Protein AF-A2G928-F1 (afdb_monomer)

Nearest PDB structures (foldseek):
  2f4p-assembly2_C  TM=9.210E-01  e=1.432E-14  Thermotoga maritima MSB8
  4uxa-assembly9_L  TM=9.298E-01  e=4.647E-13  Granulicella tundricola
  4bif-assembly1_C  TM=8.962E-01  e=2.343E-13  Granulicella tundricola MP5ACTX9
  8oz8-assembly1_A  TM=9.062E-01  e=5.838E-13  Granulicella tundricola
  2azn-assembly1_A  TM=7.403E-01  e=6.543E-13  Methanocaldococcus jannaschii

Solvent-accessible surface area (backbone atoms only — not comparable to full-atom values): 20206 Å² total; per-residue (Å²): 142,87,83,85,75,58,48,25,33,40,47,45,58,25,29,71,79,32,34,61,57,60,77,48,63,80,34,73,34,30,59,42,32,52,61,52,45,54,52,57,53,49,38,65,60,53,37,23,37,33,33,34,47,67,62,44,26,76,73,73,38,68,70,40,75,57,88,63,52,89,84,43,60,88,55,82,80,79,63,45,88,50,74,54,79,57,85,27,34,35,36,37,48,30,46,53,58,61,83,30,76,90,56,29,57,46,75,55,88,92,52,73,64,16,40,38,32,40,37,24,12,66,61,34,46,41,28,50,55,47,46,34,54,75,50,56,30,17,33,42,65,18,43,56,92,51,71,34,63,69,57,39,56,51,50,43,31,78,60,46,66,37,56,22,40,33,39,68,30,58,18,46,50,48,33,50,44,51,75,68,65,63,40,47,33,41,37,36,37,34,21,66,41,71,61,90,64,87,86,51,54,37,61,64,32,79,59,89,86,56,75,94,75,76,89,83,56,69,44,84,58,46,76,43,85,38,56,66,73,16,36,39,38,34,29,31,45,65,89,38,74,90,70,84,72,83,80,46,46,84,56,68,53,57,46,73,37,66,96,52,40,94,49,36,47,66,58,43,23,43,19,84,74,44,73,76,82,27,48,29,31,35,40,34,20,39,51,49,5,28,42,22,31,29,28,34,36,65,32,45,38,36,37,42,27,59,25,53,34,23,36,40,32,44,76,98,51,75,72,41,83,41,42,56,77,42,74,47,82,43,61,48,72,46,47,29,35,47,30,17,31,72,70,32,40,18,32,28,37,41,41,33,57,74,52,77,80,55,49,75,50,80,57,62,69,66,58,65,73,63,56,72,67,65,71,89,131

Sequence (377 aa):
MTEERHFIVIHMMTSLDGKITGPFFDTEAADKVSQDYEWTNASYKPNAWICGRITFDENFTNYAVPELNPNDTDVPEGDFVVEPNAELYVVAADPSGKLAWQKNTLQYDVRPPAHIIEALTEKATPQYKNYLRKHQISYIVAGKEQLDWKLLVMKLKEKFNINVLAVEGGGIINWSFLNAGIVDELSICLTAAADGSNDTITLFEKSPYFPKGSPVEFELKAVDKIGAGGLWIRYTPKGASKRERPYLGQFDLGKTNDDYAKYFIGQSYLSTLSTQGAAIYNVTFEPGCRNNWHIHHGAPQTLLCTSGFGWYQEEGKKAIPLKPGDVVDIPPEVKHWHGARKDTWFSHISVQPYAQNTSTEWLEPVDTEYYNKIILE

InterPro domains:
  IPR002734 Bacterial bifunctional deaminase-reductase, C-terminal [PF01872] (7-228)
  IPR011051 RmlC-like cupin domain superfamily [SSF51182] (253-373)
  IPR013096 Cupin 2, conserved barrel [PF07883] (283-344)
  IPR014710 RmlC-like jelly roll fold [G3DSA:2.60.120.10] (249-374)
  IPR024072 Dihydrofolate reductase-like domain superfamily [G3DSA:3.40.430.10] (1-240)
  IPR024072 Dihydrofolate reductase-like domain superfamily [SSF53597] (5-237)
  IPR047263 Hydroxynitrile lyase-like, cupin domain [cd02233] (264-366)

Radius of gyration: 23.88 Å; Cα contacts (8 Å, |Δi|>4): 876; chains: 1; bounding box: 65×44×76 Å

Foldseek 3Di:
DPDQFAAEEAQAEAEPVFFRDDDVCVDLLVVQLVVVSVQVVCQLVFQEEEAEPVVCCVPPQVQDFAPFDPPQQDADDFWFDFCLADSHAYEYADAAQGRHDPAQWDDDDPDPTHGYEYEYELNHGSRSNVSCVVRRHTYGHAYHPHHPPVRVSVCCCVRNVGRYYYHYYDQQVLQVCVQNLNHFKYKYFYGHHDDPDPPTGGNHDHDPPDDDDDDWDWDWQDWDQGTPRTITTMTGTPPRDNDDDPGCWPDHQAAWPVVQVVQKDATKGWDFPDDPQWGKIKIKADAVMKGAWKFKAPWKKKKQWTAKKKWKDWPPDAIDIDHHRDMDIGGGPTTMMMAHHNRMMTIIMIIIGDDPPIDMGRDGGDDPVVSVPDDDD

Secondary structure (DSSP, 8-state):
--SS--EEEEEEEE-TT-BSSSGGGGSHHHHHHHHHHHHHHHHT--SEEEEEHHHHIIIIITTPPP---TT-----SS-B-S-TT-S-EEEEE-TT-----SSSEE--TTSPPEEEEEEE-TTS-HHHHHHHHHTT-EEEE--SSS--HHHHHHHHHHHH---EEEE-S-HHHHHHHHHTT---EEEEEE-S-----SSS-BSS---TTS--PPP--EEEEEEEEETTTEEEEEEEETTS---PPPP--SS---EE-GGGGGGEES-EEEEEEE-SSEEEEEEEE-TT-EEPPEEEESS-EEEEEEEE-EEEEETTS--EEE-TT-EEEE-TT--EEEEE-TTS-EEEEEEEE--TT-EEEE-PPPPHHHHHH----

pLDDT: mean 91.62, std 8.71, range [42.62, 98.75]

Structure (mmCIF, N/CA/C/O backbone):
data_AF-A2G928-F1
#
_entry.id   AF-A2G928-F1
#
loop_
_atom_site.group_PDB
_atom_site.id
_atom_site.type_symbol
_atom_site.label_atom_id
_atom_site.label_alt_id
_atom_site.label_comp_id
_atom_site.label_asym_id
_atom_site.label_entity_id
_atom_site.label_seq_id
_atom_site.pdbx_PDB_ins_code
_atom_site.Cartn_x
_atom_site.Cartn_y
_atom_site.Cartn_z
_atom_site.occupancy
_atom_site.B_iso_or_equiv
_atom_site.auth_seq_id
_atom_site.auth_comp_id
_atom_site.auth_asym_id
_atom_site.auth_atom_id
_atom_site.pdbx_PDB_model_num
ATOM 1 N N . MET A 1 1 ? -12.125 22.262 2.047 1.00 42.62 1 MET A N 1
ATOM 2 C CA . MET A 1 1 ? -11.234 21.292 2.723 1.00 42.62 1 MET A CA 1
ATOM 3 C C . MET A 1 1 ? -10.780 20.276 1.685 1.00 42.62 1 MET A C 1
ATOM 5 O O . MET A 1 1 ? -11.426 19.243 1.561 1.00 42.62 1 MET A O 1
ATOM 9 N N . THR A 1 2 ? -9.791 20.591 0.842 1.00 44.72 2 THR A N 1
ATOM 10 C CA . THR A 1 2 ? -9.618 19.816 -0.406 1.00 44.72 2 THR A CA 1
ATOM 11 C C . THR A 1 2 ? -8.207 19.383 -0.799 1.00 44.72 2 THR A C 1
ATOM 13 O O . THR A 1 2 ? -8.155 18.494 -1.636 1.00 44.72 2 THR A O 1
ATOM 16 N N . GLU A 1 3 ? -7.100 19.800 -0.168 1.00 47.84 3 GLU A N 1
ATOM 17 C CA . GLU A 1 3 ? -5.767 19.365 -0.664 1.00 47.84 3 GLU A CA 1
ATOM 18 C C . GLU A 1 3 ? -4.856 18.609 0.326 1.00 47.84 3 GLU A C 1
ATOM 20 O O . GLU A 1 3 ? -4.025 17.836 -0.127 1.00 47.84 3 GLU A O 1
ATOM 25 N N . GLU A 1 4 ? -5.076 18.645 1.647 1.00 62.22 4 GLU A N 1
ATOM 26 C CA . GLU A 1 4 ? -4.127 18.033 2.617 1.00 62.22 4 GLU A CA 1
ATOM 27 C C . GLU A 1 4 ? -4.628 16.780 3.368 1.00 62.22 4 GLU A C 1
ATOM 29 O O . GLU A 1 4 ? -4.049 16.350 4.364 1.00 62.22 4 GLU A O 1
ATOM 34 N N . ARG A 1 5 ? -5.712 16.146 2.911 1.00 75.06 5 ARG A N 1
ATOM 35 C CA . ARG A 1 5 ? -6.248 14.913 3.534 1.00 75.06 5 ARG A CA 1
ATOM 36 C C . ARG A 1 5 ? -5.358 13.691 3.244 1.00 75.06 5 ARG A C 1
ATOM 38 O O . ARG A 1 5 ? -4.817 13.592 2.146 1.00 75.06 5 ARG A O 1
ATOM 45 N N . HIS A 1 6 ? -5.269 12.765 4.205 1.00 81.44 6 HIS A N 1
ATOM 46 C CA . HIS A 1 6 ? -4.659 11.432 4.065 1.00 81.44 6 HIS A CA 1
ATOM 47 C C . HIS A 1 6 ? -4.981 10.748 2.735 1.00 81.44 6 HIS A C 1
ATOM 49 O O . HIS A 1 6 ? -6.113 10.861 2.255 1.00 81.44 6 HIS A O 1
ATOM 55 N N . PHE A 1 7 ? -4.027 9.961 2.234 1.00 90.31 7 PHE A N 1
ATOM 56 C CA . PHE A 1 7 ? -4.324 8.839 1.351 1.00 90.31 7 PHE A CA 1
ATOM 57 C C . PHE A 1 7 ? -4.638 7.605 2.204 1.00 90.31 7 PHE A C 1
ATOM 59 O O . PHE A 1 7 ? -3.798 7.168 2.992 1.00 90.31 7 PHE A O 1
ATOM 66 N N . ILE A 1 8 ? -5.846 7.064 2.080 1.00 93.81 8 ILE A N 1
ATOM 67 C CA . ILE A 1 8 ? -6.308 5.916 2.864 1.00 93.81 8 ILE A CA 1
ATOM 68 C C . ILE A 1 8 ? -6.521 4.733 1.930 1.00 93.81 8 ILE A C 1
ATOM 70 O O . ILE A 1 8 ? -7.366 4.786 1.033 1.00 93.81 8 ILE A O 1
ATOM 74 N N . VAL A 1 9 ? -5.784 3.654 2.177 1.00 94.75 9 VAL A N 1
ATOM 75 C CA . VAL A 1 9 ? -5.893 2.400 1.429 1.00 94.75 9 VAL A CA 1
ATOM 76 C C . VAL A 1 9 ? -6.364 1.292 2.356 1.00 94.75 9 VAL A C 1
ATOM 78 O O . VAL A 1 9 ? -5.815 1.123 3.438 1.00 94.75 9 VAL A O 1
ATOM 81 N N . ILE A 1 10 ? -7.381 0.538 1.945 1.00 96.81 10 ILE A N 1
ATOM 82 C CA . ILE A 1 10 ? -7.679 -0.761 2.558 1.00 96.81 10 ILE A CA 1
ATOM 83 C C . ILE A 1 10 ? -6.804 -1.781 1.843 1.00 96.81 10 ILE A C 1
ATOM 85 O O . ILE A 1 10 ? -6.989 -1.972 0.642 1.00 96.81 10 ILE A O 1
ATOM 89 N N . HIS A 1 11 ? -5.853 -2.392 2.546 1.00 96.44 11 HIS A N 1
ATOM 90 C CA . HIS A 1 11 ? -4.930 -3.367 1.972 1.00 96.44 11 HIS A CA 1
ATOM 91 C C . HIS A 1 11 ? -5.091 -4.708 2.683 1.00 96.44 11 HIS A C 1
ATOM 93 O O . HIS A 1 11 ? -4.807 -4.815 3.869 1.00 96.44 11 HIS A O 1
ATOM 99 N N . MET A 1 12 ? -5.615 -5.710 1.974 1.00 96.56 12 MET A N 1
ATOM 100 C CA . MET A 1 12 ? -6.047 -6.975 2.575 1.00 96.56 12 MET A CA 1
ATOM 101 C C . MET A 1 12 ? -5.626 -8.167 1.721 1.00 96.56 12 MET A C 1
ATOM 103 O O . MET A 1 12 ? -5.741 -8.124 0.497 1.00 96.56 12 MET A O 1
ATOM 107 N N . MET A 1 13 ? -5.225 -9.261 2.365 1.00 96.06 13 MET A N 1
ATOM 108 C CA . MET A 1 13 ? -5.152 -10.575 1.727 1.00 96.06 13 MET A CA 1
ATOM 109 C C . MET A 1 13 ? -6.473 -11.324 1.942 1.00 96.06 13 MET A C 1
ATOM 111 O O . MET A 1 13 ? -7.021 -11.290 3.046 1.00 96.06 13 MET A O 1
ATOM 115 N N . THR A 1 14 ? -7.003 -11.976 0.904 1.00 96.94 14 THR A N 1
ATOM 116 C CA . THR A 1 14 ? -8.292 -12.688 0.986 1.00 96.94 14 THR A CA 1
ATOM 117 C C . THR A 1 14 ? -8.269 -14.055 0.313 1.00 96.94 14 THR A C 1
ATOM 119 O O . THR A 1 14 ? -7.622 -14.216 -0.719 1.00 96.94 14 THR A O 1
ATOM 122 N N . SER A 1 15 ? -9.072 -15.004 0.800 1.00 96.81 15 SER A N 1
ATOM 123 C CA . SER A 1 15 ? -9.488 -16.179 0.014 1.00 96.81 15 SER A CA 1
ATOM 124 C C . SER A 1 15 ? -10.389 -15.779 -1.173 1.00 96.81 15 SER A C 1
ATOM 126 O O . SER A 1 15 ? -10.907 -14.660 -1.224 1.00 96.81 15 SER A O 1
ATOM 128 N N . LEU A 1 16 ? -10.635 -16.701 -2.112 1.00 96.62 16 LEU A N 1
ATOM 129 C CA . LEU A 1 16 ? -11.545 -16.531 -3.258 1.00 96.62 16 LEU A CA 1
ATOM 130 C C . LEU A 1 16 ? -12.969 -16.135 -2.847 1.00 96.62 16 LEU A C 1
ATOM 132 O O . LEU A 1 16 ? -13.645 -15.404 -3.567 1.00 96.62 16 LEU A O 1
ATOM 136 N N . ASP A 1 17 ? -13.423 -16.622 -1.698 1.00 95.06 17 ASP A N 1
ATOM 137 C CA . ASP A 1 17 ? -14.734 -16.346 -1.118 1.00 95.06 17 ASP A CA 1
ATOM 138 C C . ASP A 1 17 ? -14.708 -15.222 -0.062 1.00 95.06 17 ASP A C 1
ATOM 140 O O . ASP A 1 17 ? -15.703 -14.968 0.617 1.00 95.06 17 ASP A O 1
ATOM 144 N N . GLY A 1 18 ? -13.593 -14.487 0.024 1.00 94.88 18 GLY A N 1
ATOM 145 C CA . GLY A 1 18 ? -13.498 -13.215 0.735 1.00 94.88 18 GLY A CA 1
ATOM 146 C C . GLY A 1 18 ? -13.173 -13.314 2.223 1.00 94.88 18 GLY A C 1
ATOM 147 O O . GLY A 1 18 ? -13.383 -12.329 2.937 1.00 94.88 18 GLY A O 1
ATOM 148 N N . LYS A 1 19 ? -12.672 -14.458 2.707 1.00 95.56 19 LYS A N 1
ATOM 149 C CA . LYS A 1 19 ? -12.175 -14.601 4.084 1.00 95.56 19 LYS A CA 1
ATOM 150 C C . LYS A 1 19 ? -10.887 -13.815 4.267 1.00 95.56 19 LYS A C 1
ATOM 152 O O . LYS A 1 19 ? -10.051 -13.808 3.373 1.00 95.56 19 LYS A O 1
ATOM 157 N N . ILE A 1 20 ? -10.736 -13.176 5.426 1.00 93.94 20 ILE A N 1
ATOM 158 C CA . ILE A 1 20 ? -9.525 -12.415 5.810 1.00 93.94 20 ILE A CA 1
ATOM 159 C C . ILE A 1 20 ? -8.834 -12.978 7.057 1.00 93.94 20 ILE A C 1
ATOM 161 O O . ILE A 1 20 ? -7.858 -12.419 7.539 1.00 93.94 20 ILE A O 1
ATOM 165 N N . THR A 1 21 ? -9.365 -14.070 7.600 1.00 91.88 21 THR A N 1
ATOM 166 C CA . THR A 1 21 ? -8.780 -14.894 8.662 1.00 91.88 21 THR A CA 1
ATOM 167 C C . THR A 1 21 ? -9.273 -16.325 8.474 1.00 91.88 21 THR A C 1
ATOM 169 O O . THR A 1 21 ? -10.303 -16.524 7.824 1.00 91.88 21 THR A O 1
ATOM 172 N N . GLY A 1 22 ? -8.575 -17.297 9.055 1.00 92.00 22 GLY A N 1
ATOM 173 C CA . GLY A 1 22 ? -8.984 -18.699 9.058 1.00 92.00 22 GLY A CA 1
ATOM 174 C C . GLY A 1 22 ? -8.045 -19.638 8.294 1.00 92.00 22 GLY A C 1
ATOM 175 O O . GLY A 1 22 ? -6.968 -19.220 7.862 1.00 92.00 22 GLY A O 1
ATOM 176 N N . PRO A 1 23 ? -8.452 -20.912 8.142 1.00 95.00 23 PRO A N 1
ATOM 177 C CA . PRO A 1 23 ? -7.642 -21.984 7.558 1.00 95.00 23 PRO A CA 1
ATOM 178 C C . PRO A 1 23 ? -7.009 -21.700 6.190 1.00 95.00 23 PRO A C 1
ATOM 180 O O . PRO A 1 23 ? -6.005 -22.325 5.854 1.00 95.00 23 PRO A O 1
ATOM 183 N N . PHE A 1 24 ? -7.546 -20.781 5.376 1.00 95.00 24 PHE A N 1
ATOM 184 C CA . PHE A 1 24 ? -6.922 -20.474 4.080 1.00 95.00 24 PHE A CA 1
ATOM 185 C C . PHE A 1 24 ? -5.479 -19.957 4.193 1.00 95.00 24 PHE A C 1
ATOM 187 O O . PHE A 1 24 ? -4.713 -20.132 3.242 1.00 95.00 24 PHE A O 1
ATOM 194 N N . PHE A 1 25 ? -5.101 -19.354 5.328 1.00 93.75 25 PHE A N 1
ATOM 195 C CA . PHE A 1 25 ? -3.729 -18.905 5.583 1.00 93.75 25 PHE A CA 1
ATOM 196 C C . PHE A 1 25 ? -2.721 -20.058 5.621 1.00 93.75 25 PHE A C 1
ATOM 198 O O . PHE A 1 25 ? -1.570 -19.844 5.267 1.00 93.75 25 PHE A O 1
ATOM 205 N N . ASP A 1 26 ? -3.153 -21.275 5.960 1.00 95.19 26 ASP A N 1
ATOM 206 C CA . ASP A 1 26 ? -2.279 -22.453 6.059 1.00 95.19 26 ASP A CA 1
ATOM 207 C C . ASP A 1 26 ? -2.031 -2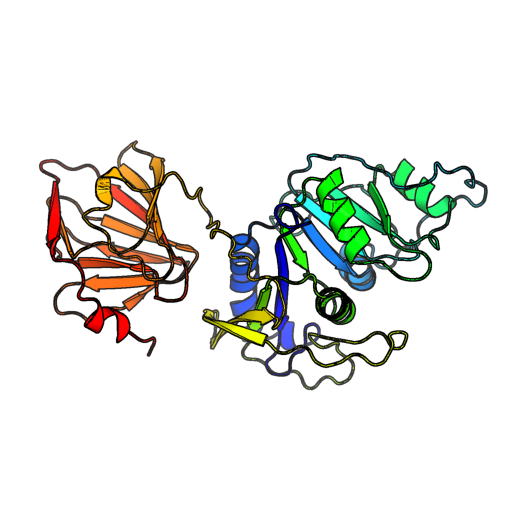3.131 4.695 1.00 95.19 26 ASP A C 1
ATOM 209 O O . ASP A 1 26 ? -1.452 -24.217 4.611 1.00 95.19 26 ASP A O 1
ATOM 213 N N . THR A 1 27 ? -2.526 -22.541 3.603 1.00 95.19 27 THR A N 1
ATOM 214 C CA . THR A 1 27 ? -2.385 -23.106 2.258 1.00 95.19 27 THR A CA 1
ATOM 215 C C . THR A 1 27 ? -1.083 -22.667 1.595 1.00 95.19 27 THR A C 1
ATOM 217 O O . THR A 1 27 ? -0.672 -21.516 1.708 1.00 95.19 27 THR A O 1
ATOM 220 N N . GLU A 1 28 ? -0.494 -23.540 0.769 1.00 94.50 28 GLU A N 1
ATOM 221 C CA . GLU A 1 28 ? 0.679 -23.181 -0.047 1.00 94.50 28 GLU A CA 1
ATOM 222 C C . GLU A 1 28 ? 0.400 -21.955 -0.935 1.00 94.50 28 GLU A C 1
ATOM 224 O O . GLU A 1 28 ? 1.271 -21.115 -1.149 1.00 94.50 28 GLU A O 1
ATOM 229 N N . ALA A 1 29 ? -0.831 -21.817 -1.440 1.00 93.88 29 ALA A N 1
ATOM 230 C CA . ALA A 1 29 ? -1.226 -20.656 -2.228 1.00 93.88 29 ALA A CA 1
ATOM 231 C C . ALA A 1 29 ? -1.139 -19.354 -1.415 1.00 93.88 29 ALA A C 1
ATOM 233 O O . ALA A 1 29 ? -0.656 -18.353 -1.947 1.00 93.88 29 ALA A O 1
ATOM 234 N N . ALA A 1 30 ? -1.578 -19.365 -0.150 1.00 94.69 30 ALA A N 1
ATOM 235 C CA . ALA A 1 30 ? -1.466 -18.213 0.740 1.00 94.69 30 ALA A CA 1
ATOM 236 C C . ALA A 1 30 ? -0.002 -17.898 1.044 1.00 94.69 30 ALA A C 1
ATOM 238 O O . ALA A 1 30 ? 0.397 -16.751 0.874 1.00 94.69 30 ALA A O 1
ATOM 239 N N . ASP A 1 31 ? 0.824 -18.902 1.352 1.00 92.75 31 ASP A N 1
ATOM 240 C CA . ASP A 1 31 ? 2.261 -18.711 1.596 1.00 92.75 31 ASP A CA 1
ATOM 241 C C . ASP A 1 31 ? 2.962 -17.978 0.444 1.00 92.75 31 ASP A C 1
ATOM 243 O O . ASP A 1 31 ? 3.776 -17.078 0.661 1.00 92.75 31 ASP A O 1
ATOM 247 N N . LYS A 1 32 ? 2.634 -18.334 -0.806 1.00 89.56 32 LYS A N 1
ATOM 248 C CA . LYS A 1 32 ? 3.209 -17.686 -1.997 1.00 89.56 32 LYS A CA 1
ATOM 2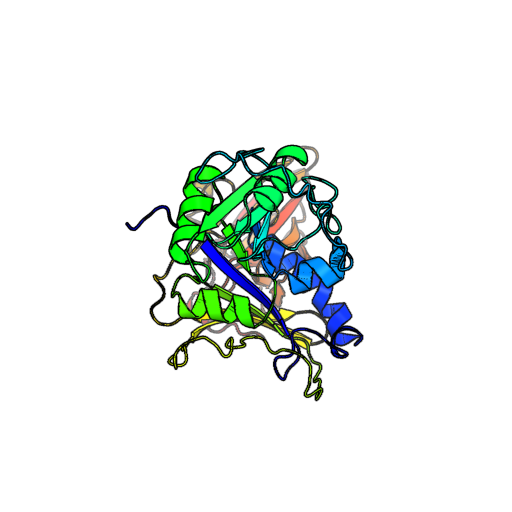49 C C . LYS A 1 32 ? 2.711 -16.258 -2.204 1.00 89.56 32 LYS A C 1
ATOM 251 O O . LYS A 1 32 ? 3.417 -15.483 -2.838 1.00 89.56 32 LYS A O 1
ATOM 256 N N . VAL A 1 33 ? 1.520 -15.921 -1.713 1.00 93.19 33 VAL A N 1
ATOM 257 C CA . VAL A 1 33 ? 0.933 -14.577 -1.813 1.00 93.19 33 VAL A CA 1
ATOM 258 C C . VAL A 1 33 ? 1.357 -13.686 -0.642 1.00 93.19 33 VAL A C 1
ATOM 260 O O . VAL A 1 33 ? 1.470 -12.479 -0.828 1.00 93.19 33 VAL A O 1
ATOM 263 N N . SER A 1 34 ? 1.670 -14.242 0.530 1.00 89.88 34 SER A N 1
ATOM 264 C CA . SER A 1 34 ? 2.063 -13.479 1.725 1.00 89.88 34 SER A CA 1
ATOM 265 C C . SER A 1 34 ? 3.271 -12.564 1.489 1.00 89.88 34 SER A C 1
ATOM 267 O O . SER A 1 34 ? 3.284 -11.425 1.950 1.00 89.88 34 SER A O 1
ATOM 269 N N . GLN A 1 35 ? 4.268 -13.010 0.716 1.00 82.94 35 GLN A N 1
ATOM 270 C CA . GLN A 1 35 ? 5.404 -12.152 0.355 1.00 82.94 35 GLN A CA 1
ATOM 271 C C . GLN A 1 35 ? 4.983 -10.990 -0.559 1.00 82.94 35 GLN A C 1
ATOM 273 O O . GLN A 1 35 ? 5.414 -9.854 -0.358 1.00 82.94 35 GLN A O 1
ATOM 278 N N . ASP A 1 36 ? 4.110 -11.259 -1.531 1.00 86.88 36 ASP A N 1
ATOM 279 C CA . ASP A 1 36 ? 3.572 -10.226 -2.415 1.00 86.88 36 ASP A CA 1
ATOM 280 C C . ASP A 1 36 ? 2.670 -9.245 -1.653 1.00 86.88 36 ASP A C 1
ATOM 282 O O . ASP A 1 36 ? 2.681 -8.053 -1.956 1.00 86.88 36 ASP A O 1
ATOM 286 N N . TYR A 1 37 ? 1.937 -9.699 -0.631 1.00 90.69 37 TYR A N 1
ATOM 287 C CA . TYR A 1 37 ? 1.176 -8.830 0.271 1.00 90.69 37 TYR A CA 1
ATOM 288 C C . TYR A 1 37 ? 2.095 -7.808 0.952 1.00 90.69 37 TYR A C 1
ATOM 290 O O . TYR A 1 37 ? 1.864 -6.606 0.842 1.00 90.69 37 TYR A O 1
ATOM 298 N N . GLU A 1 38 ? 3.201 -8.243 1.560 1.00 86.00 38 GLU A N 1
ATOM 299 C CA . GLU A 1 38 ? 4.134 -7.310 2.206 1.00 86.00 38 GLU A CA 1
ATOM 300 C C . GLU A 1 38 ? 4.769 -6.330 1.206 1.00 86.00 38 GLU A C 1
ATOM 302 O O . GLU A 1 38 ? 4.880 -5.132 1.481 1.00 86.00 38 GLU A O 1
ATOM 307 N N . TRP A 1 39 ? 5.139 -6.792 0.008 1.00 79.81 39 TRP A N 1
ATOM 308 C CA . TRP A 1 39 ? 5.709 -5.923 -1.028 1.00 79.81 39 TRP A CA 1
ATOM 309 C C . TRP A 1 39 ? 4.712 -4.917 -1.592 1.00 79.81 39 TRP A C 1
ATOM 311 O O . TRP A 1 39 ? 5.046 -3.743 -1.789 1.00 79.81 39 TRP A O 1
ATOM 321 N N . THR A 1 40 ? 3.487 -5.356 -1.861 1.00 85.50 40 THR A N 1
ATOM 322 C CA . THR A 1 40 ? 2.433 -4.480 -2.371 1.00 85.50 40 THR A CA 1
ATOM 323 C C . THR A 1 40 ? 2.013 -3.471 -1.308 1.00 85.50 40 THR A C 1
ATOM 325 O O . THR A 1 40 ? 1.879 -2.293 -1.643 1.00 85.50 40 THR A O 1
ATOM 328 N N . ASN A 1 41 ? 1.947 -3.854 -0.030 1.00 87.69 41 ASN A N 1
ATOM 329 C CA . ASN A 1 41 ? 1.759 -2.917 1.075 1.00 87.69 41 ASN A CA 1
ATOM 330 C C . ASN A 1 41 ? 2.893 -1.881 1.150 1.00 87.69 41 ASN A C 1
ATOM 332 O O . ASN A 1 41 ? 2.652 -0.671 1.141 1.00 87.69 41 ASN A O 1
ATOM 336 N N . ALA A 1 42 ? 4.148 -2.343 1.137 1.00 82.25 42 ALA A N 1
ATOM 337 C CA . ALA A 1 42 ? 5.327 -1.479 1.181 1.00 82.25 42 ALA A CA 1
ATOM 338 C C . ALA A 1 42 ? 5.387 -0.495 -0.001 1.00 82.25 42 ALA A C 1
ATOM 340 O O . ALA A 1 42 ? 5.879 0.623 0.153 1.00 82.25 42 ALA A O 1
ATOM 341 N N . SER A 1 43 ? 4.827 -0.854 -1.163 1.00 79.25 43 SER A N 1
ATOM 342 C CA . SER A 1 43 ? 4.748 0.037 -2.330 1.00 79.25 43 SER A CA 1
ATOM 343 C C . SER A 1 43 ? 3.898 1.292 -2.087 1.00 79.25 43 SER A C 1
ATOM 345 O O . SER A 1 43 ? 4.133 2.329 -2.714 1.00 79.25 43 SER A O 1
ATOM 347 N N . TYR A 1 44 ? 2.959 1.247 -1.131 1.00 83.69 44 TYR A N 1
ATOM 348 C CA . TYR A 1 44 ? 2.223 2.427 -0.681 1.00 83.69 44 TYR A CA 1
ATOM 349 C C . TYR A 1 44 ? 3.029 3.287 0.301 1.00 83.69 44 TYR A C 1
ATOM 351 O O . TYR A 1 44 ? 2.570 4.378 0.628 1.00 83.69 44 TYR A O 1
ATOM 359 N N . LYS A 1 45 ? 4.200 2.852 0.788 1.00 85.06 45 LYS A N 1
ATOM 360 C CA . LYS A 1 45 ? 4.973 3.494 1.873 1.00 85.06 45 LYS A CA 1
ATOM 361 C C . LYS A 1 45 ? 4.065 4.057 2.981 1.00 85.06 45 LYS A C 1
ATOM 363 O O . LYS A 1 45 ? 4.028 5.282 3.170 1.00 85.06 45 LYS A O 1
ATOM 368 N N . PRO A 1 46 ? 3.253 3.209 3.640 1.00 90.38 46 PRO A N 1
ATOM 369 C CA . PRO A 1 46 ? 2.429 3.659 4.745 1.00 90.38 46 PRO A CA 1
ATOM 370 C C . PRO A 1 46 ? 3.315 4.233 5.852 1.00 90.38 46 PRO A C 1
ATOM 372 O O . PRO A 1 46 ? 4.277 3.589 6.258 1.00 90.38 46 PRO A O 1
ATOM 375 N N . ASN A 1 47 ? 2.994 5.432 6.345 1.00 92.06 47 ASN A N 1
ATOM 376 C CA . ASN A 1 47 ? 3.603 5.946 7.576 1.00 92.06 47 ASN A CA 1
ATOM 377 C C . ASN A 1 47 ? 2.715 5.711 8.807 1.00 92.06 47 ASN A C 1
ATOM 379 O O . ASN A 1 47 ? 3.115 6.014 9.928 1.00 92.06 47 ASN A O 1
ATOM 383 N N . ALA A 1 48 ? 1.538 5.112 8.610 1.00 95.81 48 ALA A N 1
ATOM 384 C CA . ALA A 1 48 ? 0.752 4.486 9.658 1.00 95.81 48 ALA A CA 1
ATOM 385 C C . ALA A 1 48 ? -0.061 3.306 9.115 1.00 95.81 48 ALA A C 1
ATOM 387 O O . ALA A 1 48 ? -0.514 3.330 7.967 1.00 95.81 48 ALA A O 1
ATOM 388 N N . TRP A 1 49 ? -0.323 2.326 9.975 1.00 96.06 49 TRP A N 1
ATOM 389 C CA . TRP A 1 49 ? -1.327 1.289 9.738 1.00 96.06 49 TRP A CA 1
ATOM 390 C C . TRP A 1 49 ? -2.331 1.224 10.892 1.00 96.06 49 TRP A C 1
ATOM 392 O O . TRP A 1 49 ? -2.016 1.609 12.018 1.00 96.06 49 TRP A O 1
ATOM 402 N N . ILE A 1 50 ? -3.562 0.795 10.608 1.00 97.00 50 ILE A N 1
ATOM 403 C CA . ILE A 1 50 ? -4.651 0.709 11.586 1.00 97.00 50 ILE A CA 1
ATOM 404 C C . ILE A 1 50 ? -5.318 -0.662 11.572 1.00 97.00 50 ILE A C 1
ATOM 406 O O . ILE A 1 50 ? -5.709 -1.170 10.519 1.00 97.00 50 ILE A O 1
ATOM 410 N N . CYS A 1 51 ? -5.517 -1.201 12.775 1.00 94.44 51 CYS A N 1
ATOM 411 C CA . CYS A 1 51 ? -6.271 -2.425 13.023 1.00 94.44 51 CYS A CA 1
ATOM 412 C C . CYS A 1 51 ? -7.254 -2.238 14.186 1.00 94.44 51 CYS A C 1
ATOM 414 O O . CYS A 1 51 ? -7.256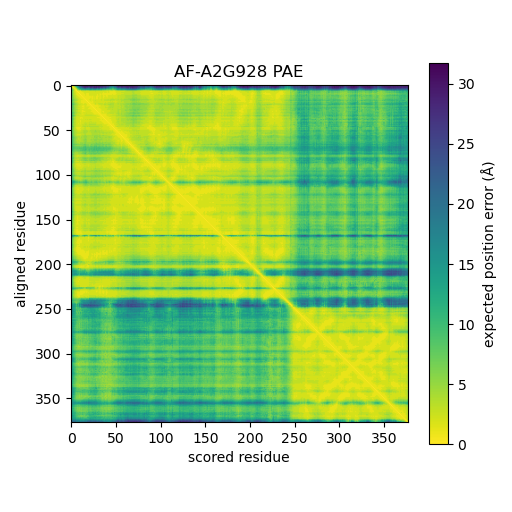 -1.230 14.902 1.00 94.44 51 CYS A O 1
ATOM 416 N N . GLY A 1 52 ? -8.122 -3.229 14.373 1.00 92.88 52 GLY A N 1
ATOM 417 C CA . GLY A 1 52 ? -9.071 -3.248 15.480 1.00 92.88 52 GLY A CA 1
ATOM 418 C C . GLY A 1 52 ? -8.486 -3.857 16.733 1.00 92.88 52 GLY A C 1
ATOM 419 O O . GLY A 1 52 ? -7.571 -4.672 16.663 1.00 92.88 52 GLY A O 1
ATOM 420 N N . ARG A 1 53 ? -9.088 -3.525 17.879 1.00 92.88 53 ARG A N 1
ATOM 421 C CA . ARG A 1 53 ? -8.747 -4.107 19.183 1.00 92.88 53 ARG A CA 1
ATOM 422 C C . ARG A 1 53 ? -8.536 -5.623 19.142 1.00 92.88 53 ARG A C 1
ATOM 424 O O . ARG A 1 53 ? -7.552 -6.103 19.676 1.00 92.88 53 ARG A O 1
ATOM 431 N N . ILE A 1 54 ? -9.447 -6.368 18.509 1.00 90.06 54 ILE A N 1
ATOM 432 C CA . ILE A 1 54 ? -9.385 -7.841 18.474 1.00 90.06 54 ILE A CA 1
ATOM 433 C C . ILE A 1 54 ? -8.087 -8.318 17.815 1.00 90.06 54 ILE A C 1
ATOM 435 O O . ILE A 1 54 ? -7.398 -9.150 18.387 1.00 90.06 54 ILE A O 1
ATOM 439 N N . THR A 1 55 ? -7.708 -7.723 16.683 1.00 89.81 55 THR A N 1
ATOM 440 C CA . THR A 1 55 ? -6.439 -8.026 16.011 1.00 89.81 55 THR A CA 1
ATOM 441 C C . THR A 1 55 ? -5.247 -7.756 16.928 1.00 89.81 55 THR A C 1
ATOM 443 O O . THR A 1 55 ? -4.306 -8.544 16.952 1.00 89.81 55 THR A O 1
ATOM 446 N N . PHE A 1 56 ? -5.280 -6.675 17.715 1.00 92.88 56 PHE A N 1
ATOM 447 C CA . PHE A 1 56 ? -4.205 -6.394 18.666 1.00 92.88 56 PHE A CA 1
ATOM 448 C C . PHE A 1 56 ? -4.165 -7.369 19.846 1.00 92.88 56 PHE A C 1
ATOM 450 O O . PHE A 1 56 ? -3.081 -7.795 20.247 1.00 92.88 56 PHE A O 1
ATOM 457 N N . ASP A 1 57 ? -5.333 -7.760 20.351 1.00 91.81 57 ASP A N 1
ATOM 458 C CA . ASP A 1 57 ? -5.466 -8.766 21.402 1.00 91.81 57 ASP A CA 1
ATOM 459 C C . ASP A 1 57 ? -4.935 -10.135 20.978 1.00 91.81 57 ASP A C 1
ATOM 461 O O . ASP A 1 57 ? -4.196 -10.756 21.738 1.00 91.81 57 ASP A O 1
ATOM 465 N N . GLU A 1 58 ? -5.253 -10.576 19.764 1.00 88.94 58 GLU A N 1
ATOM 466 C CA . GLU A 1 58 ? -4.828 -11.874 19.232 1.00 88.94 58 GLU A CA 1
ATOM 467 C C . GLU A 1 58 ? -3.320 -11.952 18.978 1.00 88.94 58 GLU A C 1
ATOM 469 O O . GLU A 1 58 ? -2.730 -13.013 19.157 1.00 88.94 58 GLU A O 1
ATOM 474 N N . ASN A 1 59 ? -2.694 -10.841 18.573 1.00 87.12 59 ASN A N 1
ATOM 475 C CA . ASN A 1 59 ? -1.328 -10.865 18.043 1.00 87.12 59 ASN A CA 1
ATOM 476 C C . ASN A 1 59 ? -0.276 -10.219 18.958 1.00 87.12 59 ASN A C 1
ATOM 478 O O . ASN A 1 59 ? 0.909 -10.512 18.808 1.00 87.12 59 ASN A O 1
ATOM 482 N N . PHE A 1 60 ? -0.662 -9.335 19.888 1.00 90.62 60 PHE A N 1
ATOM 483 C CA . PHE A 1 60 ? 0.312 -8.513 20.624 1.00 90.62 60 PHE A CA 1
ATOM 484 C C . PHE A 1 60 ? 0.068 -8.432 22.130 1.00 90.62 60 PHE A C 1
ATOM 486 O O . PHE A 1 60 ? 1.012 -8.594 22.905 1.00 90.62 60 PHE A O 1
ATOM 493 N N . THR A 1 61 ? -1.164 -8.172 22.576 1.00 92.00 61 THR A N 1
ATOM 494 C CA . THR A 1 61 ? -1.462 -8.030 24.017 1.00 92.00 61 THR A CA 1
ATOM 495 C C . THR A 1 61 ? -1.901 -9.345 24.661 1.00 92.00 61 THR A C 1
ATOM 497 O O . THR A 1 61 ? -1.910 -9.436 25.888 1.00 92.00 61 THR A O 1
ATOM 500 N N . ASN A 1 62 ? -2.228 -10.373 23.870 1.00 92.50 62 ASN A N 1
ATOM 501 C CA . ASN A 1 62 ? -2.671 -11.692 24.335 1.00 92.50 62 ASN A CA 1
ATOM 502 C C . ASN A 1 62 ? -3.863 -11.614 25.304 1.00 92.50 62 ASN A C 1
ATOM 504 O O . ASN A 1 62 ? -3.907 -12.329 26.306 1.00 92.50 62 ASN A O 1
ATOM 508 N N . TYR A 1 63 ? -4.807 -10.706 25.032 1.00 93.31 63 TYR A N 1
ATOM 509 C CA . TYR A 1 63 ? -5.977 -10.432 25.879 1.00 93.31 63 TYR A CA 1
ATOM 510 C C . TYR A 1 63 ? -5.646 -10.090 27.344 1.00 93.31 63 TYR A C 1
ATOM 512 O O . TYR A 1 63 ? -6.481 -10.279 28.235 1.00 93.31 63 TYR A O 1
ATOM 520 N N . ALA A 1 64 ? -4.437 -9.591 27.620 1.00 95.31 64 ALA A N 1
ATOM 521 C CA . ALA A 1 64 ? -4.091 -9.094 28.943 1.00 95.31 64 ALA A CA 1
ATOM 522 C C . ALA A 1 64 ? -5.018 -7.936 29.353 1.00 95.31 64 ALA A C 1
ATOM 524 O O . ALA A 1 64 ? -5.561 -7.208 28.521 1.00 95.31 64 ALA A O 1
ATOM 525 N N . VAL A 1 65 ? -5.197 -7.766 30.663 1.00 94.75 65 VAL A N 1
ATOM 526 C CA . VAL A 1 65 ? -6.034 -6.706 31.235 1.00 94.75 65 VAL A CA 1
ATOM 527 C C . VAL A 1 65 ? -5.120 -5.586 31.737 1.00 94.75 65 VAL A C 1
ATOM 529 O O . VAL A 1 65 ? -4.172 -5.882 32.465 1.00 94.75 65 VAL A O 1
ATOM 532 N N . PRO A 1 66 ? -5.369 -4.312 31.381 1.00 95.19 66 PRO A N 1
ATOM 533 C CA . PRO A 1 66 ? -4.533 -3.210 31.835 1.00 95.19 66 PRO A CA 1
ATOM 534 C C . PRO A 1 66 ? -4.650 -3.041 33.354 1.00 95.19 66 PRO A C 1
ATOM 536 O O . PRO A 1 66 ? -5.747 -3.061 33.919 1.00 95.19 66 PRO A O 1
ATOM 539 N N . GLU A 1 67 ? -3.518 -2.836 34.023 1.00 93.94 67 GLU A N 1
ATOM 540 C CA . GLU A 1 67 ? -3.479 -2.576 35.463 1.00 93.94 67 GLU A CA 1
ATOM 541 C C . GLU A 1 67 ? -3.894 -1.127 35.753 1.00 93.94 67 GLU A C 1
ATOM 543 O O . GLU A 1 67 ? -3.085 -0.196 35.774 1.00 93.94 67 GLU A O 1
ATOM 548 N N . LEU A 1 68 ? -5.198 -0.926 35.948 1.00 95.75 68 LEU A N 1
ATOM 549 C CA . LEU A 1 68 ? -5.781 0.386 36.210 1.00 95.75 68 LEU A CA 1
ATOM 550 C C . LEU A 1 68 ? -5.858 0.669 37.711 1.00 95.75 68 LEU A C 1
ATOM 552 O O . LEU A 1 68 ? -6.412 -0.116 38.477 1.00 95.75 68 LEU A O 1
ATOM 556 N N . ASN A 1 69 ? -5.369 1.837 38.131 1.00 92.25 69 ASN A N 1
ATOM 557 C CA . ASN A 1 69 ? -5.579 2.333 39.490 1.00 92.25 69 ASN A CA 1
ATOM 558 C C . ASN A 1 69 ? -6.961 3.013 39.578 1.00 92.25 69 ASN A C 1
ATOM 560 O O . ASN A 1 69 ? -7.147 4.049 38.939 1.00 92.25 69 ASN A O 1
ATOM 564 N N . PRO A 1 70 ? -7.916 2.510 40.386 1.00 92.81 70 PRO A N 1
ATOM 565 C CA . PRO A 1 70 ? -9.262 3.085 40.481 1.00 92.81 70 PRO A CA 1
ATOM 566 C C . PRO A 1 70 ? -9.285 4.557 40.910 1.00 92.81 70 PRO A C 1
ATOM 568 O O . PRO A 1 70 ? -10.173 5.300 40.496 1.00 92.81 70 PRO A O 1
ATOM 571 N N . ASN A 1 71 ? -8.293 4.978 41.700 1.00 94.50 71 ASN A N 1
ATOM 572 C CA . ASN A 1 71 ? -8.182 6.339 42.228 1.00 94.50 71 ASN A CA 1
ATOM 573 C C . ASN A 1 71 ? -7.561 7.326 41.226 1.00 94.50 71 ASN A C 1
ATOM 575 O O . ASN A 1 71 ? -7.466 8.515 41.516 1.00 94.50 71 ASN A O 1
ATOM 579 N N . ASP A 1 72 ? -7.109 6.849 40.066 1.00 92.44 72 ASP A N 1
ATOM 580 C CA . ASP A 1 72 ? -6.440 7.661 39.053 1.00 92.44 72 ASP A CA 1
ATOM 581 C C . ASP A 1 72 ? -7.464 8.343 38.133 1.00 92.44 72 ASP A C 1
ATOM 583 O O . ASP A 1 72 ? -7.635 7.986 36.967 1.00 92.44 72 ASP A O 1
ATOM 587 N N . THR A 1 73 ? -8.236 9.265 38.711 1.00 93.75 73 THR A N 1
ATOM 588 C CA . THR A 1 73 ? -9.378 9.915 38.048 1.00 93.75 73 THR A CA 1
ATOM 589 C C . THR A 1 73 ? -9.043 11.258 37.409 1.00 93.75 73 THR A C 1
ATOM 591 O O . THR A 1 73 ? -9.819 11.738 36.586 1.00 93.75 73 THR A O 1
ATOM 594 N N . ASP A 1 74 ? -7.939 11.889 37.812 1.00 94.81 74 ASP A N 1
ATOM 595 C CA . ASP A 1 74 ? -7.544 13.209 37.318 1.00 94.81 74 ASP A CA 1
ATOM 596 C C . ASP A 1 74 ? -6.760 13.072 36.011 1.00 94.81 74 ASP A C 1
ATOM 598 O O . ASP A 1 74 ? -5.621 12.607 36.000 1.00 94.81 74 ASP A O 1
ATOM 602 N N . VAL A 1 75 ? -7.391 13.427 34.894 1.00 95.19 75 VAL A N 1
ATOM 603 C CA . VAL A 1 75 ? -6.824 13.281 33.555 1.00 95.19 75 VAL A CA 1
ATOM 604 C C . VAL A 1 75 ? -7.050 14.564 32.755 1.00 95.19 75 VAL A C 1
ATOM 606 O O . VAL A 1 75 ? -8.188 15.030 32.664 1.00 95.19 75 VAL A O 1
ATOM 609 N N . PRO A 1 76 ? -6.012 15.136 32.118 1.00 95.62 76 PRO A N 1
ATOM 610 C CA . PRO A 1 76 ? -6.218 16.246 31.200 1.00 95.62 76 PRO A CA 1
ATOM 611 C C . PRO A 1 76 ? -7.166 15.861 30.060 1.00 95.62 76 PRO A C 1
ATOM 613 O O . PRO A 1 76 ? -6.999 14.801 29.440 1.00 95.62 76 PRO A O 1
ATOM 616 N N . GLU A 1 77 ? -8.131 16.738 29.783 1.00 93.56 77 GLU A N 1
ATOM 617 C CA . GLU A 1 77 ? -9.081 16.578 28.685 1.00 93.56 77 GLU A CA 1
ATOM 618 C C . GLU A 1 77 ? -8.391 16.556 27.314 1.00 93.56 77 GLU A C 1
ATOM 620 O O . GLU A 1 77 ? -7.287 17.071 27.123 1.00 93.56 77 GLU A O 1
ATOM 625 N N . GLY A 1 78 ? -9.085 15.977 26.335 1.00 95.25 78 GLY A N 1
ATOM 626 C CA . GLY A 1 78 ? -8.627 15.929 24.953 1.00 95.25 78 GLY A CA 1
ATOM 627 C C . GLY A 1 78 ? -7.564 14.865 24.692 1.00 95.25 78 GLY A C 1
ATOM 628 O O . GLY A 1 78 ? -7.471 13.856 25.392 1.00 95.25 78 GLY A O 1
ATOM 629 N N . ASP A 1 79 ? -6.817 15.089 23.618 1.00 98.44 79 ASP A N 1
ATOM 630 C CA . ASP A 1 79 ? -5.844 14.154 23.059 1.00 98.44 79 ASP A CA 1
ATOM 631 C C . ASP A 1 79 ? -4.518 14.169 23.839 1.00 98.44 79 ASP A C 1
ATOM 633 O O . ASP A 1 79 ? -4.172 15.149 24.503 1.00 98.44 79 ASP A O 1
ATOM 637 N N . PHE A 1 80 ? -3.735 13.102 23.714 1.00 98.56 80 PHE A N 1
ATOM 638 C CA . PHE A 1 80 ? -2.383 13.024 24.259 1.00 98.56 80 PHE A CA 1
ATOM 639 C C . PHE A 1 80 ? -1.418 12.563 23.172 1.00 98.56 80 PHE A C 1
ATOM 641 O O . PHE A 1 80 ? -1.615 11.517 22.562 1.00 98.56 80 PHE A O 1
ATOM 648 N N . VAL A 1 81 ? -0.386 13.362 22.915 1.00 98.19 81 VAL A N 1
ATOM 649 C CA . VAL A 1 81 ? 0.571 13.126 21.831 1.00 98.19 81 VAL A CA 1
ATOM 650 C C . VAL A 1 81 ? 1.955 12.943 22.427 1.00 98.19 81 VAL A C 1
ATOM 652 O O . VAL A 1 81 ? 2.432 13.776 23.193 1.00 98.19 81 VAL A O 1
ATOM 655 N N . VAL A 1 82 ? 2.582 11.849 22.029 1.00 95.56 82 VAL A N 1
ATOM 656 C CA . VAL A 1 82 ? 3.962 11.459 22.300 1.00 95.56 82 VAL A CA 1
ATOM 657 C C . VAL A 1 82 ? 4.573 11.101 20.946 1.00 95.56 82 VAL A C 1
ATOM 659 O O . VAL A 1 82 ? 3.863 10.575 20.094 1.00 95.56 82 VAL A O 1
ATOM 662 N N . GLU A 1 83 ? 5.850 11.407 20.727 1.00 94.62 83 GLU A N 1
ATOM 663 C CA . GLU A 1 83 ? 6.552 11.141 19.458 1.00 94.62 83 GLU A CA 1
ATOM 664 C C . GLU A 1 83 ? 5.778 11.584 18.190 1.00 94.62 83 GLU A C 1
ATOM 666 O O . GLU A 1 83 ? 5.404 10.752 17.363 1.00 94.62 83 GLU A O 1
ATOM 671 N N . PRO A 1 84 ? 5.532 12.893 17.973 1.00 95.00 84 P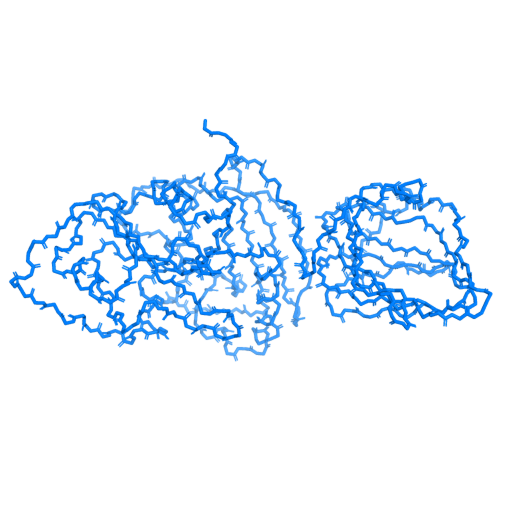RO A N 1
ATOM 672 C CA . PRO A 1 84 ? 4.797 13.392 16.799 1.00 95.00 84 PRO A CA 1
ATOM 673 C C . PRO A 1 84 ? 5.548 13.249 15.461 1.00 95.00 84 PRO A C 1
ATOM 675 O O . PRO A 1 84 ? 4.978 13.560 14.420 1.00 95.00 84 PRO A O 1
ATOM 678 N N . ASN A 1 85 ? 6.808 12.794 15.486 1.00 93.88 85 ASN A N 1
ATOM 679 C CA . ASN A 1 85 ? 7.665 12.618 14.308 1.00 93.88 85 ASN A CA 1
ATOM 680 C C . ASN A 1 85 ? 8.304 11.215 14.249 1.00 93.88 85 ASN A C 1
ATOM 682 O O . ASN A 1 85 ? 9.453 11.079 13.829 1.00 93.88 85 ASN A O 1
ATOM 686 N N . ALA A 1 86 ? 7.604 10.184 14.725 1.00 94.75 86 ALA A N 1
ATOM 687 C CA . ALA A 1 86 ? 8.059 8.804 14.598 1.00 94.75 86 ALA A CA 1
ATOM 688 C C . ALA A 1 86 ? 8.104 8.384 13.119 1.00 94.75 86 ALA A C 1
ATOM 690 O O . ALA A 1 86 ? 7.337 8.878 12.292 1.00 94.75 86 ALA A O 1
ATOM 691 N N . GLU A 1 87 ? 8.998 7.450 12.793 1.00 90.62 87 GLU A N 1
ATOM 692 C CA . GLU A 1 87 ? 9.144 6.920 11.431 1.00 90.62 87 GLU A CA 1
ATOM 693 C C . GLU A 1 87 ? 7.889 6.161 10.972 1.00 90.62 87 GLU A C 1
ATOM 695 O O . GLU A 1 87 ? 7.461 6.289 9.824 1.00 90.62 87 GLU A O 1
ATOM 700 N N . LEU A 1 88 ? 7.284 5.400 11.888 1.00 95.31 88 LEU A N 1
ATOM 701 C CA . LEU A 1 88 ? 6.096 4.596 11.643 1.00 95.31 88 LEU A CA 1
ATOM 702 C C . LEU A 1 88 ? 5.154 4.663 12.845 1.00 95.31 88 LEU A C 1
ATOM 704 O O . LEU A 1 88 ? 5.590 4.652 13.999 1.00 95.31 88 LEU A O 1
ATOM 708 N N . TYR A 1 89 ? 3.855 4.672 12.564 1.00 98.06 89 TYR A N 1
ATOM 709 C CA . TYR A 1 89 ? 2.809 4.575 13.574 1.00 98.06 89 TYR A CA 1
ATOM 710 C C . TYR A 1 89 ? 1.969 3.315 13.411 1.00 98.06 89 TYR A C 1
ATOM 712 O O . TYR A 1 89 ? 1.735 2.829 12.304 1.00 98.06 89 TYR A O 1
ATOM 720 N N . VAL A 1 90 ? 1.444 2.840 14.533 1.00 97.44 90 VAL A N 1
ATOM 721 C CA . VAL A 1 90 ? 0.352 1.875 14.568 1.00 97.44 90 VAL A CA 1
ATOM 722 C C . VAL A 1 90 ? -0.820 2.495 15.312 1.00 97.44 90 VAL A C 1
ATOM 724 O O . VAL A 1 90 ? -0.669 2.990 16.427 1.00 97.44 90 VAL A O 1
ATOM 727 N N . VAL A 1 91 ? -1.991 2.498 14.684 1.00 98.00 91 VAL A N 1
ATOM 728 C CA . VAL A 1 91 ? -3.220 3.023 15.276 1.00 98.00 91 VAL A CA 1
ATOM 729 C C . VAL A 1 91 ? -4.086 1.858 15.734 1.00 98.00 91 VAL A C 1
ATOM 731 O O . VAL A 1 91 ? -4.447 0.985 14.942 1.00 98.00 91 VAL A O 1
ATOM 734 N N . ALA A 1 92 ? -4.457 1.859 17.008 1.00 97.56 92 ALA A N 1
ATOM 735 C CA . ALA A 1 92 ? -5.333 0.855 17.584 1.00 97.56 92 ALA A CA 1
ATOM 736 C C . ALA A 1 92 ? -6.747 1.398 17.768 1.00 97.56 92 ALA A C 1
ATOM 738 O O . ALA A 1 92 ? -6.992 2.276 18.592 1.00 97.56 92 ALA A O 1
ATOM 739 N N . ALA A 1 93 ? -7.699 0.885 16.983 1.00 96.88 93 ALA A N 1
ATOM 740 C CA . ALA A 1 93 ? -9.104 1.233 17.146 1.00 96.88 93 ALA A CA 1
ATOM 741 C C . ALA A 1 93 ? -9.696 0.497 18.357 1.00 96.88 93 ALA A C 1
ATOM 743 O O . ALA A 1 93 ? -10.179 -0.637 18.245 1.00 96.88 93 ALA A O 1
ATOM 744 N N . ASP A 1 94 ? -9.682 1.176 19.504 1.00 96.44 94 ASP A N 1
ATOM 745 C CA . ASP A 1 94 ? -10.180 0.676 20.782 1.00 96.44 94 ASP A CA 1
ATOM 746 C C . ASP A 1 94 ? -11.086 1.712 21.473 1.00 96.44 94 ASP A C 1
ATOM 748 O O . ASP A 1 94 ? -10.694 2.392 22.423 1.00 96.44 94 ASP A O 1
ATOM 752 N N . PRO A 1 95 ? -12.350 1.840 21.032 1.00 95.44 95 PRO A N 1
ATOM 753 C CA . PRO A 1 95 ? -13.243 2.914 21.465 1.00 95.44 95 PRO A CA 1
ATOM 754 C C . PRO A 1 95 ? -13.390 3.074 22.985 1.00 95.44 95 PRO A C 1
ATOM 756 O O . PRO A 1 95 ? -13.698 4.173 23.450 1.00 95.44 95 PRO A O 1
ATOM 759 N N . SER A 1 96 ? -13.236 1.993 23.755 1.00 95.06 96 SER A N 1
ATOM 760 C CA . SER A 1 96 ? -13.446 1.975 25.209 1.00 95.06 96 SER A CA 1
ATOM 761 C C . SER A 1 96 ? -12.165 1.833 26.027 1.00 95.06 96 SER A C 1
ATOM 763 O O . SER A 1 96 ? -12.260 1.938 27.246 1.00 95.06 96 SER A O 1
ATOM 765 N N . GLY A 1 97 ? -11.009 1.618 25.395 1.00 95.94 97 GLY A N 1
ATOM 766 C CA . GLY A 1 97 ? -9.733 1.496 26.090 1.00 95.94 97 GLY A CA 1
ATOM 767 C C . GLY A 1 97 ? -9.629 0.232 26.947 1.00 95.94 97 GLY A C 1
ATOM 768 O O . GLY A 1 97 ? -9.909 0.233 28.145 1.00 95.94 97 GLY A O 1
ATOM 769 N N . LYS A 1 98 ? -9.260 -0.869 26.310 1.00 96.31 98 LYS A N 1
ATOM 770 C CA . LYS A 1 98 ? -9.160 -2.220 26.861 1.00 96.31 98 LYS A CA 1
ATOM 771 C C . LYS A 1 98 ? -7.809 -2.873 26.579 1.00 96.31 98 LYS A C 1
ATOM 773 O O . LYS A 1 98 ? -7.464 -3.789 27.317 1.00 96.31 98 LYS A O 1
ATOM 778 N N . LEU A 1 99 ? -7.061 -2.433 25.564 1.00 97.19 99 LEU A N 1
ATOM 779 C CA . LEU A 1 99 ? -5.752 -3.002 25.239 1.00 97.19 99 LEU A CA 1
ATOM 780 C C . LEU A 1 99 ? -4.743 -2.762 26.366 1.00 97.19 99 LEU A C 1
ATOM 782 O O . LEU A 1 99 ? -4.594 -1.645 26.866 1.00 97.19 99 LEU A O 1
ATOM 786 N N . ALA A 1 100 ? -4.038 -3.823 26.752 1.00 96.50 100 ALA A N 1
ATOM 787 C CA . ALA A 1 100 ? -3.041 -3.812 27.819 1.00 96.50 100 ALA A CA 1
ATOM 788 C C . ALA A 1 100 ? -1.612 -3.697 27.269 1.00 96.50 100 ALA A C 1
ATOM 790 O O . ALA A 1 100 ? -0.821 -4.645 27.290 1.00 96.50 100 ALA A O 1
ATOM 791 N N . TRP A 1 101 ? -1.275 -2.514 26.771 1.00 96.00 101 TRP A N 1
ATOM 792 C CA . TRP A 1 101 ? 0.053 -2.202 26.257 1.00 96.00 101 TRP A CA 1
ATOM 793 C C . TRP A 1 101 ? 1.157 -2.222 27.322 1.00 96.00 101 TRP A C 1
ATOM 795 O O . TRP A 1 101 ? 1.051 -1.616 28.384 1.00 96.00 101 TRP A O 1
ATOM 805 N N . GLN A 1 102 ? 2.275 -2.871 27.004 1.00 91.94 102 GLN A N 1
ATOM 806 C CA . GLN A 1 102 ? 3.444 -2.931 27.895 1.00 91.94 102 GLN A CA 1
ATOM 807 C C . GLN A 1 102 ? 4.531 -1.913 27.526 1.00 91.94 102 GLN A C 1
ATOM 809 O O . GLN A 1 102 ? 5.400 -1.590 28.332 1.00 91.94 102 GLN A O 1
ATOM 814 N N . LYS A 1 103 ? 4.504 -1.424 26.285 1.00 94.38 103 LYS A N 1
ATOM 815 C CA . LYS A 1 103 ? 5.458 -0.473 25.707 1.00 94.38 103 LYS A CA 1
ATOM 816 C C . LYS A 1 103 ? 4.693 0.536 24.857 1.00 94.38 103 LYS A C 1
ATOM 818 O O . LYS A 1 103 ? 3.558 0.268 24.475 1.00 94.38 103 LYS A O 1
ATOM 823 N N . ASN A 1 104 ? 5.326 1.663 24.539 1.00 96.56 104 ASN A N 1
ATOM 824 C CA . ASN A 1 104 ? 4.789 2.653 23.603 1.00 96.56 104 ASN A CA 1
ATOM 825 C C . ASN A 1 104 ? 5.066 2.348 22.131 1.00 96.56 104 ASN A C 1
ATOM 827 O O . ASN A 1 104 ? 4.525 3.028 21.266 1.00 96.56 104 ASN A O 1
ATOM 831 N N . THR A 1 105 ? 5.882 1.338 21.843 1.00 96.56 105 THR A N 1
ATOM 832 C CA . THR A 1 105 ? 6.183 0.905 20.483 1.00 96.56 105 THR A CA 1
ATOM 833 C C . THR A 1 105 ? 5.857 -0.566 20.278 1.00 96.56 105 THR A C 1
ATOM 835 O O . THR A 1 105 ? 5.901 -1.377 21.209 1.00 96.56 105 THR A O 1
ATOM 838 N N . LEU A 1 106 ? 5.550 -0.905 19.032 1.00 94.00 106 LEU A N 1
ATOM 839 C CA . LEU A 1 106 ? 5.264 -2.251 18.568 1.00 94.00 106 LEU A CA 1
ATOM 840 C C . LEU A 1 106 ? 6.225 -2.591 17.427 1.00 94.00 106 LEU A C 1
ATOM 842 O O . LEU A 1 106 ? 6.329 -1.861 16.444 1.00 94.00 106 LEU A O 1
ATOM 846 N N . GLN A 1 107 ? 6.938 -3.705 17.577 1.00 89.06 107 GLN A N 1
ATOM 847 C CA . GLN A 1 107 ? 7.779 -4.280 16.531 1.00 89.06 107 GLN A CA 1
ATOM 848 C C . GLN A 1 107 ? 6.965 -5.355 15.808 1.00 89.06 107 GLN A C 1
ATOM 850 O O . GLN A 1 107 ? 6.509 -6.299 16.452 1.00 89.06 107 GLN A O 1
ATOM 855 N N . TYR A 1 108 ? 6.790 -5.215 14.496 1.00 81.81 108 TYR A N 1
ATOM 856 C CA . TYR A 1 108 ? 6.113 -6.206 13.662 1.00 81.81 108 TYR A CA 1
ATOM 857 C C . TYR A 1 108 ? 7.004 -6.567 12.480 1.00 81.81 108 TYR A C 1
ATOM 859 O O . TYR A 1 108 ? 7.328 -5.708 11.658 1.00 81.81 108 TYR A O 1
ATOM 867 N N . ASP A 1 109 ? 7.402 -7.837 12.431 1.00 75.75 109 ASP A N 1
ATOM 868 C CA . ASP A 1 109 ? 8.298 -8.377 11.410 1.00 75.75 109 ASP A CA 1
ATOM 869 C C . ASP A 1 109 ? 9.569 -7.508 11.234 1.00 75.75 109 ASP A C 1
ATOM 871 O O . ASP A 1 109 ? 10.155 -7.060 12.227 1.00 75.75 109 ASP A O 1
ATOM 875 N N . VAL A 1 110 ? 9.990 -7.245 9.995 1.00 72.94 110 VAL A N 1
ATOM 876 C CA . VAL A 1 110 ? 11.153 -6.420 9.631 1.00 72.94 110 VAL A CA 1
ATOM 877 C C . VAL A 1 110 ? 10.864 -4.913 9.572 1.00 72.94 110 VAL A C 1
ATOM 879 O O . VAL A 1 110 ? 11.759 -4.137 9.232 1.00 72.94 110 VAL A O 1
ATOM 882 N N . ARG A 1 111 ? 9.633 -4.471 9.873 1.00 82.06 111 ARG A N 1
ATOM 883 C CA . ARG A 1 111 ? 9.261 -3.042 9.843 1.00 82.06 111 ARG A CA 1
ATOM 884 C C . ARG A 1 111 ? 9.982 -2.279 10.970 1.00 82.06 111 ARG A C 1
ATOM 886 O O . ARG A 1 111 ? 10.286 -2.880 11.998 1.00 82.06 111 ARG A O 1
ATOM 893 N N . PRO A 1 112 ? 10.263 -0.971 10.840 1.00 84.88 112 PRO A N 1
ATOM 894 C CA . PRO A 1 112 ? 10.787 -0.194 11.965 1.00 84.88 112 PRO A CA 1
ATOM 895 C C . PRO A 1 112 ? 9.800 -0.219 13.152 1.00 84.88 112 PRO A C 1
ATOM 897 O O . PRO A 1 112 ? 8.593 -0.372 12.931 1.00 84.88 112 PRO A O 1
ATOM 900 N N . PRO A 1 113 ? 10.267 -0.056 14.407 1.00 93.19 113 PRO A N 1
ATOM 901 C CA . PRO A 1 113 ? 9.380 0.025 15.562 1.00 93.19 113 PRO A CA 1
ATOM 902 C C . PRO A 1 113 ? 8.312 1.107 15.367 1.00 93.19 113 PRO A C 1
ATOM 904 O O . PRO A 1 113 ? 8.632 2.283 15.193 1.00 93.19 113 PRO A O 1
ATOM 907 N N . ALA A 1 114 ? 7.041 0.713 15.415 1.00 96.44 114 ALA A N 1
ATOM 908 C CA . ALA A 1 114 ? 5.919 1.619 15.226 1.00 96.44 114 ALA A CA 1
ATOM 909 C C . ALA A 1 114 ? 5.488 2.219 16.566 1.00 96.44 114 ALA A C 1
ATOM 911 O O . ALA A 1 114 ? 5.219 1.478 17.512 1.00 96.44 114 ALA A O 1
ATOM 912 N N . HIS A 1 115 ? 5.383 3.544 16.661 1.00 98.25 115 HIS A N 1
ATOM 913 C CA . HIS A 1 115 ? 4.819 4.194 17.845 1.00 98.25 115 HIS A CA 1
ATOM 914 C C . HIS A 1 115 ? 3.303 3.993 17.904 1.00 98.25 115 HIS A C 1
ATOM 916 O O . HIS A 1 115 ? 2.600 4.159 16.904 1.00 98.25 115 HIS A O 1
ATOM 922 N N . ILE A 1 116 ? 2.800 3.621 19.078 1.00 98.50 116 ILE A N 1
ATOM 923 C CA . ILE A 1 116 ? 1.397 3.263 19.285 1.00 98.50 116 ILE A CA 1
ATOM 924 C C . ILE A 1 116 ? 0.557 4.527 19.492 1.00 98.50 116 ILE A C 1
ATOM 926 O O . ILE A 1 116 ? 0.860 5.379 20.335 1.00 98.50 116 ILE A O 1
ATOM 930 N N . ILE A 1 117 ? -0.541 4.610 18.740 1.00 98.69 117 ILE A N 1
ATOM 931 C CA . ILE A 1 117 ? -1.598 5.607 18.894 1.00 98.69 117 ILE A CA 1
ATOM 932 C C . ILE A 1 117 ? -2.917 4.889 19.191 1.00 98.69 117 ILE A C 1
ATOM 934 O O . ILE A 1 117 ? -3.480 4.212 18.333 1.00 98.69 117 ILE A O 1
ATOM 938 N N . GLU A 1 118 ? -3.469 5.101 20.379 1.00 98.56 118 GLU A N 1
ATOM 939 C CA . GLU A 1 118 ? -4.781 4.576 20.745 1.00 98.56 118 GLU A CA 1
ATOM 940 C C . GLU A 1 118 ? -5.903 5.481 20.209 1.00 98.56 118 GLU A C 1
ATOM 942 O O . GLU A 1 118 ? -5.970 6.672 20.525 1.00 98.56 118 GLU A O 1
ATOM 947 N N . ALA A 1 119 ? -6.821 4.939 19.413 1.00 98.38 119 ALA A N 1
ATOM 948 C CA . ALA A 1 119 ? -8.014 5.644 18.955 1.00 98.38 119 ALA A CA 1
ATOM 949 C C . ALA A 1 119 ? -9.200 5.338 19.881 1.00 98.38 119 ALA A C 1
ATOM 951 O O . ALA A 1 119 ? -9.801 4.263 19.833 1.00 98.38 119 ALA A O 1
ATOM 952 N N . LEU A 1 120 ? -9.549 6.322 20.708 1.00 98.50 120 LEU A N 1
ATOM 953 C CA . LEU A 1 120 ? -10.537 6.240 21.779 1.00 98.50 120 LEU A CA 1
ATOM 954 C C . LEU A 1 120 ? -11.811 7.024 21.444 1.00 98.50 120 LEU A C 1
ATOM 956 O O . LEU A 1 120 ? -11.811 7.952 20.637 1.00 98.50 120 LEU A O 1
ATOM 960 N N . THR A 1 121 ? -12.890 6.719 22.160 1.00 97.81 121 THR A N 1
ATOM 961 C CA . THR A 1 121 ? -14.062 7.604 22.276 1.00 97.81 121 THR A CA 1
ATOM 962 C C . THR A 1 121 ? -14.127 8.227 23.672 1.00 97.81 121 THR A C 1
ATOM 964 O O . THR A 1 121 ? -13.314 7.915 24.547 1.00 97.81 121 THR A O 1
ATOM 967 N N . GLU A 1 122 ? -15.111 9.093 23.921 1.00 96.75 122 GLU A N 1
ATOM 968 C CA . GLU A 1 122 ? -15.363 9.656 25.257 1.00 96.75 122 GLU A CA 1
ATOM 969 C C . GLU A 1 122 ? -15.681 8.581 26.318 1.00 96.75 122 GLU A C 1
ATOM 971 O O . GLU A 1 122 ? -15.519 8.849 27.506 1.00 96.75 122 GLU A O 1
ATOM 976 N N . LYS A 1 123 ? -16.032 7.349 25.914 1.00 96.06 123 LYS A N 1
ATOM 977 C CA . LYS A 1 123 ? -16.218 6.202 26.825 1.00 96.06 123 LYS A CA 1
ATOM 978 C C . LYS A 1 123 ? -14.951 5.742 27.539 1.00 96.06 123 LYS A C 1
ATOM 980 O O . LYS A 1 123 ? -15.060 5.074 28.565 1.00 96.06 123 LYS A O 1
ATOM 985 N N . ALA A 1 124 ? -13.772 6.028 26.991 1.00 96.88 124 ALA A N 1
ATOM 986 C CA . ALA A 1 124 ? -12.524 5.613 27.614 1.00 96.88 124 ALA A CA 1
ATOM 987 C C . ALA A 1 124 ? -12.350 6.318 28.965 1.00 96.88 124 ALA A C 1
ATOM 989 O O . ALA A 1 124 ? -12.403 7.552 29.055 1.00 96.88 124 ALA A O 1
ATOM 990 N N . THR A 1 125 ? -12.145 5.522 30.011 1.00 97.00 125 THR A N 1
ATOM 991 C CA . THR A 1 125 ? -12.117 6.019 31.386 1.00 97.00 125 THR A CA 1
ATOM 992 C C . THR A 1 125 ? -10.882 6.889 31.641 1.00 97.00 125 THR A C 1
ATOM 994 O O . THR A 1 125 ? -9.842 6.700 30.996 1.00 97.00 125 THR A O 1
ATOM 997 N N . PRO A 1 126 ? -10.949 7.834 32.596 1.00 97.56 126 PRO A N 1
ATOM 998 C CA . PRO A 1 126 ? -9.772 8.568 33.047 1.00 97.56 126 PRO A CA 1
ATOM 999 C C . PRO A 1 126 ? -8.601 7.669 33.449 1.00 97.56 126 PRO A C 1
ATOM 1001 O O . PRO A 1 126 ? -7.470 7.918 33.040 1.00 97.56 126 PRO A O 1
ATOM 1004 N N . GLN A 1 127 ? -8.892 6.567 34.142 1.00 97.81 127 GLN A N 1
ATOM 1005 C CA . GLN A 1 127 ? -7.900 5.593 34.589 1.00 97.81 127 GLN A CA 1
ATOM 1006 C C . GLN A 1 127 ? -7.156 4.970 33.407 1.00 97.81 127 GLN A C 1
ATOM 1008 O O . GLN A 1 127 ? -5.934 4.846 33.447 1.00 97.81 127 GLN A O 1
ATOM 1013 N N . TYR A 1 128 ? -7.875 4.605 32.341 1.00 98.00 128 TYR A N 1
ATOM 1014 C CA . TYR A 1 128 ? -7.252 4.040 31.148 1.00 98.00 128 TYR A CA 1
ATOM 1015 C C . TYR A 1 128 ? -6.397 5.076 30.408 1.00 98.00 128 TYR A C 1
ATOM 1017 O O . TYR A 1 128 ? -5.260 4.803 30.032 1.00 98.00 128 TYR A O 1
ATOM 1025 N N . LYS A 1 129 ? -6.891 6.309 30.262 1.00 98.19 129 LYS A N 1
ATOM 1026 C CA . LYS A 1 129 ? -6.115 7.402 29.654 1.00 98.19 129 LYS A CA 1
ATOM 1027 C C . LYS A 1 129 ? -4.842 7.714 30.453 1.00 98.19 129 LYS A C 1
ATOM 1029 O O . LYS A 1 129 ? -3.789 7.934 29.856 1.00 98.19 129 LYS A O 1
ATOM 1034 N N . ASN A 1 130 ? -4.899 7.686 31.785 1.00 97.81 130 ASN A N 1
ATOM 1035 C CA . ASN A 1 130 ? -3.715 7.848 32.632 1.00 97.81 130 ASN A CA 1
ATOM 1036 C C . ASN A 1 130 ? -2.769 6.647 32.559 1.00 97.81 130 ASN A C 1
ATOM 1038 O O . ASN A 1 130 ? -1.551 6.831 32.567 1.00 97.81 130 ASN A O 1
ATOM 1042 N N . TYR A 1 131 ? -3.299 5.432 32.414 1.00 97.62 131 TYR A N 1
ATOM 1043 C CA . TYR A 1 131 ? -2.503 4.248 32.108 1.00 97.62 131 TYR A CA 1
ATOM 1044 C C . TYR A 1 131 ? -1.701 4.427 30.807 1.00 97.62 131 TYR A C 1
ATOM 1046 O O . TYR A 1 131 ? -0.481 4.258 30.836 1.00 97.62 131 TYR A O 1
ATOM 1054 N N . LEU A 1 132 ? -2.325 4.880 29.713 1.00 98.06 132 LEU A N 1
ATOM 1055 C CA . LEU A 1 132 ? -1.616 5.181 28.459 1.00 98.06 132 LEU A CA 1
ATOM 1056 C C . LEU A 1 132 ? -0.552 6.273 28.644 1.00 98.06 132 LEU A C 1
ATOM 1058 O O . LEU A 1 132 ? 0.580 6.123 28.183 1.00 98.06 132 LEU A O 1
ATOM 1062 N N . ARG A 1 133 ? -0.879 7.347 29.380 1.00 97.44 133 ARG A N 1
ATOM 1063 C CA . ARG A 1 133 ? 0.060 8.441 29.686 1.00 97.44 133 ARG A CA 1
ATOM 1064 C C . ARG A 1 133 ? 1.307 7.961 30.418 1.00 97.44 133 ARG A C 1
ATOM 1066 O O . ARG A 1 133 ? 2.416 8.336 30.041 1.00 97.44 133 ARG A O 1
ATOM 1073 N N . LYS A 1 134 ? 1.152 7.103 31.429 1.00 96.00 134 LYS A N 1
ATOM 1074 C CA . LYS A 1 134 ? 2.285 6.514 32.166 1.00 96.00 134 LYS A CA 1
ATOM 1075 C C . LYS A 1 134 ? 3.184 5.676 31.264 1.00 96.00 134 LYS A C 1
ATOM 1077 O O . LYS A 1 134 ? 4.398 5.724 31.420 1.00 96.00 134 LYS A O 1
ATOM 1082 N N . HIS A 1 135 ? 2.595 4.975 30.300 1.00 96.75 135 HIS A N 1
ATOM 1083 C CA . HIS A 1 135 ? 3.324 4.168 29.324 1.00 96.75 135 HIS A CA 1
ATOM 1084 C C . HIS A 1 135 ? 3.845 4.976 28.133 1.00 96.75 135 HIS A C 1
ATOM 1086 O O . HIS A 1 135 ? 4.451 4.387 27.249 1.00 96.75 135 HIS A O 1
ATOM 1092 N N . GLN A 1 136 ? 3.647 6.301 28.105 1.00 98.06 136 GLN A N 1
ATOM 1093 C CA . GLN A 1 136 ? 4.060 7.175 27.000 1.00 98.06 136 GLN A CA 1
ATOM 1094 C C . GLN A 1 136 ? 3.425 6.779 25.652 1.00 98.06 136 GLN A C 1
ATOM 1096 O O . GLN A 1 136 ? 4.020 6.966 24.592 1.00 98.06 136 GLN A O 1
ATOM 1101 N N . ILE A 1 137 ? 2.202 6.245 25.693 1.00 98.38 137 ILE A N 1
ATOM 1102 C CA . ILE A 1 137 ? 1.410 5.888 24.511 1.00 98.38 137 ILE A CA 1
ATOM 1103 C C . ILE A 1 137 ? 0.541 7.076 24.126 1.00 98.38 137 ILE A C 1
ATOM 1105 O O . ILE A 1 137 ? -0.144 7.652 24.974 1.00 98.38 137 ILE A O 1
ATOM 1109 N N . SER A 1 138 ? 0.558 7.443 22.846 1.00 98.69 138 SER A N 1
ATOM 1110 C CA . SER A 1 138 ? -0.327 8.495 22.344 1.00 98.69 138 SER A CA 1
ATOM 1111 C C . SER A 1 138 ? -1.764 8.018 22.286 1.00 98.69 138 SER A C 1
ATOM 1113 O O . SER A 1 138 ? -2.019 6.847 22.034 1.00 98.69 138 SER A O 1
ATOM 1115 N N . TYR A 1 139 ? -2.719 8.926 22.451 1.00 98.75 139 TYR A N 1
ATOM 1116 C CA . TYR A 1 139 ? -4.110 8.619 22.171 1.00 98.75 139 TYR A CA 1
ATOM 1117 C C . TYR A 1 139 ? -4.862 9.807 21.576 1.00 98.75 139 TYR A C 1
ATOM 1119 O O . TYR A 1 139 ? -4.619 10.972 21.903 1.00 98.75 139 TYR A O 1
ATOM 1127 N N . ILE A 1 140 ? -5.828 9.482 20.724 1.00 98.69 140 ILE A N 1
ATOM 1128 C CA . ILE A 1 140 ? -6.751 10.417 20.093 1.00 98.69 140 ILE A CA 1
ATOM 1129 C C . ILE A 1 140 ? -8.168 10.076 20.529 1.00 98.69 140 ILE A C 1
ATOM 1131 O O . ILE A 1 140 ? -8.631 8.957 20.336 1.00 98.69 140 ILE A O 1
ATOM 1135 N N . VAL A 1 141 ? -8.878 11.056 21.083 1.00 98.56 141 VAL A N 1
ATOM 1136 C CA . VAL A 1 141 ? -10.301 10.932 21.406 1.00 98.56 141 VAL A CA 1
ATOM 1137 C C . VAL A 1 141 ? -11.110 11.436 20.212 1.00 98.56 141 VAL A C 1
ATOM 1139 O O . VAL A 1 141 ? -11.091 12.629 19.897 1.00 98.56 141 VAL A O 1
ATOM 1142 N N . ALA A 1 142 ? -11.817 10.541 19.527 1.00 97.81 142 ALA A N 1
ATOM 1143 C CA . ALA A 1 142 ? -12.585 10.842 18.323 1.00 97.81 142 ALA A CA 1
ATOM 1144 C C . ALA A 1 142 ? -13.995 10.241 18.392 1.00 97.81 142 ALA A C 1
ATOM 1146 O O . ALA A 1 142 ? -14.225 9.103 17.995 1.00 97.81 142 ALA A O 1
ATOM 1147 N N . GLY A 1 143 ? -14.960 11.037 18.852 1.00 96.50 143 GLY A N 1
ATOM 1148 C CA . GLY A 1 143 ? -16.363 10.637 18.966 1.00 96.50 143 GLY A CA 1
ATOM 1149 C C . GLY A 1 143 ? -16.772 10.268 20.392 1.00 96.50 143 GLY A C 1
ATOM 1150 O O . GLY A 1 143 ? -15.936 10.072 21.274 1.00 96.50 143 GLY A O 1
ATOM 1151 N N . LYS A 1 144 ? -18.087 10.215 20.626 1.00 95.19 144 LYS A N 1
ATOM 1152 C CA . LYS A 1 144 ? -18.662 10.025 21.968 1.00 95.19 144 LYS A CA 1
ATOM 1153 C C . LYS A 1 144 ? -18.914 8.560 22.290 1.00 95.19 144 LYS A C 1
ATOM 1155 O O . LYS A 1 144 ? -18.308 7.985 23.183 1.00 95.19 144 LYS A O 1
ATOM 1160 N N . GLU A 1 145 ? -19.805 7.961 21.505 1.00 91.69 145 GLU A N 1
ATOM 1161 C CA . GLU A 1 145 ? -20.299 6.596 21.698 1.00 91.69 145 GLU A CA 1
ATOM 1162 C C . GLU A 1 145 ? -19.628 5.582 20.770 1.00 91.69 145 GLU A C 1
ATOM 1164 O O . GLU A 1 145 ? -19.493 4.408 21.124 1.00 91.69 145 GLU A O 1
ATOM 1169 N N . GLN A 1 146 ? -19.261 6.048 19.577 1.00 91.81 146 GLN A N 1
ATOM 1170 C CA . GLN A 1 146 ? -18.619 5.321 18.489 1.00 91.81 146 GLN A CA 1
ATOM 1171 C C . GLN A 1 146 ? -17.512 6.209 17.921 1.00 91.81 146 GLN A C 1
ATOM 1173 O O . GLN A 1 146 ? -17.578 7.435 18.063 1.00 91.81 146 GLN A O 1
ATOM 1178 N N . LEU A 1 147 ? -16.520 5.592 17.276 1.00 94.75 147 LEU A N 1
ATOM 1179 C CA . LEU A 1 147 ? -15.452 6.340 16.626 1.00 94.75 147 LEU A CA 1
ATOM 1180 C C . LEU A 1 147 ? -16.015 7.182 15.479 1.00 94.75 147 LEU 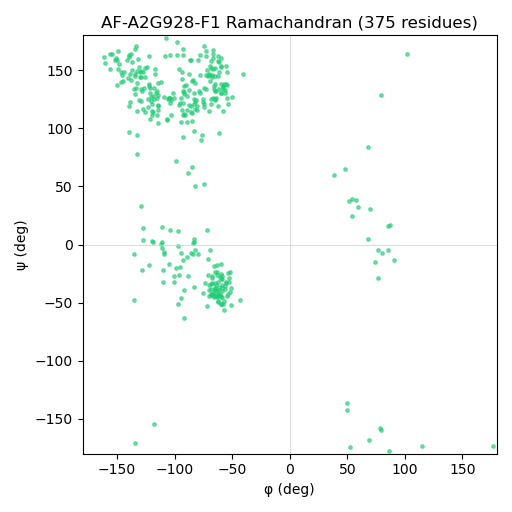A C 1
ATOM 1182 O O . LEU A 1 147 ? -16.668 6.666 14.570 1.00 94.75 147 LEU A O 1
ATOM 1186 N N . ASP A 1 148 ? -15.730 8.479 15.518 1.00 95.62 148 ASP A N 1
ATOM 1187 C CA . ASP A 1 148 ? -15.882 9.347 14.357 1.00 95.62 148 ASP A CA 1
ATOM 1188 C C . ASP A 1 148 ? -14.625 9.211 13.495 1.00 95.62 148 ASP A C 1
ATOM 1190 O O . ASP A 1 148 ? -13.591 9.828 13.757 1.00 95.62 148 ASP A O 1
ATOM 1194 N N . TRP A 1 149 ? -14.712 8.371 12.464 1.00 93.94 149 TRP A N 1
ATOM 1195 C CA . TRP A 1 149 ? -13.586 8.066 11.582 1.00 93.94 149 TRP A CA 1
ATOM 1196 C C . TRP A 1 149 ? -13.070 9.290 10.828 1.00 93.94 149 TRP A C 1
ATOM 1198 O O . TRP A 1 149 ? -11.869 9.382 10.592 1.00 93.94 149 TRP A O 1
ATOM 1208 N N . LYS A 1 150 ? -13.941 10.252 10.488 1.00 94.12 150 LYS A N 1
ATOM 1209 C CA . LYS A 1 150 ? -13.527 11.492 9.814 1.00 94.12 150 LYS A CA 1
ATOM 1210 C C . LYS A 1 150 ? -12.727 12.373 10.766 1.00 94.12 150 LYS A C 1
ATOM 1212 O O . LYS A 1 150 ? -11.678 12.882 10.382 1.00 94.12 150 LYS A O 1
ATOM 1217 N N . LEU A 1 151 ? -13.194 12.511 12.006 1.00 96.56 151 LEU A N 1
ATOM 1218 C CA . LEU A 1 151 ? -12.484 13.247 13.049 1.00 96.56 151 LEU A CA 1
ATOM 1219 C C . LEU A 1 151 ? -11.150 12.582 13.406 1.00 96.56 151 LEU A C 1
ATOM 1221 O O . LEU A 1 151 ? -10.143 13.276 13.533 1.00 96.56 151 LEU A O 1
ATOM 1225 N N . LEU A 1 152 ? -11.130 11.252 13.536 1.00 97.44 152 LEU A N 1
ATOM 1226 C CA . LEU A 1 152 ? -9.918 10.489 13.831 1.00 97.44 152 LEU A CA 1
ATOM 1227 C C . LEU A 1 152 ? -8.849 10.748 12.769 1.00 97.44 152 LEU A C 1
ATOM 1229 O O . LEU A 1 152 ? -7.763 11.217 13.104 1.00 97.44 152 LEU A O 1
ATOM 1233 N N . VAL A 1 153 ? -9.162 10.513 11.489 1.00 95.19 153 VAL A N 1
ATOM 1234 C CA . VAL A 1 153 ? -8.180 10.730 10.418 1.00 95.19 153 VAL A CA 1
ATOM 1235 C C . VAL A 1 153 ? -7.845 12.205 10.247 1.00 95.19 153 VAL A C 1
ATOM 1237 O O . VAL A 1 153 ? -6.736 12.524 9.873 1.00 95.19 153 VAL A O 1
ATOM 1240 N N . MET A 1 154 ? -8.728 13.153 10.545 1.00 95.31 154 MET A N 1
ATOM 1241 C CA . MET A 1 154 ? -8.330 14.565 10.545 1.00 95.31 154 MET A CA 1
ATOM 1242 C C . MET A 1 154 ? -7.242 14.829 11.602 1.00 95.31 154 MET A C 1
ATOM 1244 O O . MET A 1 154 ? -6.175 15.348 11.281 1.00 95.31 154 MET A O 1
ATOM 1248 N N . LYS A 1 155 ? -7.457 14.374 12.841 1.00 97.19 155 LYS A N 1
ATOM 1249 C CA . LYS A 1 155 ? -6.504 14.560 13.946 1.00 97.19 155 LYS A CA 1
ATOM 1250 C C . LYS A 1 155 ? -5.177 13.833 13.730 1.00 97.19 155 LYS A C 1
ATOM 1252 O O . LYS A 1 155 ? -4.133 14.378 14.080 1.00 97.19 155 LYS A O 1
ATOM 1257 N N . LEU A 1 156 ? -5.197 12.632 13.145 1.00 97.00 156 LEU A N 1
ATOM 1258 C CA . LEU A 1 156 ? -3.978 11.884 12.811 1.00 97.00 156 LEU A CA 1
ATOM 1259 C C . LEU A 1 156 ? -3.065 12.676 11.856 1.00 97.00 156 LEU A C 1
ATOM 1261 O O . LEU A 1 156 ? -1.844 12.647 11.994 1.00 97.00 156 LEU A O 1
ATOM 1265 N N . LYS A 1 157 ? -3.657 13.454 10.940 1.00 93.06 157 LYS A N 1
ATOM 1266 C CA . LYS A 1 157 ? -2.925 14.254 9.949 1.00 93.06 157 LYS A CA 1
ATOM 1267 C C . LYS A 1 157 ? -2.259 15.414 10.658 1.00 93.06 157 LYS A C 1
ATOM 1269 O O . LYS A 1 157 ? -1.059 15.615 10.535 1.00 93.06 157 LYS A O 1
ATOM 1274 N N . GLU A 1 158 ? -3.070 16.156 11.405 1.00 95.00 158 GLU A N 1
ATOM 1275 C CA . GLU A 1 158 ? -2.675 17.391 12.072 1.00 95.00 158 GLU A CA 1
ATOM 1276 C C . GLU A 1 158 ? -1.599 17.162 13.136 1.00 95.00 158 GLU A C 1
ATOM 1278 O O . GLU A 1 158 ? -0.745 18.020 13.334 1.00 95.00 158 GLU A O 1
ATOM 1283 N N . LYS A 1 159 ? -1.643 16.023 13.838 1.00 96.81 159 LYS A N 1
ATOM 1284 C CA . LYS A 1 159 ? -0.804 15.783 15.022 1.00 96.81 159 LYS A CA 1
ATOM 1285 C C . LYS A 1 159 ? 0.429 14.923 14.770 1.00 96.81 159 LYS A C 1
ATOM 1287 O O . LYS A 1 159 ? 1.395 15.067 15.510 1.00 96.81 159 LYS A O 1
ATOM 1292 N N . PHE A 1 160 ? 0.388 14.049 13.766 1.00 96.62 160 PHE A N 1
ATOM 1293 C CA . PHE A 1 160 ? 1.450 13.070 13.495 1.00 96.62 160 PHE A CA 1
ATOM 1294 C C . PHE A 1 160 ? 1.943 13.112 12.046 1.00 96.62 160 PHE A C 1
ATOM 1296 O O . PHE A 1 160 ? 2.742 12.275 11.638 1.00 96.62 160 PHE A O 1
ATOM 1303 N N . ASN A 1 161 ? 1.433 14.048 11.234 1.00 93.12 161 ASN A N 1
ATOM 1304 C CA . ASN A 1 161 ? 1.755 14.156 9.812 1.00 93.12 161 ASN A CA 1
ATOM 1305 C C . ASN A 1 161 ? 1.581 12.819 9.061 1.00 93.12 161 ASN A C 1
ATOM 1307 O O . ASN A 1 161 ? 2.355 12.461 8.166 1.00 93.12 161 ASN A O 1
ATOM 1311 N N . ILE A 1 162 ? 0.555 12.047 9.434 1.00 93.94 162 ILE A N 1
ATOM 1312 C CA . ILE A 1 162 ? 0.245 10.795 8.750 1.00 93.94 162 ILE A CA 1
ATOM 1313 C C . ILE A 1 162 ? -0.290 11.151 7.360 1.00 93.94 162 ILE A C 1
ATOM 1315 O O . ILE A 1 162 ? -1.302 11.826 7.187 1.00 93.94 162 ILE A O 1
ATOM 1319 N N . ASN A 1 163 ? 0.458 10.757 6.335 1.00 89.38 163 ASN A N 1
ATOM 1320 C CA . ASN A 1 163 ? 0.138 11.039 4.938 1.00 89.38 163 ASN A CA 1
ATOM 1321 C C . ASN A 1 163 ? -0.584 9.858 4.301 1.00 89.38 163 ASN A C 1
ATOM 1323 O O . ASN A 1 163 ? -1.354 10.034 3.355 1.00 89.38 163 ASN A O 1
ATOM 1327 N N . VAL A 1 164 ? -0.335 8.670 4.845 1.00 91.81 164 VAL A N 1
ATOM 1328 C CA . VAL A 1 164 ? -0.763 7.389 4.315 1.00 91.81 164 VAL A CA 1
ATOM 1329 C C . VAL A 1 164 ? -1.198 6.531 5.475 1.00 91.81 164 VAL A C 1
ATOM 1331 O O . VAL A 1 164 ? -0.397 6.229 6.359 1.00 91.81 164 VAL A O 1
ATOM 1334 N N . LEU A 1 165 ? -2.457 6.132 5.446 1.00 95.19 165 LEU A N 1
ATOM 1335 C CA . LEU A 1 165 ? -2.993 5.208 6.422 1.00 95.19 165 LEU A CA 1
ATOM 1336 C C . LEU A 1 165 ? -3.389 3.925 5.700 1.00 95.19 165 LEU A C 1
ATOM 1338 O O . LEU A 1 165 ? -4.329 3.932 4.901 1.00 95.19 165 LEU A O 1
ATOM 1342 N N . ALA A 1 166 ? -2.660 2.847 5.976 1.00 95.31 166 ALA A N 1
ATOM 1343 C CA . ALA A 1 166 ? -3.050 1.509 5.558 1.00 95.31 166 ALA A CA 1
ATOM 1344 C C . ALA A 1 166 ? -4.050 0.937 6.570 1.00 95.31 166 ALA A C 1
ATOM 1346 O O . ALA A 1 166 ? -3.773 0.838 7.763 1.00 95.31 166 ALA A O 1
ATOM 1347 N N . VAL A 1 167 ? -5.244 0.594 6.106 1.00 96.31 167 VAL A N 1
ATOM 1348 C CA . VAL A 1 167 ? -6.227 -0.155 6.884 1.00 96.31 167 VAL A CA 1
ATOM 1349 C C . VAL A 1 167 ? -5.952 -1.631 6.621 1.00 96.31 167 VAL A C 1
ATOM 1351 O O . VAL A 1 167 ? -6.242 -2.119 5.529 1.00 96.31 167 VAL A O 1
ATOM 1354 N N . GLU A 1 168 ? -5.351 -2.299 7.607 1.00 91.31 168 GLU A N 1
ATOM 1355 C CA . GLU A 1 168 ? -4.838 -3.678 7.495 1.00 91.31 168 GLU A CA 1
ATOM 1356 C C . GLU A 1 168 ? -5.644 -4.674 8.356 1.00 91.31 168 GLU A C 1
ATOM 1358 O O . GLU A 1 168 ? -5.336 -5.862 8.389 1.00 91.31 168 GLU A O 1
ATOM 1363 N N . GLY A 1 169 ? -6.683 -4.228 9.081 1.00 76.88 169 GLY A N 1
ATOM 1364 C CA . GLY A 1 169 ? -7.321 -5.065 10.103 1.00 76.88 169 GLY A CA 1
ATOM 1365 C C . GLY A 1 169 ? -8.840 -5.007 10.173 1.00 76.88 169 GLY A C 1
ATOM 1366 O O . GLY A 1 169 ? -9.411 -3.975 10.507 1.00 76.88 169 GLY A O 1
ATOM 1367 N N . GLY A 1 170 ? -9.468 -6.179 10.024 1.00 86.50 170 GLY A N 1
ATOM 1368 C CA . GLY A 1 170 ? -10.836 -6.499 10.441 1.00 86.50 170 GLY A CA 1
ATOM 1369 C C . GLY A 1 170 ? -11.948 -5.998 9.515 1.00 86.50 170 GLY A C 1
ATOM 1370 O O . GLY A 1 170 ? -12.071 -4.805 9.243 1.00 86.50 170 GLY A O 1
ATOM 1371 N N . GLY A 1 171 ? -12.861 -6.899 9.131 1.00 92.12 171 GLY A N 1
ATOM 1372 C CA . GLY A 1 171 ? -13.975 -6.581 8.229 1.00 92.12 171 GLY A CA 1
ATOM 1373 C C . GLY A 1 171 ? -14.843 -5.412 8.709 1.00 92.12 171 GLY A C 1
ATOM 1374 O O . GLY A 1 171 ? -15.327 -4.621 7.899 1.00 92.12 171 GLY A O 1
ATOM 1375 N N . ILE A 1 172 ? -14.979 -5.245 10.031 1.00 92.19 172 ILE A N 1
ATOM 1376 C CA . ILE A 1 172 ? -15.727 -4.137 10.642 1.00 92.19 172 ILE A CA 1
ATOM 1377 C C . ILE A 1 172 ? -15.062 -2.785 10.393 1.00 92.19 172 ILE A C 1
ATOM 1379 O O . ILE A 1 172 ? -15.755 -1.808 10.102 1.00 92.19 172 ILE A O 1
ATOM 1383 N N . ILE A 1 173 ? -13.739 -2.696 10.509 1.00 93.31 173 ILE A N 1
ATOM 1384 C CA . ILE A 1 173 ? -13.017 -1.435 10.305 1.00 93.31 173 ILE A CA 1
ATOM 1385 C C . ILE A 1 173 ? -12.939 -1.119 8.821 1.00 93.31 1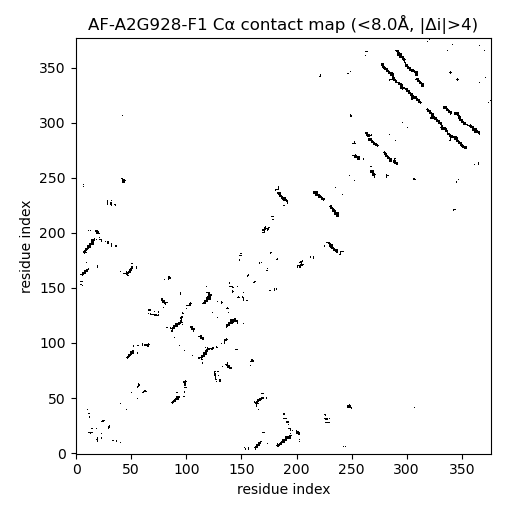73 ILE A C 1
ATOM 1387 O O . ILE A 1 173 ? -13.231 0.016 8.446 1.00 93.31 173 ILE A O 1
ATOM 1391 N N . ASN A 1 174 ? -12.676 -2.124 7.982 1.00 95.12 174 ASN A N 1
ATOM 1392 C CA . ASN A 1 174 ? -12.733 -1.988 6.529 1.00 95.12 174 ASN A CA 1
ATOM 1393 C C . ASN A 1 174 ? -14.063 -1.356 6.093 1.00 95.12 174 ASN A C 1
ATOM 1395 O O . ASN A 1 174 ? -14.082 -0.325 5.416 1.00 95.12 174 ASN A O 1
ATOM 1399 N N . TRP A 1 175 ? -15.189 -1.913 6.556 1.00 94.12 175 TRP A N 1
ATOM 1400 C CA . TRP A 1 175 ? -16.510 -1.359 6.263 1.00 94.12 175 TRP A CA 1
ATOM 1401 C C . TRP A 1 175 ? -16.712 0.030 6.872 1.00 94.12 175 TRP A C 1
ATOM 1403 O O . TRP A 1 175 ? -17.310 0.898 6.242 1.00 94.12 175 TRP A O 1
ATOM 1413 N N . SER A 1 176 ? -16.210 0.271 8.083 1.00 92.19 176 SER A N 1
ATOM 1414 C CA . SER A 1 176 ? -16.368 1.555 8.770 1.00 92.19 176 SER A CA 1
ATOM 1415 C C . SER A 1 176 ? -15.699 2.710 8.020 1.00 92.19 176 SER A C 1
ATOM 1417 O O . SER A 1 176 ? -16.321 3.758 7.832 1.00 92.19 176 SER A O 1
ATOM 1419 N N . PHE A 1 177 ? -14.471 2.510 7.536 1.00 93.81 177 PHE A N 1
ATOM 1420 C CA . PHE A 1 177 ? -13.760 3.486 6.708 1.00 93.81 177 PHE A CA 1
ATOM 1421 C C . PHE A 1 177 ? -14.450 3.691 5.357 1.00 93.81 177 PHE A C 1
ATOM 1423 O O . PHE A 1 177 ? -14.652 4.831 4.926 1.00 93.81 177 PHE A O 1
ATOM 1430 N N . LEU A 1 178 ? -14.858 2.598 4.706 1.00 92.81 178 LEU A N 1
ATOM 1431 C CA . LEU A 1 178 ? -15.539 2.656 3.416 1.00 92.81 178 LEU A CA 1
ATOM 1432 C C . LEU A 1 178 ? -16.876 3.406 3.517 1.00 92.81 178 LEU A C 1
ATOM 1434 O O . LEU A 1 178 ? -17.127 4.338 2.757 1.00 92.81 178 LEU A O 1
ATOM 1438 N N . ASN A 1 179 ? -17.700 3.068 4.510 1.00 90.38 179 ASN A N 1
ATOM 1439 C CA . ASN A 1 179 ? -18.995 3.701 4.766 1.00 90.38 179 ASN A CA 1
ATOM 1440 C C . ASN A 1 179 ? -18.860 5.166 5.218 1.00 90.38 179 ASN A C 1
ATOM 1442 O O . ASN A 1 179 ? -19.756 5.974 4.978 1.00 90.38 179 ASN A O 1
ATOM 1446 N N . ALA A 1 180 ? -17.739 5.542 5.842 1.00 90.69 180 ALA A N 1
ATOM 1447 C CA . ALA A 1 180 ? -17.430 6.941 6.131 1.00 90.69 180 ALA A CA 1
ATOM 1448 C C . ALA A 1 180 ? -17.073 7.753 4.866 1.00 90.69 180 ALA A C 1
ATOM 1450 O O . ALA A 1 180 ? -17.049 8.987 4.930 1.00 90.69 180 ALA A O 1
ATOM 1451 N N . GLY A 1 181 ? -16.832 7.099 3.723 1.00 91.50 181 GLY A N 1
ATOM 1452 C CA . GLY A 1 181 ? -16.509 7.747 2.450 1.00 91.50 181 GLY A CA 1
ATOM 1453 C C . GLY A 1 181 ? -15.122 8.391 2.436 1.00 91.50 181 GLY A C 1
ATOM 1454 O O . GLY A 1 181 ? -14.932 9.425 1.799 1.00 91.50 181 GLY A O 1
ATOM 1455 N N . ILE A 1 182 ? -14.178 7.827 3.197 1.00 91.88 182 ILE A N 1
ATOM 1456 C CA . ILE A 1 182 ? -12.813 8.358 3.353 1.00 91.88 182 ILE A CA 1
ATOM 1457 C C . ILE A 1 182 ? -11.734 7.476 2.712 1.00 91.88 182 ILE A C 1
ATOM 1459 O O . ILE A 1 182 ? -10.572 7.857 2.729 1.00 91.88 182 ILE A O 1
ATOM 1463 N N . VAL A 1 183 ? -12.108 6.328 2.142 1.00 93.75 183 VAL A N 1
ATOM 1464 C CA . VAL A 1 183 ? -11.187 5.415 1.447 1.00 93.75 183 VAL A CA 1
ATOM 1465 C C . VAL A 1 183 ? -10.884 5.941 0.046 1.00 93.75 183 VAL A C 1
ATOM 1467 O O . VAL A 1 183 ? -11.803 6.287 -0.697 1.00 93.75 183 VAL A O 1
ATOM 1470 N N . ASP A 1 184 ? -9.605 5.970 -0.318 1.00 92.75 184 ASP A N 1
ATOM 1471 C CA . ASP A 1 184 ? -9.138 6.332 -1.659 1.00 92.75 184 ASP A CA 1
ATOM 1472 C C . ASP A 1 184 ? -8.992 5.109 -2.565 1.00 92.75 184 ASP A C 1
ATOM 1474 O O . ASP A 1 184 ? -9.336 5.160 -3.747 1.00 92.75 184 ASP A O 1
ATOM 1478 N N . GLU A 1 185 ? -8.504 4.002 -2.007 1.00 93.62 185 GLU A N 1
ATOM 1479 C CA . GLU A 1 185 ? -8.215 2.786 -2.759 1.00 93.62 185 GLU A CA 1
ATOM 1480 C C . GLU A 1 185 ? -8.511 1.530 -1.930 1.00 93.62 185 GLU A C 1
ATOM 1482 O O . GLU A 1 185 ? -8.246 1.471 -0.729 1.00 93.62 185 GLU A O 1
ATOM 1487 N N . LEU A 1 186 ? -9.061 0.515 -2.590 1.00 95.81 186 LEU A N 1
ATOM 1488 C CA . LEU A 1 186 ? -9.142 -0.850 -2.084 1.00 95.81 186 LEU A CA 1
ATOM 1489 C C . LEU A 1 186 ? -8.110 -1.692 -2.835 1.00 95.81 186 LEU A C 1
ATOM 1491 O O . LEU A 1 186 ? -8.116 -1.723 -4.062 1.00 95.81 186 LEU A O 1
ATOM 1495 N N . SER A 1 187 ? -7.242 -2.363 -2.091 1.00 95.88 187 SER A N 1
ATOM 1496 C CA . SER A 1 187 ? -6.104 -3.139 -2.567 1.00 95.88 187 SER A CA 1
ATOM 1497 C C . SER A 1 187 ? -6.206 -4.551 -1.990 1.00 95.88 187 SER A C 1
ATOM 1499 O O . SER A 1 187 ? -6.166 -4.734 -0.777 1.00 95.88 187 SER A O 1
ATOM 1501 N N . ILE A 1 188 ? -6.416 -5.544 -2.851 1.00 97.12 188 ILE A N 1
ATOM 1502 C CA . ILE A 1 188 ? -6.690 -6.928 -2.451 1.00 97.12 188 ILE A CA 1
ATOM 1503 C C . ILE A 1 188 ? -5.619 -7.842 -3.030 1.00 97.12 188 ILE A C 1
ATOM 1505 O O . ILE A 1 188 ? -5.468 -7.903 -4.246 1.00 97.12 188 ILE A O 1
ATOM 1509 N N . CYS A 1 189 ? -4.934 -8.592 -2.176 1.00 96.75 189 CYS A N 1
ATOM 1510 C CA . CYS A 1 189 ? -4.127 -9.743 -2.565 1.00 96.75 189 CYS A CA 1
ATOM 1511 C C . CYS A 1 189 ? -5.006 -10.998 -2.462 1.00 96.75 189 CYS A C 1
ATOM 1513 O O . CYS A 1 189 ? -5.181 -11.577 -1.394 1.00 96.75 189 CYS A O 1
ATOM 1515 N N . LEU A 1 190 ? -5.638 -11.370 -3.573 1.00 97.50 190 LEU A N 1
ATOM 1516 C CA . LEU A 1 190 ? -6.538 -12.511 -3.671 1.00 97.50 190 LEU A CA 1
ATOM 1517 C C . LEU A 1 190 ? -5.732 -13.803 -3.812 1.00 97.50 190 LEU A C 1
ATOM 1519 O O . LEU A 1 190 ? -5.062 -14.025 -4.822 1.00 97.50 190 LEU A O 1
ATOM 1523 N N . THR A 1 191 ? -5.851 -14.676 -2.826 1.00 97.31 191 THR A N 1
ATOM 1524 C CA . THR A 1 191 ? -5.243 -16.002 -2.807 1.00 97.31 191 THR A CA 1
ATOM 1525 C C . THR A 1 191 ? -6.102 -16.998 -3.579 1.00 97.31 191 THR A C 1
ATOM 1527 O O . THR A 1 191 ? -7.324 -17.027 -3.435 1.00 97.31 191 THR A O 1
ATOM 1530 N N . ALA A 1 192 ? -5.461 -17.877 -4.356 1.00 96.44 192 ALA A N 1
ATOM 1531 C CA . ALA A 1 192 ? -6.106 -18.985 -5.065 1.00 96.44 192 ALA A CA 1
ATOM 1532 C C . ALA A 1 192 ? -6.493 -20.148 -4.120 1.00 96.44 192 ALA A C 1
ATOM 1534 O O . ALA A 1 192 ? -6.143 -21.303 -4.350 1.00 96.44 192 ALA A O 1
ATOM 1535 N N . ALA A 1 193 ? -7.213 -19.832 -3.044 1.00 96.00 193 ALA A N 1
ATOM 1536 C CA . ALA A 1 193 ? -7.729 -20.764 -2.046 1.00 96.00 193 ALA A CA 1
ATOM 1537 C C . ALA A 1 193 ? -9.154 -20.356 -1.656 1.00 96.00 193 ALA A C 1
ATOM 1539 O O . ALA A 1 193 ? -9.466 -19.169 -1.641 1.00 96.00 193 ALA A O 1
ATOM 1540 N N . ALA A 1 194 ? -10.016 -21.318 -1.338 1.00 95.75 194 ALA A N 1
ATOM 1541 C CA . ALA A 1 194 ? -11.363 -21.068 -0.822 1.00 95.75 194 ALA A CA 1
ATOM 1542 C C . ALA A 1 194 ? -11.487 -21.629 0.597 1.00 95.75 194 ALA A C 1
ATOM 1544 O O . ALA A 1 194 ? -10.895 -22.669 0.892 1.00 95.75 194 ALA A O 1
ATOM 1545 N N . ASP A 1 195 ? -12.273 -20.971 1.446 1.00 95.19 195 ASP A N 1
ATOM 1546 C CA . ASP A 1 195 ? -12.445 -21.353 2.847 1.00 95.19 195 ASP A CA 1
ATOM 1547 C C . ASP A 1 195 ? -13.899 -21.210 3.295 1.00 95.19 195 ASP A C 1
ATOM 1549 O O . ASP A 1 195 ? -14.368 -20.155 3.712 1.00 95.19 195 ASP A O 1
ATOM 1553 N N . GLY A 1 196 ? -14.611 -22.337 3.247 1.00 94.00 196 GLY A N 1
ATOM 1554 C CA . GLY A 1 196 ? -16.036 -22.420 3.559 1.00 94.00 196 GLY A CA 1
ATOM 1555 C C . GLY A 1 196 ? -16.401 -22.263 5.040 1.00 94.00 196 GLY A C 1
ATOM 1556 O O . GLY A 1 196 ? -17.539 -22.576 5.397 1.00 94.00 196 GLY A O 1
ATOM 1557 N N . SER A 1 197 ? -15.479 -21.824 5.903 1.00 92.94 197 SER A N 1
ATOM 1558 C CA . SER A 1 197 ? -15.751 -21.575 7.321 1.00 92.94 197 SER A CA 1
ATOM 1559 C C . SER A 1 197 ? -16.854 -20.520 7.487 1.00 92.94 197 SER A C 1
ATOM 1561 O O . SER A 1 197 ? -16.848 -19.455 6.865 1.00 92.94 197 SER A O 1
ATOM 1563 N N . ASN A 1 198 ? -17.861 -20.807 8.310 1.00 88.62 198 ASN A N 1
ATOM 1564 C CA . ASN A 1 198 ? -19.042 -19.948 8.479 1.00 88.62 198 ASN A CA 1
ATOM 1565 C C . ASN A 1 198 ? -18.925 -18.970 9.660 1.00 88.62 198 ASN A C 1
ATOM 1567 O O . ASN A 1 198 ? -19.781 -18.104 9.827 1.00 88.62 198 ASN A O 1
ATOM 1571 N N . ASP A 1 199 ? -17.871 -19.108 10.453 1.00 86.62 199 ASP A N 1
ATOM 1572 C CA . ASP A 1 199 ? -17.567 -18.357 11.668 1.00 86.62 199 ASP A CA 1
ATOM 1573 C C . ASP A 1 199 ? -16.382 -17.390 11.499 1.00 86.62 199 ASP A C 1
ATOM 1575 O O . ASP A 1 199 ? -16.150 -16.534 12.351 1.00 86.62 199 ASP A O 1
ATOM 1579 N N . THR A 1 200 ? -15.670 -17.461 10.373 1.00 86.69 200 THR A N 1
ATOM 1580 C CA . THR A 1 200 ? -14.602 -16.517 10.009 1.00 86.69 200 THR A CA 1
ATOM 1581 C C . THR A 1 200 ? -15.157 -15.252 9.349 1.00 86.69 200 THR A C 1
ATOM 1583 O O . THR A 1 200 ? -16.060 -15.323 8.504 1.00 86.69 200 THR A O 1
ATOM 1586 N N . ILE A 1 201 ? -14.561 -14.107 9.682 1.00 89.44 201 ILE A N 1
ATOM 1587 C CA . ILE A 1 201 ? -14.925 -12.791 9.142 1.00 89.44 201 ILE A CA 1
ATOM 1588 C C . ILE A 1 201 ? -14.534 -12.627 7.667 1.00 89.44 201 ILE A C 1
ATOM 1590 O O . ILE A 1 201 ? -13.502 -13.134 7.214 1.00 89.44 201 ILE A O 1
ATOM 1594 N N . THR A 1 202 ? -15.350 -11.876 6.927 1.00 93.69 202 THR A N 1
ATOM 1595 C CA . THR A 1 202 ? -15.070 -11.515 5.532 1.00 93.69 202 THR A CA 1
ATOM 1596 C C . THR A 1 202 ? -14.456 -10.117 5.400 1.00 93.69 202 THR A C 1
ATOM 1598 O O . THR A 1 202 ? -14.334 -9.369 6.374 1.00 93.69 202 THR A O 1
ATOM 1601 N N . LEU A 1 203 ? -14.055 -9.756 4.177 1.00 95.31 203 LEU A N 1
ATOM 1602 C CA . LEU A 1 203 ? -13.421 -8.478 3.840 1.00 95.31 203 LEU A CA 1
ATOM 1603 C C . LEU A 1 203 ? -14.183 -7.242 4.351 1.00 95.31 203 LEU A C 1
ATOM 1605 O O . LEU A 1 203 ? -13.550 -6.276 4.782 1.00 95.31 203 LEU A O 1
ATOM 1609 N N . PHE A 1 204 ? -15.517 -7.270 4.318 1.00 94.50 204 PHE A N 1
ATOM 1610 C CA . PHE A 1 204 ? -16.376 -6.182 4.779 1.00 94.50 204 PHE A CA 1
ATOM 1611 C C . PHE A 1 204 ? -17.484 -6.729 5.670 1.00 94.50 204 PHE A C 1
ATOM 1613 O O . PHE A 1 204 ? -18.383 -7.420 5.204 1.00 94.50 204 PHE A O 1
ATOM 1620 N N . GLU A 1 205 ? -17.460 -6.341 6.940 1.00 91.00 205 GLU A N 1
ATOM 1621 C CA . GLU A 1 205 ? -18.460 -6.737 7.926 1.00 91.00 205 GLU A CA 1
ATOM 1622 C C . GLU A 1 205 ? -19.116 -5.503 8.519 1.00 91.00 205 GLU A C 1
ATOM 1624 O O . GLU A 1 205 ? -18.465 -4.526 8.883 1.00 91.00 205 GLU A O 1
ATOM 1629 N N . LYS A 1 206 ? -20.434 -5.534 8.668 1.00 86.75 206 LYS A N 1
ATOM 1630 C CA . LYS A 1 206 ? -21.144 -4.436 9.311 1.00 86.75 206 LYS A CA 1
ATOM 1631 C C . LYS A 1 206 ? -21.334 -4.759 10.789 1.00 86.75 206 LYS A C 1
ATOM 1633 O O . LYS A 1 206 ? -21.953 -5.760 11.131 1.00 86.75 206 LYS A O 1
ATOM 1638 N N . SER A 1 207 ? -20.904 -3.859 11.675 1.00 79.31 207 SER A N 1
ATOM 1639 C CA . SER A 1 207 ? -21.286 -3.961 13.089 1.00 79.31 207 SER A CA 1
ATOM 1640 C C . SER A 1 207 ? -22.823 -3.944 13.235 1.00 79.31 207 SER A C 1
ATOM 1642 O O . SER A 1 207 ? -23.474 -3.084 12.624 1.00 79.31 207 SER A O 1
ATOM 1644 N N . PRO A 1 208 ? -23.422 -4.828 14.062 1.00 73.44 208 PRO A N 1
ATOM 1645 C CA . PRO A 1 208 ? -24.874 -4.903 14.264 1.00 73.44 208 PRO A CA 1
ATOM 1646 C C . PRO A 1 208 ? -25.523 -3.573 14.670 1.00 73.44 208 PRO A C 1
ATOM 1648 O O . PRO A 1 208 ? -26.707 -3.356 14.430 1.00 73.44 208 PRO A O 1
ATOM 1651 N N . TYR A 1 209 ? -24.739 -2.672 15.264 1.00 68.62 209 TYR A N 1
ATOM 1652 C CA . TYR A 1 209 ? -25.187 -1.380 15.780 1.00 68.62 209 TYR A CA 1
ATOM 1653 C C . TYR A 1 209 ? -25.219 -0.258 14.732 1.00 68.62 209 TYR A C 1
ATOM 1655 O O . TYR A 1 209 ? -25.701 0.834 15.030 1.00 68.62 209 TYR A O 1
ATOM 1663 N N . PHE A 1 210 ? -24.711 -0.483 13.515 1.00 67.75 210 PHE A N 1
ATOM 1664 C CA . PHE A 1 210 ? -24.794 0.525 12.458 1.00 67.75 210 PHE A CA 1
ATOM 1665 C C . PHE A 1 210 ? -26.197 0.557 11.825 1.00 67.75 210 PHE A C 1
ATOM 1667 O O . PHE A 1 210 ? -26.823 -0.494 11.638 1.00 67.75 210 PHE A O 1
ATOM 1674 N N . PRO A 1 211 ? -26.695 1.735 11.404 1.00 69.06 211 PRO A N 1
ATOM 1675 C CA . PRO A 1 211 ? -27.928 1.831 10.628 1.00 69.06 211 PRO A CA 1
ATOM 1676 C C . PRO A 1 211 ? -27.783 1.104 9.286 1.00 69.06 211 PRO A C 1
ATOM 1678 O O . PRO A 1 211 ? -26.679 0.773 8.847 1.00 69.06 211 PRO A O 1
ATOM 1681 N N . LYS A 1 212 ? -28.900 0.787 8.625 1.00 71.00 212 LYS A N 1
ATOM 1682 C CA . LYS A 1 212 ? -28.870 0.191 7.281 1.00 71.00 212 LYS A CA 1
ATOM 1683 C C . LYS A 1 212 ? -28.106 1.136 6.340 1.00 71.00 212 LYS A C 1
ATOM 1685 O O . LYS A 1 212 ? -28.540 2.263 6.135 1.00 71.00 212 LYS A O 1
ATOM 1690 N N . GLY A 1 213 ? -26.957 0.684 5.843 1.00 70.88 213 GLY A N 1
ATOM 1691 C CA . GLY A 1 213 ? -26.172 1.390 4.833 1.00 70.88 213 GLY A CA 1
ATOM 1692 C C . GLY A 1 213 ? -26.551 0.923 3.431 1.00 70.88 213 GLY A C 1
ATOM 1693 O O . GLY A 1 213 ? -27.245 -0.087 3.275 1.00 70.88 213 GLY A O 1
ATOM 1694 N N . SER A 1 214 ? -26.079 1.651 2.425 1.00 82.38 214 SER A N 1
ATOM 1695 C CA . SER A 1 214 ? -26.129 1.219 1.028 1.00 82.38 214 SER A CA 1
ATOM 1696 C C . SER A 1 214 ? -24.821 0.514 0.656 1.00 82.38 214 SER A C 1
ATOM 1698 O O . SER A 1 214 ? -23.775 0.885 1.192 1.00 82.38 214 SER A O 1
ATOM 1700 N N . PRO A 1 215 ? -24.847 -0.474 -0.254 1.00 90.50 215 PRO A N 1
ATOM 1701 C CA . PRO A 1 215 ? -23.630 -1.007 -0.856 1.00 90.50 215 PRO A CA 1
ATOM 1702 C C . PRO A 1 215 ? -22.787 0.107 -1.488 1.00 90.50 215 PRO A C 1
ATOM 1704 O O . PRO A 1 215 ? -23.334 1.086 -1.999 1.00 90.50 215 PRO A O 1
ATOM 1707 N N . VAL A 1 216 ? -21.465 -0.064 -1.475 1.00 92.19 216 VAL A N 1
ATOM 1708 C CA . VAL A 1 216 ? -20.523 0.821 -2.169 1.00 92.19 216 VAL A CA 1
ATOM 1709 C C . VAL A 1 216 ? -20.040 0.112 -3.427 1.00 92.19 216 VAL A C 1
ATOM 1711 O O . VAL A 1 216 ? -19.578 -1.025 -3.368 1.00 92.19 216 VAL A O 1
ATOM 1714 N N . GLU A 1 217 ? -20.183 0.775 -4.570 1.00 95.25 217 GLU A N 1
ATOM 1715 C CA . GLU A 1 217 ? -19.675 0.286 -5.850 1.00 95.25 217 GLU A CA 1
ATOM 1716 C C . GLU A 1 217 ? -18.212 0.692 -6.051 1.00 95.25 217 GLU A C 1
ATOM 1718 O O . GLU A 1 217 ? -17.746 1.676 -5.478 1.00 95.25 217 GLU A O 1
ATOM 1723 N N . PHE A 1 218 ? -17.501 -0.024 -6.919 1.00 95.75 218 PHE A N 1
ATOM 1724 C CA . PHE A 1 218 ? -16.086 0.201 -7.199 1.00 95.75 218 PHE A CA 1
ATOM 1725 C C . PHE A 1 218 ? -15.820 0.319 -8.707 1.00 95.75 218 PHE A C 1
ATOM 1727 O O . PHE A 1 218 ? -16.509 -0.297 -9.521 1.00 95.75 218 PHE A O 1
ATOM 1734 N N . GLU A 1 219 ? -14.813 1.108 -9.077 1.00 94.31 219 GLU A N 1
ATOM 1735 C CA . GLU A 1 219 ? -14.199 1.145 -10.408 1.00 94.31 219 GLU A CA 1
ATOM 1736 C C . GLU A 1 219 ? -12.898 0.334 -10.362 1.00 94.31 219 GLU A C 1
ATOM 1738 O O . GLU A 1 219 ? -12.056 0.569 -9.494 1.00 94.31 219 GLU A O 1
ATOM 1743 N N . LEU A 1 220 ? -12.737 -0.640 -11.267 1.00 92.88 220 LEU A N 1
ATOM 1744 C CA . LEU A 1 220 ? -11.496 -1.410 -11.372 1.00 92.88 220 LEU A CA 1
ATOM 1745 C C . LEU A 1 220 ? -10.363 -0.493 -11.837 1.00 92.88 220 LEU A C 1
ATOM 1747 O O . LEU A 1 220 ? -10.482 0.152 -12.878 1.00 92.88 220 LEU A O 1
ATOM 1751 N N . LYS A 1 221 ? -9.270 -0.468 -11.074 1.00 86.19 221 LYS A N 1
ATOM 1752 C CA . LYS A 1 221 ? -8.075 0.321 -11.376 1.00 86.19 221 LYS A CA 1
ATOM 1753 C C . LYS A 1 221 ? -7.010 -0.522 -12.069 1.00 86.19 221 LYS A C 1
ATOM 1755 O O . LYS A 1 221 ? -6.517 -0.120 -13.114 1.00 86.19 221 LYS A O 1
ATOM 1760 N N . ALA A 1 222 ? -6.673 -1.680 -11.503 1.00 84.75 222 ALA A N 1
ATOM 1761 C CA . ALA A 1 222 ? -5.667 -2.584 -12.059 1.00 84.75 222 ALA A CA 1
ATOM 1762 C C . ALA A 1 222 ? -5.821 -4.009 -11.509 1.00 84.75 222 ALA A C 1
ATOM 1764 O O . ALA A 1 222 ? -6.356 -4.205 -10.413 1.00 84.75 222 ALA A O 1
ATOM 1765 N N . VAL A 1 223 ? -5.317 -4.985 -12.268 1.00 88.06 223 VAL A N 1
ATOM 1766 C CA . VAL A 1 223 ? -5.194 -6.392 -11.862 1.00 88.06 223 VAL A CA 1
ATOM 1767 C C . VAL A 1 223 ? -3.821 -6.900 -12.264 1.00 88.06 223 VAL A C 1
ATOM 1769 O O . VAL A 1 223 ? -3.416 -6.722 -13.413 1.00 88.06 223 VAL A O 1
ATOM 1772 N N . ASP A 1 224 ? -3.148 -7.585 -11.349 1.00 83.50 224 ASP A N 1
ATOM 1773 C CA . ASP A 1 224 ? -1.850 -8.201 -11.597 1.00 83.50 224 ASP A CA 1
ATOM 1774 C C . ASP A 1 224 ? -1.799 -9.623 -11.048 1.00 83.50 224 ASP A C 1
ATOM 1776 O O . ASP A 1 224 ? -2.397 -9.914 -10.016 1.00 83.50 224 ASP A O 1
ATOM 1780 N N . LYS A 1 225 ? -1.093 -10.526 -11.735 1.00 86.44 225 LYS A N 1
ATOM 1781 C CA . LYS A 1 225 ? -0.864 -11.894 -11.246 1.00 86.44 225 LYS A CA 1
ATOM 1782 C C . LYS A 1 225 ? 0.244 -11.861 -10.183 1.00 86.44 225 LYS A C 1
ATOM 1784 O O . LYS A 1 225 ? 1.311 -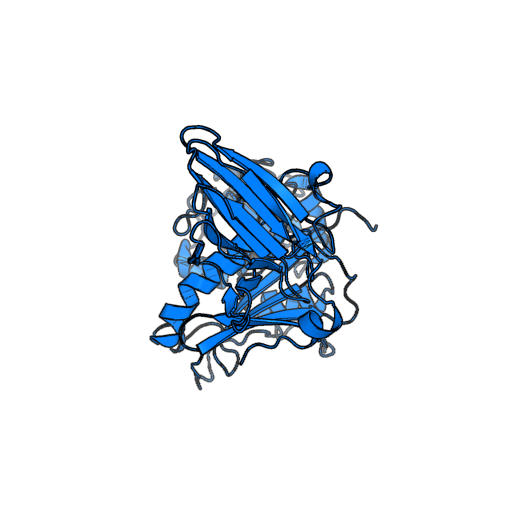11.307 -10.444 1.00 86.44 225 LYS A O 1
ATOM 1789 N N . ILE A 1 226 ? 0.002 -12.482 -9.032 1.00 86.25 226 ILE A N 1
ATOM 1790 C CA . ILE A 1 226 ? 0.942 -12.594 -7.902 1.00 86.25 226 ILE A CA 1
ATOM 1791 C C . ILE A 1 226 ? 1.012 -14.046 -7.405 1.00 86.25 226 ILE A C 1
ATOM 1793 O O . ILE A 1 226 ? 0.110 -14.843 -7.676 1.00 86.25 226 ILE A O 1
ATOM 1797 N N . GLY A 1 227 ? 2.078 -14.408 -6.695 1.00 80.56 227 GLY A N 1
ATOM 1798 C CA . GLY A 1 227 ? 2.253 -15.715 -6.066 1.00 80.56 227 GLY A CA 1
ATOM 1799 C C . GLY A 1 227 ? 1.983 -16.910 -6.990 1.00 80.56 227 GLY A C 1
ATOM 1800 O O . GLY A 1 227 ? 2.287 -16.901 -8.186 1.00 80.56 227 GLY A O 1
ATOM 1801 N N . ALA A 1 228 ? 1.378 -17.960 -6.427 1.00 83.00 228 ALA A N 1
ATOM 1802 C CA . ALA A 1 228 ? 0.971 -19.174 -7.138 1.00 83.00 228 ALA A CA 1
ATOM 1803 C C . ALA A 1 228 ? -0.446 -19.053 -7.732 1.00 83.00 228 ALA A C 1
ATOM 1805 O O . ALA A 1 228 ? -1.354 -19.799 -7.376 1.00 83.00 228 ALA A O 1
ATOM 1806 N N . GLY A 1 229 ? -0.638 -18.094 -8.642 1.00 85.94 229 GLY A N 1
ATOM 1807 C CA . GLY A 1 229 ? -1.928 -17.873 -9.312 1.00 85.94 229 GLY A CA 1
ATOM 1808 C C . GLY A 1 229 ? -2.900 -16.977 -8.540 1.00 85.94 229 GLY A C 1
ATOM 1809 O O . GLY A 1 229 ? -4.087 -16.951 -8.862 1.00 85.94 229 GLY A O 1
ATOM 1810 N N . GLY A 1 230 ? -2.404 -16.241 -7.545 1.00 94.06 230 GLY A N 1
ATOM 1811 C CA . GLY A 1 230 ? -3.147 -15.172 -6.893 1.00 94.06 230 GLY A CA 1
ATOM 1812 C C . GLY A 1 230 ? -3.256 -13.922 -7.768 1.00 94.06 230 GLY A C 1
ATOM 1813 O O . GLY A 1 230 ? -2.608 -13.801 -8.814 1.00 94.06 230 GLY A O 1
ATOM 1814 N N . LEU A 1 231 ? -4.080 -12.972 -7.328 1.00 95.56 231 LEU A N 1
ATOM 1815 C CA . LEU A 1 231 ? -4.290 -11.696 -8.010 1.00 95.56 231 LEU A CA 1
ATOM 1816 C C . LEU A 1 231 ? -4.100 -10.524 -7.049 1.00 95.56 231 LEU A C 1
ATOM 1818 O O . LEU A 1 231 ? -4.717 -10.493 -5.993 1.00 95.56 231 LEU A O 1
ATOM 1822 N N . TRP A 1 232 ? -3.330 -9.515 -7.444 1.00 93.56 232 TRP A N 1
ATOM 1823 C CA . TRP A 1 232 ? -3.371 -8.201 -6.818 1.00 93.56 232 TRP A CA 1
ATOM 1824 C C . TRP A 1 232 ? -4.388 -7.333 -7.551 1.00 93.56 232 TRP A C 1
ATOM 1826 O O . TRP A 1 232 ? -4.196 -6.973 -8.713 1.00 93.56 232 TRP A O 1
ATOM 1836 N N . ILE A 1 233 ? -5.495 -7.020 -6.889 1.00 95.19 233 ILE A N 1
ATOM 1837 C CA . ILE A 1 233 ? -6.628 -6.310 -7.472 1.00 95.19 233 ILE A CA 1
ATOM 1838 C C . ILE A 1 233 ? -6.785 -4.967 -6.774 1.00 95.19 233 ILE A C 1
ATOM 1840 O O . ILE A 1 233 ? -6.917 -4.898 -5.553 1.00 95.19 233 ILE A O 1
ATOM 1844 N N . ARG A 1 234 ? -6.806 -3.891 -7.559 1.00 93.38 234 ARG A N 1
ATOM 1845 C CA . ARG A 1 234 ? -6.948 -2.523 -7.058 1.00 93.38 234 ARG A CA 1
ATOM 1846 C C . ARG A 1 234 ? -8.217 -1.886 -7.595 1.00 93.38 234 ARG A C 1
ATOM 1848 O O . ARG A 1 234 ? -8.492 -1.948 -8.794 1.00 93.38 234 ARG A O 1
ATOM 1855 N N . TYR A 1 235 ? -8.957 -1.233 -6.711 1.00 94.19 235 TYR A N 1
ATOM 1856 C CA . TYR A 1 235 ? -10.220 -0.571 -7.003 1.00 94.19 235 TYR A CA 1
ATOM 1857 C C . TYR A 1 235 ? -10.271 0.837 -6.414 1.00 94.19 235 TYR A C 1
ATOM 1859 O O . TYR A 1 235 ? -9.756 1.090 -5.327 1.00 94.19 235 TYR A O 1
ATOM 1867 N N . THR A 1 236 ? -11.002 1.727 -7.078 1.00 93.25 236 THR A N 1
ATOM 1868 C CA . THR A 1 236 ? -11.399 3.026 -6.526 1.00 93.25 236 THR A CA 1
ATOM 1869 C C . THR A 1 236 ? -12.880 2.980 -6.137 1.00 93.25 236 THR A C 1
ATOM 1871 O O . THR A 1 236 ? -13.705 2.633 -6.984 1.00 93.25 236 THR A O 1
ATOM 1874 N N . PRO A 1 237 ? -13.269 3.320 -4.892 1.00 94.06 237 PRO A N 1
ATOM 1875 C CA . PRO A 1 237 ? -14.682 3.413 -4.526 1.00 94.06 237 PRO A CA 1
ATOM 1876 C C . PRO A 1 237 ? -15.402 4.482 -5.363 1.00 94.06 237 PRO A C 1
ATOM 1878 O O . PRO A 1 237 ? -14.918 5.610 -5.501 1.00 94.06 237 PRO A O 1
ATOM 1881 N N . LYS A 1 238 ? -16.583 4.171 -5.907 1.00 91.25 238 LYS A N 1
ATOM 1882 C CA . LYS A 1 238 ? -17.387 5.156 -6.640 1.00 91.25 238 LYS A CA 1
ATOM 1883 C C . LYS A 1 238 ? -17.822 6.280 -5.703 1.00 91.25 238 LYS A C 1
ATOM 1885 O O . LYS A 1 238 ? -18.335 6.040 -4.614 1.00 91.25 238 LYS A O 1
ATOM 1890 N N . GLY A 1 239 ? -17.629 7.520 -6.147 1.00 81.00 239 GLY A N 1
ATOM 1891 C CA . GLY A 1 239 ? -17.908 8.716 -5.348 1.00 81.00 239 GLY A CA 1
ATOM 1892 C C . GLY A 1 239 ? -16.767 9.142 -4.418 1.00 81.00 239 GLY A C 1
ATOM 1893 O O . GLY A 1 239 ? -16.858 10.220 -3.830 1.00 81.00 239 GLY A O 1
ATOM 1894 N N . ALA A 1 240 ? -15.676 8.371 -4.316 1.00 78.06 240 ALA A N 1
ATOM 1895 C CA . ALA A 1 240 ? -14.449 8.861 -3.697 1.00 78.06 240 ALA A CA 1
ATOM 1896 C C . ALA A 1 240 ? -13.855 10.003 -4.538 1.00 78.06 240 ALA A C 1
ATOM 1898 O O . ALA A 1 240 ? -13.921 9.996 -5.771 1.00 78.06 240 ALA A O 1
ATOM 1899 N N . SER A 1 241 ? -13.246 10.998 -3.885 1.00 67.00 241 SER A N 1
ATOM 1900 C CA . SER A 1 241 ? -12.455 11.988 -4.622 1.00 67.00 241 SER A CA 1
ATOM 1901 C C . SER A 1 241 ? -11.298 11.252 -5.297 1.00 67.00 241 SER A C 1
ATOM 1903 O O . SER A 1 241 ? -10.487 10.666 -4.579 1.00 67.00 241 SER A O 1
ATOM 1905 N N . LYS A 1 242 ? -11.217 11.288 -6.632 1.00 63.69 242 LYS A N 1
ATOM 1906 C CA . LYS A 1 242 ? -10.122 10.674 -7.395 1.00 63.69 242 LYS A CA 1
ATOM 1907 C C . LYS A 1 242 ? -8.808 11.346 -7.000 1.00 63.69 242 LYS A C 1
ATOM 1909 O O . LYS A 1 242 ? -8.495 12.434 -7.472 1.00 63.69 242 LYS A O 1
ATOM 1914 N N . ARG A 1 243 ? -8.091 10.729 -6.065 1.00 68.44 243 ARG A N 1
ATOM 1915 C CA . ARG A 1 243 ? -6.742 11.120 -5.668 1.00 68.44 243 ARG A CA 1
ATOM 1916 C C . ARG A 1 243 ? -5.807 10.083 -6.235 1.00 68.44 243 ARG A C 1
ATOM 1918 O O . ARG A 1 243 ? -5.777 8.946 -5.775 1.00 68.44 243 ARG A O 1
ATOM 1925 N N . GLU A 1 244 ? -5.067 10.479 -7.252 1.00 61.62 244 GLU A N 1
ATOM 1926 C CA . GLU A 1 244 ? -3.918 9.700 -7.668 1.00 61.62 244 GLU A CA 1
ATOM 1927 C C . GLU A 1 244 ? -2.766 10.059 -6.749 1.00 61.62 244 GLU A C 1
ATOM 1929 O O . GLU A 1 244 ? -2.434 11.230 -6.560 1.00 61.62 244 GLU A O 1
ATOM 1934 N N . ARG A 1 245 ? -2.192 9.040 -6.119 1.00 64.56 245 ARG A N 1
ATOM 1935 C CA . ARG A 1 245 ? -0.942 9.216 -5.409 1.00 64.56 245 ARG A CA 1
ATOM 1936 C C . ARG A 1 245 ? 0.201 8.941 -6.381 1.00 64.56 245 ARG A C 1
ATOM 1938 O O . ARG A 1 245 ? 0.111 7.946 -7.105 1.00 64.56 245 ARG A O 1
ATOM 1945 N N . PRO A 1 246 ? 1.271 9.755 -6.382 1.00 54.88 246 PRO A N 1
ATOM 1946 C CA . PRO A 1 246 ? 2.495 9.363 -7.056 1.00 54.88 246 PRO A CA 1
ATOM 1947 C C . PRO A 1 246 ? 2.945 8.023 -6.479 1.00 54.88 246 PRO A C 1
ATOM 1949 O O . PRO A 1 246 ? 2.963 7.822 -5.263 1.00 54.88 246 PRO A O 1
ATOM 1952 N N . TYR A 1 247 ? 3.241 7.091 -7.369 1.00 59.94 247 TYR A N 1
ATOM 1953 C CA . TYR A 1 247 ? 3.807 5.807 -7.013 1.00 59.94 247 TYR A CA 1
ATOM 1954 C C . TYR A 1 247 ? 5.143 6.015 -6.295 1.00 59.94 247 TYR A C 1
ATOM 1956 O O . TYR A 1 247 ? 5.937 6.877 -6.673 1.00 59.94 247 TYR A O 1
ATOM 1964 N N . LEU A 1 248 ? 5.385 5.242 -5.240 1.00 63.34 248 LEU A N 1
ATOM 1965 C CA . LEU A 1 248 ? 6.504 5.523 -4.345 1.00 63.34 248 LEU A CA 1
ATOM 1966 C C . LEU A 1 248 ? 7.681 4.574 -4.519 1.00 63.34 248 LEU A C 1
ATOM 1968 O O . LEU A 1 248 ? 8.766 4.934 -4.073 1.00 63.34 248 LEU A O 1
ATOM 1972 N N . GLY A 1 249 ? 7.490 3.418 -5.163 1.00 70.69 249 GLY A N 1
ATOM 1973 C CA . GLY A 1 249 ? 8.536 2.418 -5.395 1.00 70.69 249 GLY A CA 1
ATOM 1974 C C . GLY A 1 249 ? 9.292 2.000 -4.127 1.00 70.69 249 GLY A C 1
ATOM 1975 O O . GLY A 1 249 ? 8.956 2.396 -3.015 1.00 70.69 249 GLY A O 1
ATOM 1976 N N . GLN A 1 250 ? 10.339 1.190 -4.271 1.00 76.44 250 GLN A N 1
ATOM 1977 C CA . GLN A 1 250 ? 11.253 0.908 -3.152 1.00 76.44 250 GLN A CA 1
ATOM 1978 C C . GLN A 1 250 ? 12.312 2.009 -2.996 1.00 76.44 250 GLN A C 1
ATOM 1980 O O . GLN A 1 250 ? 12.657 2.398 -1.885 1.00 76.44 250 GLN A O 1
ATOM 1985 N N . PHE A 1 251 ? 12.783 2.553 -4.116 1.00 85.19 251 PHE A N 1
ATOM 1986 C CA . PHE A 1 251 ? 13.789 3.610 -4.172 1.00 85.19 251 PHE A CA 1
ATOM 1987 C C . PHE A 1 251 ? 13.135 4.980 -4.346 1.00 85.19 251 PHE A C 1
ATOM 1989 O O . PHE A 1 251 ? 11.965 5.077 -4.723 1.00 85.19 251 PHE A O 1
ATOM 1996 N N . ASP A 1 252 ? 13.886 6.046 -4.074 1.00 83.38 252 ASP A N 1
ATOM 1997 C CA . ASP A 1 252 ? 13.412 7.405 -4.324 1.00 83.38 252 ASP A CA 1
ATOM 1998 C C . ASP A 1 252 ? 13.030 7.586 -5.793 1.00 83.38 252 ASP A C 1
ATOM 2000 O O . ASP A 1 252 ? 13.744 7.145 -6.700 1.00 83.38 252 ASP A O 1
ATOM 2004 N N . LEU A 1 253 ? 11.908 8.276 -6.016 1.00 83.75 253 LEU A N 1
ATOM 2005 C CA . LEU A 1 253 ? 11.412 8.597 -7.353 1.00 83.75 253 LEU A CA 1
ATOM 2006 C C . LEU A 1 253 ? 12.448 9.406 -8.149 1.00 83.75 253 LEU A C 1
ATOM 2008 O O . LEU A 1 253 ? 12.630 9.186 -9.342 1.00 83.75 253 LEU A O 1
ATOM 2012 N N . GLY A 1 254 ? 13.162 10.306 -7.465 1.00 86.38 254 GLY A N 1
ATOM 2013 C CA . GLY A 1 254 ? 14.111 11.224 -8.081 1.00 86.38 254 GLY A CA 1
ATOM 2014 C C . GLY A 1 254 ? 13.427 12.426 -8.730 1.00 86.38 254 GLY A C 1
ATOM 2015 O O . GLY A 1 254 ? 12.308 12.794 -8.371 1.00 86.38 254 GLY A O 1
ATOM 2016 N N . LYS A 1 255 ? 14.129 13.078 -9.659 1.00 90.31 255 LYS A N 1
ATOM 2017 C CA . LYS A 1 255 ? 13.595 14.221 -10.419 1.00 90.31 255 LYS A CA 1
ATOM 2018 C C . LYS A 1 255 ? 12.963 13.737 -11.719 1.00 90.31 255 LYS A C 1
ATOM 2020 O O . LYS A 1 255 ? 13.230 12.621 -12.159 1.00 90.31 255 LYS A O 1
ATOM 2025 N N . THR A 1 256 ? 12.150 14.583 -12.343 1.00 91.44 256 THR A N 1
ATOM 2026 C CA . THR A 1 256 ? 11.692 14.369 -13.719 1.00 91.44 256 THR A CA 1
ATOM 2027 C C . THR A 1 256 ? 12.894 14.174 -14.647 1.00 91.44 256 THR A C 1
ATOM 2029 O O . THR A 1 256 ? 13.914 14.854 -14.522 1.00 91.44 256 THR A O 1
ATOM 2032 N N . ASN A 1 257 ? 12.800 13.201 -15.553 1.00 91.00 257 ASN A N 1
ATOM 2033 C CA . ASN A 1 257 ? 13.877 12.820 -16.467 1.00 91.00 257 ASN A CA 1
ATOM 2034 C C . ASN A 1 257 ? 13.931 13.746 -17.701 1.00 91.00 257 ASN A C 1
ATOM 2036 O O . ASN A 1 257 ? 13.921 13.294 -18.848 1.00 91.00 257 ASN A O 1
ATOM 2040 N N . ASP A 1 258 ? 13.927 15.057 -17.461 1.00 91.19 258 ASP A N 1
ATOM 2041 C CA . ASP A 1 258 ? 13.691 16.074 -18.493 1.00 91.19 258 ASP A CA 1
ATOM 2042 C C . ASP A 1 258 ? 14.793 16.098 -19.559 1.00 91.19 258 ASP A C 1
ATOM 2044 O O . ASP A 1 258 ? 14.510 16.282 -20.744 1.00 91.19 258 ASP A O 1
ATOM 2048 N N . ASP A 1 259 ? 16.036 15.804 -19.164 1.00 90.94 259 ASP A N 1
ATOM 2049 C CA . ASP A 1 259 ? 17.193 15.740 -20.067 1.00 90.94 259 ASP A CA 1
ATOM 2050 C C . ASP A 1 259 ? 17.029 14.678 -21.170 1.00 90.94 259 ASP A C 1
ATOM 2052 O O . ASP A 1 259 ? 17.555 14.827 -22.279 1.00 90.94 259 ASP A O 1
ATOM 2056 N N . TYR A 1 260 ? 16.261 13.619 -20.892 1.00 92.56 260 TYR A N 1
ATOM 2057 C CA . TYR A 1 260 ? 15.993 12.527 -21.827 1.00 92.56 260 TYR A CA 1
ATOM 2058 C C . TYR A 1 260 ? 14.545 12.496 -22.319 1.00 92.56 260 TYR A C 1
ATOM 2060 O O . TYR A 1 260 ? 14.226 11.633 -23.130 1.00 92.56 260 TYR A O 1
ATOM 2068 N N . ALA A 1 261 ? 13.682 13.436 -21.917 1.00 93.75 261 ALA A N 1
ATOM 2069 C CA . ALA A 1 261 ? 12.245 13.404 -22.211 1.00 93.75 261 ALA A CA 1
ATOM 2070 C C . ALA A 1 261 ? 11.916 13.236 -23.707 1.00 93.75 261 ALA A C 1
ATOM 2072 O O . ALA A 1 261 ? 10.951 12.567 -24.058 1.00 93.75 261 ALA A O 1
ATOM 2073 N N . LYS A 1 262 ? 12.756 13.761 -24.612 1.00 96.81 262 LYS A N 1
ATOM 2074 C CA . LYS A 1 262 ? 12.612 13.585 -26.074 1.00 96.81 262 LYS A CA 1
ATOM 2075 C C . LYS A 1 262 ? 12.726 12.133 -26.570 1.00 96.81 262 LYS A C 1
ATOM 2077 O O . LYS A 1 262 ? 12.342 11.854 -27.702 1.00 96.81 262 LYS A O 1
ATOM 2082 N N . TYR A 1 263 ? 13.278 11.236 -25.757 1.00 97.56 263 TYR A N 1
ATOM 2083 C CA . TYR A 1 263 ? 13.420 9.807 -26.042 1.00 97.56 263 TYR A CA 1
ATOM 2084 C C . TYR A 1 263 ? 12.398 8.954 -25.286 1.00 97.56 263 TYR A C 1
ATOM 2086 O O . TYR A 1 263 ? 12.566 7.742 -25.185 1.00 97.56 263 TYR A O 1
ATOM 2094 N N . PHE A 1 264 ? 11.382 9.582 -24.698 1.00 97.56 264 PHE A N 1
ATOM 2095 C CA . PHE A 1 264 ? 10.335 8.914 -23.944 1.00 97.56 264 PHE A CA 1
ATOM 2096 C C . PHE A 1 264 ? 8.971 9.346 -24.470 1.00 97.56 264 PHE A C 1
ATOM 2098 O O . PHE A 1 264 ? 8.762 10.478 -24.905 1.00 97.56 264 PHE A O 1
ATOM 2105 N N . ILE A 1 265 ? 8.017 8.428 -24.388 1.00 97.75 265 ILE A N 1
ATOM 2106 C CA . ILE A 1 265 ? 6.599 8.729 -24.526 1.00 97.75 265 ILE A CA 1
ATOM 2107 C C . ILE A 1 265 ? 6.022 8.682 -23.116 1.00 97.75 265 ILE A C 1
ATOM 2109 O O . ILE A 1 265 ? 6.127 7.646 -22.465 1.00 97.75 265 ILE A O 1
ATOM 2113 N N . GLY A 1 266 ? 5.424 9.777 -22.643 1.00 94.81 266 GLY A N 1
ATOM 2114 C CA . GLY A 1 266 ? 4.971 9.927 -21.252 1.00 94.81 266 GLY A CA 1
ATOM 2115 C C . GLY A 1 266 ? 6.069 10.434 -20.307 1.00 94.81 266 GLY A C 1
ATOM 2116 O O . GLY A 1 266 ? 7.182 10.726 -20.741 1.00 94.81 266 GLY A O 1
ATOM 2117 N N . GLN A 1 267 ? 5.751 10.549 -19.016 1.00 94.88 267 GLN A N 1
ATOM 2118 C CA . GLN A 1 267 ? 6.674 11.072 -18.007 1.00 94.88 267 GLN A CA 1
ATOM 2119 C C . GLN A 1 267 ? 7.473 9.951 -17.332 1.00 94.88 267 GLN A C 1
ATOM 2121 O O . GLN A 1 267 ? 6.919 8.960 -16.850 1.00 94.88 267 GLN A O 1
ATOM 2126 N N . SER A 1 268 ? 8.788 10.153 -17.244 1.00 95.19 268 SER A N 1
ATOM 2127 C CA . SER A 1 268 ? 9.677 9.323 -16.432 1.00 95.19 268 SER A CA 1
ATOM 2128 C C . SER A 1 268 ? 10.439 10.149 -15.399 1.00 95.19 268 SER A C 1
ATOM 2130 O O . SER A 1 268 ? 10.539 11.378 -15.501 1.00 95.19 268 SER A O 1
ATOM 2132 N N . TYR A 1 269 ? 10.970 9.456 -14.396 1.00 94.06 269 TYR A N 1
ATOM 2133 C CA . TYR A 1 269 ? 11.751 10.011 -13.299 1.00 94.06 269 TYR A CA 1
ATOM 2134 C C . TYR A 1 269 ? 13.051 9.233 -13.133 1.00 94.06 269 TYR A C 1
ATOM 2136 O O . TYR A 1 269 ? 13.102 8.028 -13.400 1.00 94.06 269 TYR A O 1
ATOM 2144 N N . LEU A 1 270 ? 14.091 9.932 -12.690 1.00 94.06 270 LEU A N 1
ATOM 2145 C CA . LEU A 1 270 ? 15.433 9.393 -12.541 1.00 94.06 270 LEU A CA 1
ATOM 2146 C C . LEU A 1 270 ? 15.996 9.737 -11.161 1.00 94.06 270 LEU A C 1
ATOM 2148 O O . LEU A 1 270 ? 16.106 10.911 -10.790 1.00 94.06 270 LEU A O 1
ATOM 2152 N N . SER A 1 271 ? 16.405 8.705 -10.424 1.00 94.56 271 SER A N 1
ATOM 2153 C CA . SER A 1 271 ? 17.162 8.833 -9.179 1.00 94.56 271 SER A CA 1
ATOM 2154 C C . SER A 1 271 ? 18.513 8.134 -9.306 1.00 94.56 271 SER A C 1
ATOM 2156 O O . SER A 1 271 ? 18.585 6.934 -9.577 1.00 94.56 271 SER A O 1
ATOM 2158 N N . THR A 1 272 ? 19.600 8.885 -9.126 1.00 95.56 272 THR A N 1
ATOM 2159 C CA . THR A 1 272 ? 20.964 8.340 -9.132 1.00 95.56 272 THR A CA 1
ATOM 2160 C C . THR A 1 272 ? 21.224 7.586 -7.836 1.00 95.56 272 THR A C 1
ATOM 2162 O O . THR A 1 272 ? 21.224 8.193 -6.769 1.00 95.56 272 THR A O 1
ATOM 2165 N N . LEU A 1 273 ? 21.494 6.281 -7.930 1.00 95.31 273 LEU A N 1
ATOM 2166 C CA . LEU A 1 273 ? 21.807 5.445 -6.767 1.00 95.31 273 LEU A CA 1
ATOM 2167 C C . LEU A 1 273 ? 23.317 5.337 -6.546 1.00 95.31 273 LEU A C 1
ATOM 2169 O O . LEU A 1 273 ? 23.80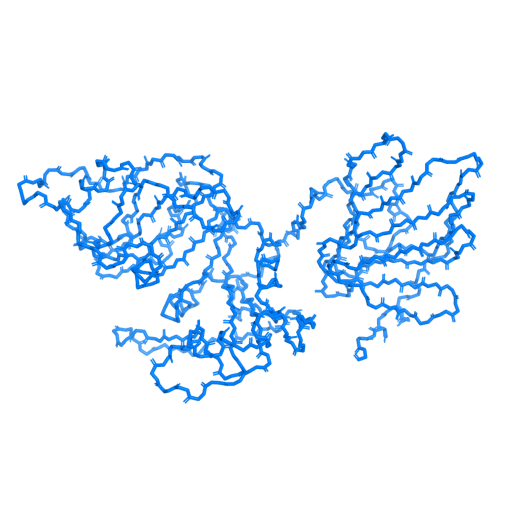1 5.488 -5.428 1.00 95.31 273 LEU A O 1
ATOM 2173 N N . SER A 1 274 ? 24.076 5.089 -7.616 1.00 95.12 274 SER A N 1
ATOM 2174 C CA . SER A 1 274 ? 25.538 5.041 -7.577 1.00 95.12 274 SER A CA 1
ATOM 2175 C C . SER A 1 274 ? 26.128 5.324 -8.954 1.00 95.12 274 SER A C 1
ATOM 2177 O O . SER A 1 274 ? 25.528 5.038 -9.984 1.00 95.12 274 SER A O 1
ATOM 2179 N N . THR A 1 275 ? 27.329 5.887 -8.959 1.00 93.88 275 THR A N 1
ATOM 2180 C CA . THR A 1 275 ? 28.173 6.065 -10.152 1.00 93.88 275 THR A CA 1
ATOM 2181 C C . THR A 1 275 ? 29.574 5.490 -9.927 1.00 93.88 275 THR A C 1
ATOM 2183 O O . THR A 1 275 ? 30.516 5.790 -10.654 1.00 93.88 275 THR A O 1
ATOM 2186 N N . GLN A 1 276 ? 29.751 4.681 -8.878 1.00 92.50 276 GLN A N 1
ATOM 2187 C CA . GLN A 1 276 ? 31.029 4.050 -8.563 1.00 92.50 276 GLN A CA 1
ATOM 2188 C C . GLN A 1 276 ? 31.079 2.659 -9.195 1.00 92.50 276 GLN A C 1
ATOM 2190 O O . GLN A 1 276 ? 30.285 1.787 -8.849 1.00 92.50 276 GLN A O 1
ATOM 2195 N N . GLY A 1 277 ? 32.004 2.451 -10.136 1.00 88.12 277 GLY A N 1
ATOM 2196 C CA . GLY A 1 277 ? 32.197 1.175 -10.843 1.00 88.12 277 GLY A CA 1
ATOM 2197 C C . GLY A 1 277 ? 31.159 0.874 -11.935 1.00 88.12 277 GLY A C 1
ATOM 2198 O O . GLY A 1 277 ? 31.500 0.245 -12.934 1.00 88.12 277 GLY A O 1
ATOM 2199 N N . ALA A 1 278 ? 29.934 1.375 -11.792 1.00 93.88 278 ALA A N 1
ATOM 2200 C CA . ALA A 1 278 ? 28.874 1.330 -12.794 1.00 93.88 278 ALA A CA 1
ATOM 2201 C C . ALA A 1 278 ? 27.953 2.547 -12.642 1.00 93.88 278 ALA A C 1
ATOM 2203 O O . ALA A 1 278 ? 27.873 3.143 -11.565 1.00 93.88 278 ALA A O 1
ATOM 2204 N N . ALA A 1 279 ? 27.232 2.886 -13.708 1.00 94.38 279 ALA A N 1
ATOM 2205 C CA . ALA A 1 279 ? 26.146 3.849 -13.656 1.00 94.38 279 ALA A CA 1
ATOM 2206 C C . ALA A 1 279 ? 24.864 3.121 -13.217 1.00 94.38 279 ALA A C 1
ATOM 2208 O O . ALA A 1 279 ? 24.373 2.238 -13.924 1.00 94.38 279 ALA A O 1
ATOM 2209 N N . ILE A 1 280 ? 24.369 3.447 -12.021 1.00 97.56 280 ILE A N 1
ATOM 2210 C CA . ILE A 1 280 ? 23.237 2.774 -11.379 1.00 97.56 280 ILE A CA 1
ATOM 2211 C C . ILE A 1 280 ? 22.148 3.796 -11.063 1.00 97.56 280 ILE A C 1
ATOM 2213 O O . ILE A 1 280 ? 22.348 4.709 -10.253 1.00 97.56 280 ILE A O 1
ATOM 2217 N N . TYR A 1 281 ? 20.976 3.610 -11.666 1.00 96.12 281 TYR A N 1
ATOM 2218 C CA . TYR A 1 281 ? 19.846 4.528 -11.539 1.00 96.12 281 TYR A CA 1
ATOM 2219 C C . TYR A 1 281 ? 18.554 3.778 -11.245 1.00 96.12 281 TYR A C 1
ATOM 2221 O O . TYR A 1 281 ? 18.280 2.769 -11.887 1.00 96.12 281 TYR A O 1
ATOM 2229 N N . ASN A 1 282 ? 17.728 4.307 -10.344 1.00 96.19 282 ASN A N 1
ATOM 2230 C CA . ASN A 1 282 ? 16.312 3.955 -10.303 1.00 96.19 282 ASN A CA 1
ATOM 2231 C C . ASN A 1 282 ? 15.588 4.776 -11.376 1.00 96.19 282 ASN A C 1
ATOM 2233 O O . ASN A 1 282 ? 15.602 6.009 -11.323 1.00 96.19 282 ASN A O 1
ATOM 2237 N N . VAL A 1 283 ? 14.968 4.095 -12.335 1.00 96.12 283 VAL A N 1
ATOM 2238 C CA . VAL A 1 283 ? 14.151 4.711 -13.385 1.00 96.12 283 VAL A CA 1
ATOM 2239 C C . VAL A 1 283 ? 12.700 4.364 -13.110 1.00 96.12 283 VAL A C 1
ATOM 2241 O O . VAL A 1 283 ? 12.365 3.192 -12.955 1.00 96.12 283 VAL A O 1
ATOM 2244 N N . THR A 1 284 ? 11.837 5.374 -13.049 1.00 94.38 284 THR A N 1
ATOM 2245 C CA . THR A 1 284 ? 10.402 5.187 -12.802 1.00 94.38 284 THR A CA 1
ATOM 2246 C C . THR A 1 284 ? 9.578 5.752 -13.949 1.00 94.38 284 THR A C 1
ATOM 2248 O O . THR A 1 284 ? 9.836 6.859 -14.414 1.00 94.38 284 THR A O 1
ATOM 2251 N N . PHE A 1 285 ? 8.583 4.991 -14.390 1.00 94.69 285 PHE A N 1
ATOM 2252 C CA . PHE A 1 285 ? 7.702 5.278 -15.517 1.00 94.69 285 PHE A CA 1
ATOM 2253 C C . PHE A 1 285 ? 6.273 5.477 -15.004 1.00 94.69 285 PHE A C 1
ATOM 2255 O O . PHE A 1 285 ? 5.749 4.611 -14.295 1.00 94.69 285 PHE A O 1
ATOM 2262 N N . GLU A 1 286 ? 5.632 6.587 -15.381 1.00 91.62 286 GLU A N 1
ATOM 2263 C CA . GLU A 1 286 ? 4.177 6.736 -15.239 1.00 91.62 286 GLU A CA 1
ATOM 2264 C C . GLU A 1 286 ? 3.419 5.662 -16.036 1.00 91.62 286 GLU A C 1
ATOM 2266 O O . GLU A 1 286 ? 3.985 5.102 -16.978 1.00 91.62 286 GLU A O 1
ATOM 2271 N N . PRO A 1 287 ? 2.137 5.383 -15.727 1.00 89.69 287 PRO A N 1
ATOM 2272 C CA . PRO A 1 287 ? 1.313 4.486 -16.528 1.00 89.69 287 PRO A CA 1
ATOM 2273 C C . PRO A 1 287 ? 1.362 4.849 -18.014 1.00 89.69 287 PRO A C 1
ATOM 2275 O O . PRO A 1 287 ? 1.144 5.992 -18.411 1.00 89.69 287 PRO A O 1
ATOM 2278 N N . GLY A 1 288 ? 1.686 3.867 -18.851 1.00 92.88 288 GLY A N 1
ATOM 2279 C CA . GLY A 1 288 ? 1.849 4.068 -20.289 1.00 92.88 288 GLY A CA 1
ATOM 2280 C C . GLY A 1 288 ? 3.189 4.669 -20.718 1.00 92.88 288 GLY A C 1
ATOM 2281 O O . GLY A 1 288 ? 3.445 4.731 -21.924 1.00 92.88 288 GLY A O 1
ATOM 2282 N N . CYS A 1 289 ? 4.050 5.105 -19.792 1.00 96.81 289 CYS A N 1
ATOM 2283 C CA . CYS A 1 289 ? 5.342 5.679 -20.139 1.00 96.81 289 CYS A CA 1
ATOM 2284 C C . CYS A 1 289 ? 6.334 4.602 -20.593 1.00 96.81 289 CYS A C 1
ATOM 2286 O O . CYS A 1 289 ? 6.470 3.559 -19.957 1.00 96.81 289 CYS A O 1
ATOM 2288 N N . ARG A 1 290 ? 7.058 4.857 -21.685 1.00 98.06 290 ARG A N 1
ATOM 2289 C CA . ARG A 1 290 ? 8.146 3.999 -22.174 1.00 98.06 290 ARG A CA 1
ATOM 2290 C C . ARG A 1 290 ? 9.220 4.818 -22.863 1.00 98.06 290 ARG A C 1
ATOM 2292 O O . ARG A 1 290 ? 8.936 5.904 -23.369 1.00 98.06 290 ARG A O 1
ATOM 2299 N N . ASN A 1 291 ? 10.434 4.286 -22.891 1.00 98.12 291 ASN A N 1
ATOM 2300 C CA . ASN A 1 291 ? 11.487 4.854 -23.717 1.00 98.12 291 ASN A CA 1
ATOM 2301 C C . ASN A 1 291 ? 11.319 4.450 -25.191 1.00 98.12 291 ASN A C 1
ATOM 2303 O O . ASN A 1 291 ? 10.565 3.535 -25.530 1.00 98.12 291 ASN A O 1
ATOM 2307 N N . ASN A 1 292 ? 11.993 5.181 -26.070 1.00 98.56 292 ASN A N 1
ATOM 2308 C CA . ASN A 1 292 ? 12.130 4.827 -27.472 1.00 98.56 292 ASN A CA 1
ATOM 2309 C C . ASN A 1 292 ? 12.974 3.556 -27.615 1.00 98.56 292 ASN A C 1
ATOM 2311 O O . ASN A 1 292 ? 13.719 3.171 -26.707 1.00 98.56 292 ASN A O 1
ATOM 2315 N N . TRP A 1 293 ? 12.908 2.947 -28.797 1.00 98.69 293 TRP A N 1
ATOM 2316 C CA . TRP A 1 293 ? 13.879 1.930 -29.166 1.00 98.69 293 TRP A CA 1
ATOM 2317 C C . TRP A 1 293 ? 15.296 2.493 -29.036 1.00 98.69 293 TRP A C 1
ATOM 2319 O O . TRP A 1 293 ? 15.547 3.645 -29.394 1.00 98.69 293 TRP A O 1
ATOM 2329 N N . HIS A 1 294 ? 16.217 1.698 -28.507 1.00 98.56 294 HIS A N 1
ATOM 2330 C CA . HIS A 1 294 ? 17.612 2.097 -28.370 1.00 98.56 294 HIS A CA 1
ATOM 2331 C C . HIS A 1 294 ? 18.549 0.893 -28.334 1.00 98.56 294 HIS A C 1
ATOM 2333 O O . HIS A 1 294 ? 18.122 -0.249 -28.144 1.00 98.56 294 HIS A O 1
ATOM 2339 N N . ILE A 1 295 ? 19.831 1.173 -28.555 1.00 98.44 295 ILE A N 1
ATOM 2340 C CA . ILE A 1 295 ? 20.927 0.209 -28.527 1.00 98.44 295 ILE A CA 1
ATOM 2341 C C . ILE A 1 295 ? 21.998 0.729 -27.568 1.00 98.44 295 ILE A C 1
ATOM 2343 O O . ILE A 1 295 ? 22.378 1.902 -27.613 1.00 98.44 295 ILE A O 1
ATOM 2347 N N . HIS A 1 296 ? 22.503 -0.150 -26.706 1.00 97.00 296 HIS A N 1
ATOM 2348 C CA . HIS A 1 296 ? 23.709 0.109 -25.925 1.00 97.00 296 HIS A CA 1
ATOM 2349 C C . HIS A 1 296 ? 24.917 -0.506 -26.631 1.00 97.00 296 HIS A C 1
ATOM 2351 O O . HIS A 1 296 ? 24.965 -1.719 -26.836 1.00 97.00 296 HIS A O 1
ATOM 2357 N N . HIS A 1 297 ? 25.894 0.325 -26.989 1.00 96.75 297 HIS A N 1
ATOM 2358 C CA . HIS A 1 297 ? 27.137 -0.123 -27.607 1.00 96.75 297 HIS A CA 1
ATOM 2359 C C . HIS A 1 297 ? 28.223 -0.354 -26.561 1.00 96.75 297 HIS A C 1
ATOM 2361 O O . HIS A 1 297 ? 28.356 0.409 -25.600 1.00 96.75 297 HIS A O 1
ATOM 2367 N N . GLY A 1 298 ? 29.030 -1.395 -26.762 1.00 93.94 298 GLY A N 1
ATOM 2368 C CA . 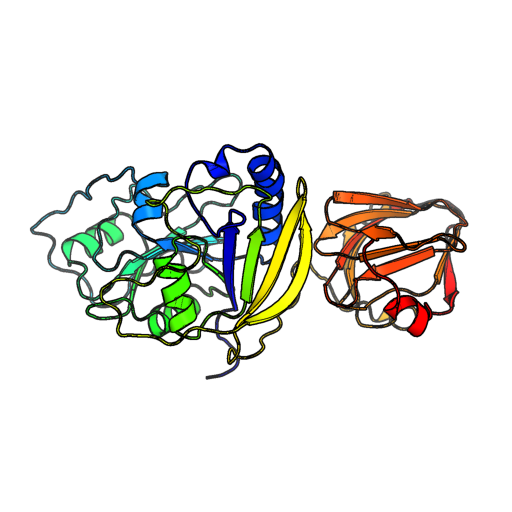GLY A 1 298 ? 30.252 -1.654 -25.986 1.00 93.94 298 GLY A CA 1
ATOM 2369 C C . GLY A 1 298 ? 30.069 -2.166 -24.547 1.00 93.94 298 GLY A C 1
ATOM 2370 O O . GLY A 1 298 ? 31.027 -2.692 -23.982 1.00 93.94 298 GLY A O 1
ATOM 2371 N N . ALA A 1 299 ? 28.875 -2.068 -23.952 1.00 93.94 299 ALA A N 1
ATOM 2372 C CA . ALA A 1 299 ? 28.570 -2.608 -22.623 1.00 93.94 299 ALA A CA 1
ATOM 2373 C C . ALA A 1 299 ? 27.116 -3.098 -22.513 1.00 93.94 299 ALA A C 1
ATOM 2375 O O . ALA A 1 299 ? 26.237 -2.531 -23.163 1.00 93.94 299 ALA A O 1
ATOM 2376 N N . PRO A 1 300 ? 26.859 -4.140 -21.698 1.00 95.62 300 PRO A N 1
ATOM 2377 C CA . PRO A 1 300 ? 25.505 -4.597 -21.419 1.00 95.62 300 PRO A CA 1
ATOM 2378 C C . PRO A 1 300 ? 24.768 -3.620 -20.497 1.00 95.62 300 PRO A C 1
ATOM 2380 O O . PRO A 1 300 ? 25.378 -2.782 -19.825 1.00 95.62 300 PRO A O 1
ATOM 2383 N N . GLN A 1 301 ? 23.457 -3.797 -20.410 1.00 97.69 301 GLN A N 1
ATOM 2384 C CA . GLN A 1 301 ? 22.621 -3.216 -19.369 1.00 97.69 301 GLN A CA 1
ATOM 2385 C C . GLN A 1 301 ? 21.891 -4.343 -18.639 1.00 97.69 301 GLN A C 1
ATOM 2387 O O . GLN A 1 301 ? 21.393 -5.271 -19.269 1.00 97.69 301 GLN A O 1
ATOM 2392 N N . THR A 1 302 ? 21.801 -4.252 -17.318 1.00 98.38 302 THR A N 1
ATOM 2393 C CA . THR A 1 302 ? 20.952 -5.140 -16.519 1.00 98.38 302 THR A CA 1
ATOM 2394 C C . THR A 1 302 ? 19.862 -4.312 -15.855 1.00 98.38 302 THR A C 1
ATOM 2396 O O . THR A 1 302 ? 20.150 -3.279 -15.248 1.00 98.38 302 THR A O 1
ATOM 2399 N N . LEU A 1 303 ? 18.614 -4.765 -15.955 1.00 98.31 303 LEU A N 1
ATOM 2400 C CA . LEU A 1 303 ? 17.470 -4.175 -15.267 1.00 98.31 303 LEU A CA 1
ATOM 2401 C C . LEU A 1 303 ? 17.067 -5.071 -14.099 1.00 98.31 303 LEU A C 1
ATOM 2403 O O . LEU A 1 303 ? 16.791 -6.253 -14.295 1.00 98.31 303 LEU A O 1
ATOM 2407 N N . LEU A 1 304 ? 16.991 -4.503 -12.899 1.00 97.56 304 LEU A N 1
ATOM 2408 C CA . LEU A 1 304 ? 16.436 -5.163 -11.718 1.00 97.56 304 LEU A CA 1
ATOM 2409 C C . LEU A 1 304 ? 15.069 -4.542 -11.430 1.00 97.56 304 LEU A C 1
ATOM 2411 O O . LEU A 1 304 ? 14.995 -3.390 -11.004 1.00 97.56 304 LEU A O 1
ATOM 2415 N N . CYS A 1 305 ? 13.981 -5.259 -11.690 1.00 94.88 305 CYS A N 1
ATOM 2416 C CA . CYS A 1 305 ? 12.628 -4.721 -11.551 1.00 94.88 305 CYS A CA 1
ATOM 2417 C C . CYS A 1 305 ? 12.245 -4.627 -10.069 1.00 94.88 305 CYS A C 1
ATOM 2419 O O . CYS A 1 305 ? 12.265 -5.630 -9.354 1.00 94.88 305 CYS A O 1
ATOM 2421 N N . THR A 1 306 ? 11.896 -3.431 -9.587 1.00 90.12 306 THR A N 1
ATOM 2422 C CA . THR A 1 306 ? 11.751 -3.176 -8.141 1.00 90.12 306 THR A CA 1
ATOM 2423 C C . THR A 1 306 ? 10.319 -2.954 -7.693 1.00 90.12 306 THR A C 1
ATOM 2425 O O . THR A 1 306 ? 9.984 -3.287 -6.558 1.00 90.12 306 THR A O 1
ATOM 2428 N N . SER A 1 307 ? 9.462 -2.377 -8.534 1.00 84.75 307 SER A N 1
ATOM 2429 C CA . SER A 1 307 ? 8.058 -2.162 -8.189 1.00 84.75 307 SER A CA 1
ATOM 2430 C C . SER A 1 307 ? 7.218 -1.929 -9.458 1.00 84.75 307 SER A C 1
ATOM 2432 O O . SER A 1 307 ? 7.748 -1.616 -10.530 1.00 84.75 307 SER A O 1
ATOM 2434 N N . GLY A 1 308 ? 5.899 -2.103 -9.340 1.00 84.12 308 GLY A N 1
ATOM 2435 C CA . GLY A 1 308 ? 4.969 -1.927 -10.453 1.00 84.12 308 GLY A CA 1
ATOM 2436 C C . GLY A 1 308 ? 5.103 -2.988 -11.549 1.00 84.12 308 GLY A C 1
ATOM 2437 O O . GLY A 1 308 ? 5.768 -4.004 -11.358 1.00 84.12 308 GLY A O 1
ATOM 2438 N N . PHE A 1 309 ? 4.460 -2.758 -12.697 1.00 87.12 309 PHE A N 1
ATOM 2439 C CA . PHE A 1 309 ? 4.466 -3.706 -13.820 1.00 87.12 309 PHE A CA 1
ATOM 2440 C C . PHE A 1 309 ? 4.742 -3.015 -15.145 1.00 87.12 309 PHE A C 1
ATOM 2442 O O . PHE A 1 309 ? 4.164 -1.975 -15.474 1.00 87.12 309 PHE A O 1
ATOM 2449 N N . GLY A 1 310 ? 5.617 -3.633 -15.923 1.00 94.81 310 GLY A N 1
ATOM 2450 C CA . GLY A 1 310 ? 6.148 -3.056 -17.142 1.00 94.81 310 GLY A CA 1
ATOM 2451 C C . GLY A 1 310 ? 6.161 -4.018 -18.312 1.00 94.81 310 GLY A C 1
ATOM 2452 O O . GLY A 1 310 ? 5.619 -5.123 -18.266 1.00 94.81 310 GLY A O 1
ATOM 2453 N N . TRP A 1 311 ? 6.824 -3.562 -19.361 1.00 97.56 311 TRP A N 1
ATOM 2454 C CA . TRP A 1 311 ? 7.137 -4.319 -20.557 1.00 97.56 311 TRP A CA 1
ATOM 2455 C C . TRP A 1 311 ? 8.618 -4.161 -20.877 1.00 97.56 311 TRP A C 1
ATOM 2457 O O . TRP A 1 311 ? 9.179 -3.076 -20.714 1.00 97.56 311 TRP A O 1
ATOM 2467 N N . TYR A 1 312 ? 9.212 -5.232 -21.387 1.00 98.31 312 TYR A N 1
ATOM 2468 C CA . TYR A 1 312 ? 10.484 -5.217 -22.103 1.00 98.31 312 TYR A CA 1
ATOM 2469 C C . TYR A 1 312 ? 10.290 -5.875 -23.462 1.00 98.31 312 TYR A C 1
ATOM 2471 O O . TYR A 1 312 ? 9.535 -6.843 -23.590 1.00 98.31 312 TYR A O 1
ATOM 2479 N N . GLN A 1 313 ? 10.974 -5.371 -24.483 1.00 98.38 313 GLN A N 1
ATOM 2480 C CA . GLN A 1 313 ? 10.961 -5.998 -25.794 1.00 98.38 313 GLN A CA 1
ATOM 2481 C C . GLN A 1 313 ? 12.269 -5.765 -26.543 1.00 98.38 313 GLN A C 1
ATOM 2483 O O . GLN A 1 313 ? 12.756 -4.642 -26.628 1.00 98.38 313 GLN A O 1
ATOM 2488 N N . GLU A 1 314 ? 12.752 -6.827 -27.183 1.00 98.31 314 GLU A N 1
ATOM 2489 C CA . GLU A 1 314 ? 13.809 -6.783 -28.195 1.00 98.31 314 GLU A CA 1
ATOM 2490 C C . GLU A 1 314 ? 13.215 -6.756 -29.602 1.00 98.31 314 GLU A C 1
ATOM 2492 O O . GLU A 1 314 ? 12.140 -7.315 -29.854 1.00 98.31 314 GLU A O 1
ATOM 2497 N N . GLU A 1 315 ? 13.934 -6.149 -30.544 1.00 97.81 315 GLU A N 1
ATOM 2498 C CA . GLU A 1 315 ? 13.509 -6.111 -31.939 1.00 97.81 315 GLU A CA 1
ATOM 2499 C C . GLU A 1 315 ? 13.285 -7.531 -32.491 1.00 97.81 315 GLU A C 1
ATOM 2501 O O . GLU A 1 315 ? 14.078 -8.451 -32.289 1.00 97.81 315 GLU A O 1
ATOM 2506 N N . GLY A 1 316 ? 12.150 -7.726 -33.167 1.00 96.50 316 GLY A N 1
ATOM 2507 C CA . GLY A 1 316 ? 11.761 -9.019 -33.735 1.00 96.50 316 GLY A CA 1
ATOM 2508 C C . GLY A 1 316 ? 11.221 -10.048 -32.732 1.00 96.50 316 GLY A C 1
ATOM 2509 O O . GLY A 1 316 ? 10.751 -11.104 -33.159 1.00 96.50 316 GLY A O 1
ATOM 2510 N N . LYS A 1 317 ? 11.227 -9.764 -31.422 1.00 96.81 317 LYS A N 1
ATOM 2511 C CA . LYS A 1 317 ? 10.645 -10.636 -30.385 1.00 96.81 317 LYS A CA 1
ATOM 2512 C C . LYS A 1 317 ? 9.306 -10.099 -29.879 1.00 96.81 317 LYS A C 1
ATOM 2514 O O . LYS A 1 317 ? 8.971 -8.933 -30.077 1.00 96.81 317 LYS A O 1
ATOM 2519 N N . LYS A 1 318 ? 8.521 -10.955 -29.215 1.00 95.44 318 LYS A N 1
ATOM 2520 C CA . LYS A 1 318 ? 7.329 -10.521 -28.466 1.00 95.44 318 LYS A CA 1
ATOM 2521 C C . LYS A 1 318 ? 7.753 -9.677 -27.258 1.00 95.44 318 LYS A C 1
ATOM 2523 O O . LYS A 1 318 ? 8.782 -9.964 -26.650 1.00 95.44 318 LYS A O 1
ATOM 2528 N N . ALA A 1 319 ? 6.943 -8.682 -26.896 1.00 96.62 319 ALA A N 1
ATOM 2529 C CA . ALA A 1 319 ? 7.091 -8.001 -25.613 1.00 96.62 319 ALA A CA 1
ATOM 2530 C C . ALA A 1 319 ? 6.798 -8.978 -24.464 1.00 96.62 319 ALA A C 1
ATOM 2532 O O . ALA A 1 319 ? 5.855 -9.768 -24.551 1.00 96.62 319 ALA A O 1
ATOM 2533 N N . ILE A 1 320 ? 7.599 -8.918 -23.404 1.00 95.44 320 ILE A N 1
ATOM 2534 C CA . ILE A 1 320 ? 7.439 -9.739 -22.202 1.00 95.44 320 ILE A CA 1
ATOM 2535 C C . ILE A 1 320 ? 7.036 -8.857 -21.014 1.00 95.44 320 ILE A C 1
ATOM 2537 O O . ILE A 1 320 ? 7.532 -7.729 -20.903 1.00 95.44 320 ILE A O 1
ATOM 2541 N N . PRO A 1 321 ? 6.117 -9.325 -20.149 1.00 94.44 321 PRO A N 1
ATOM 2542 C CA . PRO A 1 321 ? 5.722 -8.573 -18.968 1.00 94.44 321 PRO A CA 1
ATOM 2543 C C . PRO A 1 321 ? 6.857 -8.558 -17.947 1.00 94.44 321 PRO A C 1
ATOM 2545 O O . PRO A 1 321 ? 7.566 -9.551 -17.797 1.00 94.44 321 PRO A O 1
ATOM 2548 N N . LEU A 1 322 ? 6.986 -7.443 -17.235 1.00 93.88 322 LEU A N 1
ATOM 2549 C CA . LEU A 1 322 ? 7.914 -7.278 -16.120 1.00 93.88 322 LEU A CA 1
ATOM 2550 C C . LEU A 1 322 ? 7.135 -7.080 -14.825 1.00 93.88 322 LEU A C 1
ATOM 2552 O O . LEU A 1 322 ? 6.152 -6.331 -14.803 1.00 93.88 322 LEU A O 1
ATOM 2556 N N . LYS A 1 323 ? 7.603 -7.703 -13.748 1.00 87.94 323 LYS A N 1
ATOM 2557 C CA . LYS A 1 323 ? 7.092 -7.543 -12.383 1.00 87.94 323 LYS A CA 1
ATOM 2558 C C . LYS A 1 323 ? 8.242 -7.381 -11.377 1.00 87.94 323 LYS A C 1
ATOM 2560 O O . LYS A 1 323 ? 9.400 -7.619 -11.727 1.00 87.94 323 LYS A O 1
ATOM 2565 N N . PRO A 1 324 ? 7.961 -6.992 -10.121 1.00 86.38 324 PRO A N 1
ATOM 2566 C CA . PRO A 1 324 ? 8.995 -6.896 -9.097 1.00 86.38 324 PRO A CA 1
ATOM 2567 C C . PRO A 1 324 ? 9.708 -8.242 -8.912 1.00 86.38 324 PRO A C 1
ATOM 2569 O O . PRO A 1 324 ? 9.065 -9.292 -8.887 1.00 86.38 324 PRO A O 1
ATOM 2572 N N . GLY A 1 325 ? 11.035 -8.200 -8.804 1.00 87.94 325 GLY A N 1
ATOM 2573 C CA . GLY A 1 325 ? 11.892 -9.384 -8.705 1.00 87.94 325 GLY A CA 1
ATOM 2574 C C . GLY A 1 325 ? 12.400 -9.932 -10.043 1.00 87.94 325 GLY A C 1
ATOM 2575 O O . GLY A 1 325 ? 13.347 -10.716 -10.033 1.00 87.94 325 GLY A O 1
ATOM 2576 N N . ASP A 1 326 ? 11.844 -9.509 -11.183 1.00 94.12 326 ASP A N 1
ATOM 2577 C CA . ASP A 1 326 ? 12.375 -9.898 -12.492 1.00 94.12 326 ASP A CA 1
ATOM 2578 C C . ASP A 1 326 ? 13.728 -9.222 -12.775 1.00 94.12 326 ASP A C 1
ATOM 2580 O O . ASP A 1 326 ? 13.961 -8.060 -12.423 1.00 94.12 326 ASP A O 1
ATOM 2584 N N . VAL A 1 327 ? 14.602 -9.948 -13.475 1.00 97.88 327 VAL A N 1
ATOM 2585 C CA . VAL A 1 327 ? 15.900 -9.462 -13.954 1.00 97.88 327 VAL A CA 1
ATOM 2586 C C . VAL A 1 327 ? 15.947 -9.587 -15.471 1.00 97.88 327 VAL A C 1
ATOM 2588 O O . VAL A 1 327 ? 15.641 -10.648 -16.014 1.00 97.88 327 VAL A O 1
ATOM 2591 N N . VAL A 1 328 ? 16.339 -8.510 -16.151 1.00 98.12 328 VAL A N 1
ATOM 2592 C CA . VAL A 1 328 ? 16.538 -8.499 -17.605 1.00 98.12 328 VAL A CA 1
ATOM 2593 C C . VAL A 1 328 ? 17.988 -8.158 -17.898 1.00 98.12 328 VAL A C 1
ATOM 2595 O O . VAL A 1 328 ? 18.421 -7.038 -17.638 1.00 98.12 328 VAL A O 1
ATOM 2598 N N . ASP A 1 329 ? 18.726 -9.112 -18.458 1.00 97.94 329 ASP A N 1
ATOM 2599 C CA . ASP A 1 329 ? 20.067 -8.877 -18.986 1.00 97.94 329 ASP A CA 1
ATOM 2600 C C . ASP A 1 329 ? 19.981 -8.550 -20.474 1.00 97.94 329 ASP A C 1
ATOM 2602 O O . ASP A 1 329 ? 19.479 -9.343 -21.272 1.00 97.94 329 ASP A O 1
ATOM 2606 N N . ILE A 1 330 ? 20.488 -7.378 -20.838 1.00 98.00 330 ILE A N 1
ATOM 2607 C CA . ILE A 1 330 ? 20.418 -6.816 -22.180 1.00 98.00 330 ILE A CA 1
ATOM 2608 C C . ILE A 1 330 ? 21.848 -6.750 -22.726 1.00 98.00 330 ILE A C 1
ATOM 2610 O O . ILE A 1 330 ? 22.641 -5.902 -22.296 1.00 98.00 330 ILE A O 1
ATOM 2614 N N . PRO A 1 331 ? 22.229 -7.662 -23.638 1.00 96.94 331 PRO A N 1
ATOM 2615 C CA . PRO A 1 331 ? 23.554 -7.649 -24.239 1.00 96.94 331 PRO A CA 1
ATOM 2616 C C . PRO A 1 331 ? 23.824 -6.356 -25.028 1.00 96.94 331 PRO A C 1
ATOM 2618 O O . PRO A 1 331 ? 22.881 -5.722 -25.511 1.00 96.94 331 PRO A O 1
ATOM 2621 N N . PRO A 1 332 ? 25.105 -5.991 -25.231 1.00 96.69 332 PRO A N 1
ATOM 2622 C CA . PRO A 1 332 ? 25.455 -4.927 -26.162 1.00 96.69 332 PRO A CA 1
ATOM 2623 C C . PRO A 1 332 ? 24.896 -5.215 -27.560 1.00 96.69 332 PRO A C 1
ATOM 2625 O O . PRO A 1 332 ? 24.747 -6.375 -27.949 1.00 96.69 332 PRO A O 1
ATOM 2628 N N . GLU A 1 333 ? 24.656 -4.159 -28.334 1.00 97.56 333 GLU A N 1
ATOM 2629 C CA . GLU A 1 333 ? 24.178 -4.218 -29.725 1.00 97.56 333 GLU A CA 1
ATOM 2630 C C . GLU A 1 333 ? 22.736 -4.738 -29.903 1.00 97.56 333 GLU A C 1
ATOM 2632 O O . GLU A 1 333 ? 22.260 -4.886 -31.029 1.00 97.56 333 GLU A O 1
ATOM 2637 N N . VAL A 1 334 ? 22.003 -4.992 -28.813 1.00 98.19 334 VAL A N 1
ATOM 2638 C CA . VAL A 1 334 ? 20.593 -5.398 -28.874 1.00 98.19 334 VAL A CA 1
ATOM 2639 C C . VAL A 1 334 ? 19.693 -4.168 -28.906 1.00 98.19 334 VAL A C 1
ATOM 2641 O O . VAL A 1 334 ? 19.663 -3.376 -27.962 1.00 98.19 334 VAL A O 1
ATOM 2644 N N . LYS A 1 335 ? 18.905 -4.033 -29.977 1.00 98.56 335 LYS A N 1
ATOM 2645 C CA . LYS A 1 335 ? 17.847 -3.024 -30.073 1.00 98.56 335 LYS A CA 1
ATOM 2646 C C . LYS A 1 335 ? 16.651 -3.425 -29.218 1.00 98.56 335 LYS A C 1
ATOM 2648 O O . LYS A 1 335 ? 16.042 -4.472 -29.450 1.00 98.56 335 LYS A O 1
ATOM 2653 N N . HIS A 1 336 ? 16.295 -2.579 -28.259 1.00 98.75 336 HIS A N 1
ATOM 2654 C CA . HIS A 1 336 ? 15.238 -2.870 -27.297 1.00 98.75 336 HIS A CA 1
ATOM 2655 C C . HIS A 1 336 ? 14.507 -1.607 -26.818 1.00 98.75 336 HIS A C 1
ATOM 2657 O O . HIS A 1 336 ? 14.952 -0.483 -27.053 1.00 98.75 336 HIS A O 1
ATOM 2663 N N . TRP A 1 337 ? 13.365 -1.797 -26.158 1.00 98.62 337 TRP A N 1
ATOM 2664 C CA . TRP A 1 337 ? 12.686 -0.775 -25.359 1.00 98.62 337 TRP A CA 1
ATOM 2665 C C . TRP A 1 337 ? 12.135 -1.389 -24.075 1.00 98.62 337 TRP A C 1
ATOM 2667 O O . TRP A 1 337 ? 11.949 -2.605 -23.964 1.00 98.62 337 TRP A O 1
ATOM 2677 N N . HIS A 1 338 ? 11.847 -0.532 -23.103 1.00 98.50 338 HIS A N 1
ATOM 2678 C CA . HIS A 1 338 ? 11.158 -0.915 -21.882 1.00 98.50 338 HIS A CA 1
ATOM 2679 C C . HIS A 1 338 ? 10.361 0.251 -21.289 1.00 98.50 338 HIS A C 1
ATOM 2681 O O . HIS A 1 338 ? 10.624 1.431 -21.542 1.00 98.50 338 HIS A O 1
ATOM 2687 N N . GLY A 1 339 ? 9.371 -0.068 -20.463 1.00 97.44 339 GLY A N 1
ATOM 2688 C CA . GLY A 1 339 ? 8.541 0.940 -19.813 1.00 97.44 339 GLY A CA 1
ATOM 2689 C C . GLY A 1 339 ? 7.424 0.345 -18.979 1.00 97.44 339 GLY A C 1
ATOM 2690 O O . GLY A 1 339 ? 7.344 -0.865 -18.799 1.00 97.44 339 GLY A O 1
ATOM 2691 N N . ALA A 1 340 ? 6.554 1.206 -18.475 1.00 95.19 340 ALA A N 1
ATOM 2692 C CA . ALA A 1 340 ? 5.357 0.829 -17.745 1.00 95.19 340 ALA A CA 1
ATOM 2693 C C . ALA A 1 340 ? 4.315 0.145 -18.638 1.00 95.19 340 ALA A C 1
ATOM 2695 O O . ALA A 1 340 ? 4.269 0.347 -19.857 1.00 95.19 340 ALA A O 1
ATOM 2696 N N . ARG A 1 341 ? 3.416 -0.626 -18.018 1.00 92.50 341 ARG A N 1
ATOM 2697 C CA . ARG A 1 341 ? 2.125 -0.996 -18.615 1.00 92.50 341 ARG A CA 1
ATOM 2698 C C . ARG A 1 341 ? 1.186 0.221 -18.610 1.00 92.50 341 ARG A C 1
ATOM 2700 O O . ARG A 1 341 ? 1.396 1.189 -17.886 1.00 92.50 341 ARG A O 1
ATOM 2707 N N . LYS A 1 342 ? 0.131 0.186 -19.424 1.00 90.12 342 LYS A N 1
ATOM 2708 C CA . LYS A 1 342 ? -0.795 1.315 -19.645 1.00 90.12 342 LYS A CA 1
ATOM 2709 C C . LYS A 1 342 ? -1.512 1.840 -18.391 1.00 90.12 342 LYS A C 1
ATOM 2711 O O . LYS A 1 342 ? -1.925 2.989 -18.363 1.00 90.12 342 LYS A O 1
ATOM 2716 N N . ASP A 1 343 ? -1.700 0.990 -17.394 1.00 82.31 343 ASP A N 1
ATOM 2717 C CA . ASP A 1 343 ? -2.571 1.177 -16.226 1.00 82.31 343 ASP A CA 1
ATOM 2718 C C . ASP A 1 343 ? -1.800 1.129 -14.902 1.00 82.31 343 ASP A C 1
ATOM 2720 O O . ASP A 1 343 ? -2.393 1.200 -13.826 1.00 82.31 343 ASP A O 1
ATOM 2724 N N . THR A 1 344 ? -0.475 0.995 -14.949 1.00 81.88 344 THR A N 1
ATOM 2725 C CA . THR A 1 344 ? 0.322 0.890 -13.734 1.00 81.88 344 THR A CA 1
ATOM 2726 C C . THR A 1 344 ? 1.673 1.555 -13.899 1.00 81.88 344 THR A C 1
ATOM 2728 O O . THR A 1 344 ? 2.251 1.564 -14.977 1.00 81.88 344 THR A O 1
ATOM 2731 N N . TRP A 1 345 ? 2.156 2.143 -12.814 1.00 88.56 345 TRP A N 1
ATOM 2732 C CA . TRP A 1 345 ? 3.522 2.629 -12.740 1.00 88.56 345 TRP A CA 1
ATOM 2733 C C . TRP A 1 345 ? 4.500 1.454 -12.792 1.00 88.56 345 TRP A C 1
ATOM 2735 O O . TRP A 1 345 ? 4.129 0.317 -12.490 1.00 88.56 345 TRP A O 1
ATOM 2745 N N . PHE A 1 346 ? 5.752 1.732 -13.136 1.00 92.56 346 PHE A N 1
ATOM 2746 C CA . PHE A 1 346 ? 6.812 0.728 -13.157 1.00 92.56 346 PHE A CA 1
ATOM 2747 C C . PHE A 1 346 ? 8.155 1.338 -12.779 1.00 92.56 346 PHE A C 1
ATOM 2749 O O . PHE A 1 346 ? 8.479 2.432 -13.242 1.00 92.56 346 PHE A O 1
ATOM 2756 N N . SER A 1 347 ? 8.948 0.617 -11.987 1.00 94.00 347 SER A N 1
ATOM 2757 C CA . SER A 1 347 ? 10.329 0.992 -11.689 1.00 94.00 347 SER A CA 1
ATOM 2758 C C . SER A 1 347 ? 11.286 -0.173 -11.797 1.00 94.00 347 SER A C 1
ATOM 2760 O O . SER A 1 347 ? 10.981 -1.308 -11.421 1.00 94.00 347 SER A O 1
ATOM 2762 N N . HIS A 1 348 ? 12.498 0.155 -12.221 1.00 96.94 348 HIS A N 1
ATOM 2763 C CA . HIS A 1 348 ? 13.635 -0.745 -12.180 1.00 96.94 348 HIS A CA 1
ATOM 2764 C C . HIS A 1 348 ? 14.906 0.004 -11.792 1.00 96.94 348 HIS A C 1
ATOM 2766 O O . HIS A 1 348 ? 15.001 1.226 -11.929 1.00 96.94 348 HIS A O 1
ATOM 2772 N N . ILE A 1 349 ? 15.887 -0.750 -11.305 1.00 97.69 349 ILE A N 1
ATOM 2773 C CA . ILE A 1 349 ? 17.269 -0.301 -11.228 1.00 97.69 349 ILE A CA 1
ATOM 2774 C C . ILE A 1 349 ? 17.944 -0.677 -12.541 1.00 97.69 349 ILE A C 1
ATOM 2776 O O . ILE A 1 349 ? 18.126 -1.859 -12.829 1.00 97.69 349 ILE A O 1
ATOM 2780 N N . SER A 1 350 ? 18.362 0.328 -13.297 1.00 97.25 350 SER A N 1
ATOM 2781 C CA . SER A 1 350 ? 19.257 0.157 -14.432 1.00 97.25 350 SER A CA 1
ATOM 2782 C C . SER A 1 350 ? 20.692 0.105 -13.929 1.00 97.25 350 SER A C 1
ATOM 2784 O O . SER A 1 350 ? 21.151 1.050 -13.286 1.00 97.25 350 SER A O 1
ATOM 2786 N N . VAL A 1 351 ? 21.411 -0.958 -14.275 1.00 97.75 351 VAL A N 1
ATOM 2787 C CA . VAL A 1 351 ? 22.843 -1.128 -14.023 1.00 97.75 351 VAL A CA 1
ATOM 2788 C C . VAL A 1 351 ? 23.564 -1.156 -15.363 1.00 97.75 351 VAL A C 1
ATOM 2790 O O . VAL A 1 351 ? 23.368 -2.071 -16.159 1.00 97.75 351 VAL A O 1
ATOM 2793 N N . GLN A 1 352 ? 24.422 -0.167 -15.601 1.00 95.31 352 GLN A N 1
ATOM 2794 C CA . GLN A 1 352 ? 25.276 -0.115 -16.783 1.00 95.31 352 GLN A CA 1
ATOM 2795 C C . GLN A 1 352 ? 26.752 -0.066 -16.357 1.00 95.31 352 GLN A C 1
ATOM 2797 O O . GLN A 1 352 ? 27.206 0.956 -15.828 1.00 95.31 352 GLN A O 1
ATOM 2802 N N . PRO A 1 353 ? 27.519 -1.154 -16.543 1.00 92.75 353 PRO A N 1
ATOM 2803 C CA . PRO A 1 353 ? 28.945 -1.172 -16.240 1.00 92.75 353 PRO A CA 1
ATOM 2804 C C . PRO A 1 353 ? 29.719 -0.166 -17.094 1.00 92.75 353 PRO A C 1
ATOM 2806 O O . PRO A 1 353 ? 29.424 0.024 -18.274 1.00 92.75 353 PRO A O 1
ATOM 2809 N N . TYR A 1 354 ? 30.764 0.438 -16.526 1.00 90.50 354 TYR A N 1
ATOM 2810 C CA . TYR A 1 354 ? 31.680 1.250 -17.321 1.00 90.50 354 TYR A CA 1
ATOM 2811 C C . TYR A 1 354 ? 32.612 0.360 -18.150 1.00 90.50 354 TYR A C 1
ATOM 2813 O O . TYR A 1 354 ? 33.341 -0.469 -17.608 1.00 90.50 354 TYR A O 1
ATOM 2821 N N . ALA A 1 355 ? 32.631 0.579 -19.463 1.00 88.75 355 ALA A N 1
ATOM 2822 C CA . ALA A 1 355 ? 33.577 -0.034 -20.392 1.00 88.75 355 ALA A CA 1
ATOM 2823 C C . ALA A 1 355 ? 34.082 1.000 -21.413 1.00 88.75 355 ALA A C 1
ATOM 2825 O O . ALA A 1 355 ? 33.510 2.085 -21.564 1.00 88.75 355 ALA A O 1
ATOM 2826 N N . GLN A 1 356 ? 35.181 0.681 -22.103 1.00 87.69 356 GLN A N 1
ATOM 2827 C CA . GLN A 1 356 ? 35.722 1.545 -23.156 1.00 87.69 356 GLN A CA 1
ATOM 2828 C C . GLN A 1 356 ? 34.777 1.592 -24.365 1.00 87.69 356 GLN A C 1
ATOM 2830 O O . GLN A 1 356 ? 34.192 0.576 -24.727 1.00 87.69 356 GLN A O 1
ATOM 2835 N N . ASN A 1 357 ? 34.687 2.760 -25.012 1.00 87.38 357 ASN A N 1
ATOM 2836 C CA . ASN A 1 357 ? 33.885 2.993 -26.223 1.00 87.38 357 ASN A CA 1
ATOM 2837 C C . ASN A 1 357 ? 32.386 2.678 -26.060 1.00 87.38 357 ASN A C 1
ATOM 2839 O O . ASN A 1 357 ? 31.757 2.162 -26.980 1.00 87.38 357 ASN A O 1
ATOM 2843 N N . THR A 1 358 ? 31.823 2.992 -24.892 1.00 91.62 358 THR A N 1
ATOM 2844 C CA . THR A 1 358 ? 30.393 2.821 -24.617 1.00 91.62 358 THR A CA 1
ATOM 2845 C C . THR A 1 358 ? 29.574 4.018 -25.086 1.00 91.62 358 THR A C 1
ATOM 2847 O O . THR A 1 358 ? 29.996 5.169 -24.951 1.00 91.62 358 THR A O 1
ATOM 2850 N N . SER A 1 359 ? 28.392 3.756 -25.640 1.00 94.00 359 SER A N 1
ATOM 2851 C CA . SER A 1 359 ? 27.429 4.791 -26.028 1.00 94.00 359 SER A CA 1
ATOM 2852 C C . SER A 1 359 ? 26.003 4.237 -26.074 1.00 94.00 359 SER A C 1
ATOM 2854 O O . SER A 1 359 ? 25.793 3.026 -26.094 1.00 94.00 359 SER A O 1
ATOM 2856 N N . THR A 1 360 ? 25.018 5.137 -26.087 1.00 95.94 360 THR A N 1
ATOM 2857 C CA . THR A 1 360 ? 23.607 4.799 -26.318 1.00 95.94 360 THR A CA 1
ATOM 2858 C C . THR A 1 360 ? 23.159 5.423 -27.632 1.00 95.94 360 THR A C 1
ATOM 2860 O O . THR A 1 360 ? 23.190 6.648 -27.775 1.00 95.94 360 THR A O 1
ATOM 2863 N N . GLU A 1 361 ? 22.727 4.590 -28.572 1.00 97.56 361 GLU A N 1
ATOM 2864 C CA . GLU A 1 361 ? 22.060 5.012 -29.800 1.00 97.56 361 GLU A CA 1
ATOM 2865 C C . GLU A 1 361 ? 20.546 5.011 -29.565 1.00 97.56 361 GLU A C 1
ATOM 2867 O O . GLU A 1 361 ? 19.935 3.962 -29.373 1.00 97.56 361 GLU A O 1
ATOM 2872 N N . TRP A 1 362 ? 19.940 6.199 -29.555 1.00 98.06 362 TRP A N 1
ATOM 2873 C CA . TRP A 1 362 ? 18.489 6.363 -29.471 1.00 98.06 362 TRP A CA 1
ATOM 2874 C C . TRP A 1 362 ? 17.867 6.332 -30.866 1.00 98.06 362 TRP A C 1
ATOM 2876 O O . TRP A 1 362 ? 18.324 7.041 -31.763 1.00 98.06 362 TRP A O 1
ATOM 2886 N N . LEU A 1 363 ? 16.797 5.559 -31.021 1.00 98.19 363 LEU A N 1
ATOM 2887 C CA . LEU A 1 363 ? 16.120 5.306 -32.289 1.00 98.19 363 LEU A CA 1
ATOM 2888 C C . LEU A 1 363 ? 14.665 5.808 -32.245 1.00 98.19 363 LEU A C 1
ATOM 2890 O O . LEU A 1 363 ? 14.319 6.752 -31.522 1.00 98.19 363 LEU A O 1
ATOM 2894 N N . GLU A 1 364 ? 13.803 5.213 -33.068 1.00 98.25 364 GLU A N 1
ATOM 2895 C CA . GLU A 1 364 ? 12.412 5.607 -33.206 1.00 98.25 364 GLU A CA 1
ATOM 2896 C C . GLU A 1 364 ? 11.569 5.343 -31.940 1.00 98.25 364 GLU A C 1
ATOM 2898 O O . GLU A 1 364 ? 11.835 4.414 -31.169 1.00 98.25 364 GLU A O 1
ATOM 2903 N N . PRO A 1 365 ? 10.514 6.144 -31.709 1.00 98.31 365 PRO A N 1
ATOM 2904 C CA . PRO A 1 365 ? 9.540 5.867 -30.663 1.00 98.31 365 PRO A CA 1
ATOM 2905 C C . PRO A 1 365 ? 8.809 4.542 -30.887 1.00 98.31 365 PRO A C 1
ATOM 2907 O O . PRO A 1 365 ? 8.542 4.136 -32.017 1.00 98.31 365 PRO A O 1
ATOM 2910 N N . VAL A 1 366 ? 8.424 3.890 -29.787 1.00 97.81 366 VAL A N 1
ATOM 2911 C CA . VAL A 1 366 ? 7.567 2.699 -29.830 1.00 97.81 366 VAL A CA 1
ATOM 2912 C C . VAL A 1 366 ? 6.198 3.090 -30.380 1.00 97.81 366 VAL A C 1
ATOM 2914 O O . VAL A 1 366 ? 5.527 3.967 -29.822 1.00 97.81 366 VAL A O 1
ATOM 2917 N N . ASP A 1 367 ? 5.768 2.417 -31.449 1.00 96.62 367 ASP A N 1
ATOM 2918 C CA . ASP A 1 367 ? 4.467 2.665 -32.065 1.00 96.62 367 ASP A CA 1
ATOM 2919 C C . ASP A 1 367 ? 3.333 2.548 -31.032 1.00 96.62 367 ASP A C 1
ATOM 2921 O O . ASP A 1 367 ? 3.208 1.558 -30.306 1.00 96.62 367 ASP A O 1
ATOM 2925 N N . THR A 1 368 ? 2.513 3.597 -30.937 1.00 95.56 368 THR A N 1
ATOM 2926 C CA . THR A 1 368 ? 1.498 3.709 -29.879 1.00 95.56 368 THR A CA 1
ATOM 2927 C C . THR A 1 368 ? 0.327 2.759 -30.121 1.00 95.56 368 THR A C 1
ATOM 2929 O O . THR A 1 368 ? -0.231 2.225 -29.162 1.00 95.56 368 THR A O 1
ATOM 2932 N N . GLU A 1 369 ? -0.038 2.500 -31.381 1.00 95.06 369 GLU A N 1
ATOM 2933 C CA . GLU A 1 369 ? -1.103 1.545 -31.695 1.00 95.06 369 GLU A CA 1
ATOM 2934 C C . GLU A 1 369 ? -0.692 0.111 -31.364 1.00 95.06 369 GLU A C 1
ATOM 2936 O O . GLU A 1 369 ? -1.483 -0.636 -30.786 1.00 95.06 369 GLU A O 1
ATOM 2941 N N . TYR A 1 370 ? 0.538 -0.269 -31.707 1.00 95.00 370 TYR A N 1
ATOM 2942 C CA . TYR A 1 370 ? 1.138 -1.537 -31.322 1.00 95.00 370 TYR A CA 1
ATOM 2943 C C . TYR A 1 370 ? 1.209 -1.670 -29.799 1.00 95.00 370 TYR A C 1
ATOM 2945 O O . TYR A 1 370 ? 0.698 -2.650 -29.260 1.00 95.00 370 TYR A O 1
ATOM 2953 N N . TYR A 1 371 ? 1.749 -0.665 -29.098 1.00 95.94 371 TYR A N 1
ATOM 2954 C CA . TYR A 1 371 ? 1.848 -0.667 -27.636 1.00 95.94 371 TYR A CA 1
ATOM 2955 C C . TYR A 1 371 ? 0.483 -0.897 -26.964 1.00 95.94 371 TYR A C 1
ATOM 2957 O O . TYR A 1 371 ? 0.356 -1.736 -26.075 1.00 95.94 371 TYR A O 1
ATOM 2965 N N . ASN A 1 372 ? -0.569 -0.223 -27.439 1.00 93.06 372 ASN A N 1
ATOM 2966 C CA . ASN A 1 372 ? -1.922 -0.368 -26.895 1.00 93.06 372 ASN A CA 1
ATOM 2967 C C . ASN A 1 372 ? -2.540 -1.763 -27.112 1.00 93.06 372 ASN A C 1
ATOM 2969 O O . ASN A 1 372 ? -3.502 -2.111 -26.421 1.00 93.06 372 ASN A O 1
ATOM 2973 N N . LYS A 1 373 ? -2.011 -2.554 -28.055 1.00 93.25 373 LYS A N 1
ATOM 2974 C CA . LYS A 1 373 ? -2.441 -3.935 -28.335 1.00 93.25 373 LYS A CA 1
ATOM 2975 C C . LYS A 1 373 ? -1.697 -4.978 -27.498 1.00 93.25 373 LYS A C 1
ATOM 2977 O O . LYS A 1 373 ? -2.115 -6.134 -27.499 1.00 93.25 373 LYS A O 1
ATOM 2982 N N . ILE A 1 374 ? -0.629 -4.603 -26.790 1.00 91.50 374 ILE A N 1
ATOM 2983 C CA . ILE A 1 374 ? 0.088 -5.524 -25.903 1.00 91.50 374 ILE A CA 1
ATOM 2984 C C . ILE A 1 374 ? -0.822 -5.866 -24.713 1.00 91.50 374 ILE A C 1
ATOM 2986 O O . ILE A 1 374 ? -1.321 -4.982 -24.011 1.00 91.50 374 ILE A O 1
ATOM 2990 N N . ILE A 1 375 ? -1.048 -7.160 -24.493 1.00 80.69 375 ILE A N 1
ATOM 2991 C CA . ILE A 1 375 ? -1.867 -7.703 -23.405 1.00 80.69 375 ILE A CA 1
ATOM 2992 C C . ILE A 1 375 ? -1.101 -8.809 -22.677 1.00 80.69 375 ILE A C 1
ATOM 2994 O O . ILE A 1 375 ? -0.237 -9.458 -23.262 1.00 80.69 375 ILE A O 1
ATOM 2998 N N . LEU A 1 376 ? -1.415 -9.010 -21.396 1.00 71.19 376 LEU A N 1
ATOM 2999 C CA . LEU A 1 376 ? -0.963 -10.184 -20.650 1.00 71.19 376 LEU A CA 1
ATOM 3000 C C . LEU A 1 376 ? -1.667 -11.421 -21.223 1.00 71.19 376 LEU A C 1
ATOM 3002 O O . LEU A 1 376 ? -2.898 -11.457 -21.225 1.00 71.19 376 LEU A O 1
ATOM 3006 N N . GLU A 1 377 ? -0.895 -12.396 -21.711 1.00 55.88 377 GLU A N 1
ATOM 3007 C CA . GLU A 1 377 ? -1.411 -13.729 -22.067 1.00 55.88 377 GLU A CA 1
ATOM 3008 C C . GLU A 1 377 ? -1.849 -14.524 -20.811 1.00 55.88 377 GLU A C 1
ATOM 3010 O O . GLU A 1 377 ? -1.288 -14.342 -19.691 1.00 55.88 377 GLU A O 1
#

Organism: Trichomonas vaginalis (strain ATCC PRA-98 / G3) (NCBI:txid412133)

Mean predicted aligned error: 6.99 Å